Protein AF-0000000086494366 (afdb_homodimer)

Organism: NCBI:txid399045

Nearest PDB structures (foldseek):
  1fp3-assembly1_A  TM=9.156E-01  e=6.947E-33  Sus scrofa
  8bry-assembly1_B  TM=9.089E-01  e=2.985E-24  Pedobacter heparinus
  8h1l-assembly1_A  TM=7.870E-01  e=1.008E-15  Runella slithyformis
  3wkh-assembly1_A  TM=8.026E-01  e=5.802E-14  Rhodothermus marinus
  5zig-assembly3_C  TM=7.593E-01  e=2.624E-12  Spirochaeta thermophila DSM 6192

Sequence (766 aa):
MSQAEINFYLAKISADLDRTVDFWLKHSHDTELGGFFNCLTRTGDVFDTTKFVWLQGRQVWTYCQLARATDDVSKKEALLAAAIVAGDFLLAHAKQPDTDKCHFSLTRDGLAVKTQRTVFSETFFALAMIGLAQTTGQEKYKDEAKRMLDTIIHWVMEDGTGTGAVSLPGTPKLASLAHPMILLNLTTEAEKVFGLNSYETQAKWAINQLFKHVQRDGTCVLENITLDGKEFSGSAIGRHQNPGHAIEGAWFIMDWANGRTADKDLIRRAIDSFLLIPFEVGWDKEFGGIFSFLDADGLEPLPLEWSMKLWWAHAEAMIAFLMAFVETGNEIHWQKFKLVADYVYDHTKFTENGSGTSTGKENEPIPTKGCPSRVVSMSHDVYMSQAEINFYLAKISADLDRTVDFWLKHSHDTELGGFFNCLTRTGDVFDTTKFVWLQGRQVWTYCQLARATDDVSKKEALLAAAIVAGDFLLAHAKQPDTDKCHFSLTRDGLAVKTQRTVFSETFFALAMIGLAQTTGQEKYKDEAKRMLDTIIHWVMEDGTGTGAVSLPGTPKLASLAHPMILLNLTTEAEKVFGLNSYETQAKWAINQLFKHVQRDGTCVLENITLDGKEFSGSAIGRHQNPGHAIEGAWFIMDWANGRTADKDLIRRAIDSFLLIPFEVGWDKEFGGIFSFLDADGLEPLPLEWSMKLWWAHAEAMIAFLMAFVETGNEIHWQKFKLVADYVYDHTKFTENGSGTSTGKENEPIPTKGCPSRVVSMSHDVY

Solvent-accessible surface area (backbone atoms only — not comparable to full-atom values): 38428 Å² total; per-residue (Å²): 136,52,72,66,54,50,51,50,53,50,52,53,51,50,52,48,47,50,37,42,52,51,48,47,69,70,46,19,62,32,87,84,68,34,31,48,43,50,32,47,47,84,88,40,49,76,57,23,48,51,28,42,32,43,58,49,13,43,50,26,23,38,29,30,54,48,29,72,69,48,86,48,65,68,57,23,50,53,30,42,54,50,23,51,46,27,48,50,38,43,69,71,39,37,47,40,90,88,74,64,45,30,29,38,26,20,34,58,86,39,35,41,38,41,70,54,58,55,64,57,30,44,47,22,43,25,43,21,22,40,28,45,17,61,69,70,65,42,60,71,31,42,54,49,19,51,53,43,47,53,51,50,50,40,33,72,76,73,49,47,62,76,40,62,54,82,82,41,88,37,38,78,72,61,39,53,46,64,53,30,43,52,49,31,46,50,38,54,57,41,24,75,66,68,35,83,69,70,40,44,70,60,32,51,50,18,53,57,54,47,59,39,30,46,33,82,92,62,73,42,53,32,38,28,23,30,77,89,46,40,81,36,79,72,33,55,64,28,32,25,24,34,28,36,60,35,19,39,39,19,35,45,50,40,53,52,32,59,75,57,85,45,50,60,66,61,41,49,50,29,42,51,54,19,33,51,46,31,46,64,73,24,42,36,86,84,82,55,54,45,30,44,39,40,26,75,84,72,50,84,47,77,56,85,59,20,76,40,40,45,47,63,40,50,50,34,41,37,50,29,22,49,52,46,20,71,74,65,66,43,62,68,31,48,52,49,24,48,53,46,50,52,50,51,60,72,26,26,48,55,44,97,69,41,50,46,42,29,54,72,50,53,88,32,10,36,43,40,72,33,40,65,46,50,54,51,42,52,45,54,66,70,104,136,52,71,66,54,52,51,48,51,50,52,52,52,51,51,46,46,51,35,40,53,53,47,46,69,70,45,20,63,32,88,84,68,36,31,50,44,50,32,48,47,83,89,40,48,75,56,25,47,53,28,40,34,43,59,48,13,43,50,26,23,39,27,30,54,49,28,72,68,47,87,48,64,70,57,24,50,53,31,42,53,51,25,51,46,27,47,50,36,42,70,72,40,36,47,40,89,90,74,63,46,30,29,39,27,20,35,58,85,40,34,41,39,40,69,55,57,57,63,56,29,42,47,22,42,26,43,20,22,38,28,47,17,61,70,68,66,43,62,70,31,43,54,50,19,50,54,45,47,53,50,51,50,40,33,72,75,73,49,49,62,78,39,61,55,82,81,40,90,37,38,78,72,61,39,54,45,64,54,31,44,52,48,31,45,50,37,54,57,42,24,75,67,68,34,83,70,70,41,43,70,60,33,52,49,17,53,55,55,45,59,39,29,46,33,81,92,64,76,43,52,31,38,28,23,30,78,88,46,40,81,36,79,70,33,55,64,27,32,26,24,35,29,35,62,36,18,40,40,19,35,44,52,39,54,53,32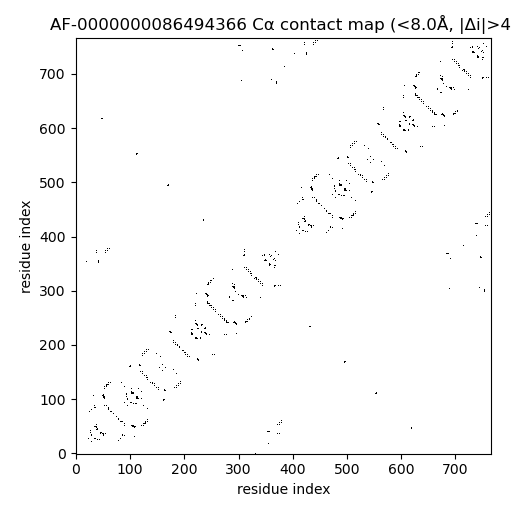,59,75,56,86,46,52,59,67,61,41,50,49,28,42,53,55,20,34,52,47,32,45,64,72,25,43,35,84,86,81,54,54,46,30,45,38,40,26,75,84,72,49,84,48,76,58,86,59,19,77,40,40,44,46,65,42,49,49,35,43,38,50,28,22,49,50,47,19,72,75,66,65,43,62,65,32,49,53,51,24,48,54,48,50,50,49,51,61,72,26,27,50,57,43,97,67,38,51,46,44,28,55,71,51,53,89,30,10,37,46,39,72,34,40,64,46,50,56,52,42,52,46,53,64,70,103

pLDDT: mean 89.74, std 14.61, range [35.72, 98.81]

Radius of gyration: 27.15 Å; Cα contacts (8 Å, |Δi|>4): 1430; chains: 2; bounding box: 56×80×68 Å

Structure (mmCIF, N/CA/C/O backbone):
data_AF-0000000086494366-model_v1
#
loop_
_entity.id
_entity.type
_entity.pdbx_description
1 polymer 'N-acylglucosamine 2-epimerase'
#
loop_
_atom_site.group_PDB
_atom_site.id
_atom_site.type_symbol
_atom_site.label_atom_id
_atom_site.label_alt_id
_atom_site.label_comp_id
_atom_site.label_asym_id
_atom_site.label_entity_id
_atom_site.label_seq_id
_atom_site.pdbx_PDB_ins_code
_atom_site.Cartn_x
_atom_site.Cartn_y
_atom_site.Cartn_z
_atom_site.occupancy
_atom_site.B_iso_or_equiv
_atom_site.auth_seq_id
_atom_site.auth_comp_id
_atom_site.auth_asym_id
_atom_site.auth_atom_id
_atom_site.pdbx_PDB_model_num
ATOM 1 N N . MET A 1 1 ? 11.789 -38.562 7.332 1 76.56 1 MET A N 1
ATOM 2 C CA . MET A 1 1 ? 10.352 -38.344 7.242 1 76.56 1 MET A CA 1
ATOM 3 C C . MET A 1 1 ? 9.594 -39.688 7.211 1 76.56 1 MET A C 1
ATOM 5 O O . MET A 1 1 ? 9.984 -40.594 6.496 1 76.56 1 MET A O 1
ATOM 9 N N . SER A 1 2 ? 8.727 -39.812 8.18 1 82.56 2 SER A N 1
ATOM 10 C CA . SER A 1 2 ? 7.949 -41.062 8.211 1 82.56 2 SER A CA 1
ATOM 11 C C . SER A 1 2 ? 6.719 -40.938 7.32 1 82.56 2 SER A C 1
ATOM 13 O O . SER A 1 2 ? 6.266 -39.844 6.996 1 82.56 2 SER A O 1
ATOM 15 N N . GLN A 1 3 ? 6.379 -42.094 6.809 1 86.81 3 GLN A N 1
ATOM 16 C CA . GLN A 1 3 ? 5.148 -42.156 6.023 1 86.81 3 GLN A CA 1
ATOM 17 C C . GLN A 1 3 ? 3.965 -41.594 6.801 1 86.81 3 GLN A C 1
ATOM 19 O O . GLN A 1 3 ? 3.078 -40.969 6.219 1 86.81 3 GLN A O 1
ATOM 24 N N . ALA A 1 4 ? 4.051 -41.75 8.062 1 88.94 4 ALA A N 1
ATOM 25 C CA . ALA A 1 4 ? 2.984 -41.25 8.922 1 88.94 4 ALA A CA 1
ATOM 26 C C . ALA A 1 4 ? 2.941 -39.719 8.898 1 88.94 4 ALA A C 1
ATOM 28 O O . ALA A 1 4 ? 1.863 -39.125 8.859 1 88.94 4 ALA A O 1
ATOM 29 N N . GLU A 1 5 ? 4.062 -39.156 8.859 1 90.62 5 GLU A N 1
ATOM 30 C CA . GLU A 1 5 ? 4.145 -37.719 8.812 1 90.62 5 GLU A CA 1
ATOM 31 C C . GLU A 1 5 ? 3.65 -37.156 7.477 1 90.62 5 GLU A C 1
ATOM 33 O O . GLU A 1 5 ? 2.947 -36.156 7.426 1 90.62 5 GLU A O 1
ATOM 38 N N . ILE A 1 6 ? 4.031 -37.844 6.488 1 89.94 6 ILE A N 1
ATOM 39 C CA . ILE A 1 6 ? 3.605 -37.438 5.148 1 89.94 6 ILE A CA 1
ATOM 40 C C . ILE A 1 6 ? 2.084 -37.531 5.047 1 89.94 6 ILE A C 1
ATOM 42 O O . ILE A 1 6 ? 1.441 -36.594 4.566 1 89.94 6 ILE A O 1
ATOM 46 N N . ASN A 1 7 ? 1.537 -38.594 5.551 1 92.12 7 ASN A N 1
ATOM 47 C CA . ASN A 1 7 ? 0.091 -38.781 5.5 1 92.12 7 ASN A CA 1
ATOM 48 C C . ASN A 1 7 ? -0.638 -37.719 6.328 1 92.12 7 ASN A C 1
ATOM 50 O O . ASN A 1 7 ? -1.733 -37.281 5.965 1 92.12 7 ASN A O 1
ATOM 54 N N . PHE A 1 8 ? 0.009 -37.406 7.348 1 92.19 8 PHE A N 1
ATOM 55 C CA . PHE A 1 8 ? -0.576 -36.406 8.227 1 92.19 8 PHE A CA 1
ATOM 56 C C . PHE A 1 8 ? -0.724 -35.062 7.504 1 92.19 8 PHE A C 1
ATOM 58 O O . PHE A 1 8 ? -1.812 -34.5 7.477 1 92.19 8 PHE A O 1
ATOM 65 N N . TYR A 1 9 ? 0.32 -34.625 6.906 1 90.81 9 TYR A N 1
ATOM 66 C CA . TYR A 1 9 ? 0.285 -33.344 6.227 1 90.81 9 TYR A CA 1
ATOM 67 C C . TYR A 1 9 ? -0.568 -33.406 4.965 1 90.81 9 TYR A C 1
ATOM 69 O O . TYR A 1 9 ? -1.282 -32.469 4.637 1 90.81 9 TYR A O 1
ATOM 77 N N . LEU A 1 10 ? -0.494 -34.5 4.258 1 90.56 10 LEU A N 1
ATOM 78 C CA . LEU A 1 10 ? -1.323 -34.688 3.068 1 90.56 10 LEU A CA 1
ATOM 79 C C . LEU A 1 10 ? -2.805 -34.594 3.42 1 90.56 10 LEU A C 1
ATOM 81 O O . LEU A 1 10 ? -3.574 -33.938 2.721 1 90.56 10 LEU A O 1
ATOM 85 N N . ALA A 1 11 ? -3.197 -35.219 4.496 1 90.44 11 ALA A N 1
ATOM 86 C CA . ALA A 1 11 ? -4.594 -35.219 4.93 1 90.44 11 ALA A CA 1
ATOM 87 C C . ALA A 1 11 ? -5.031 -33.812 5.312 1 90.44 11 ALA A C 1
ATOM 89 O O . ALA A 1 11 ? -6.141 -33.375 4.973 1 90.44 11 ALA A O 1
ATOM 90 N N . LYS A 1 12 ? -4.184 -33.125 5.969 1 85.81 12 LYS A N 1
ATOM 91 C CA . LYS A 1 12 ? -4.5 -31.781 6.418 1 85.81 12 LYS A CA 1
ATOM 92 C C . LYS A 1 12 ? -4.645 -30.828 5.234 1 85.81 12 LYS A C 1
ATOM 94 O O . LYS A 1 12 ? -5.613 -30.078 5.16 1 85.81 12 LYS A O 1
ATOM 99 N N . ILE A 1 13 ? -3.715 -30.891 4.324 1 85.81 13 ILE A N 1
ATOM 100 C CA . ILE A 1 13 ? -3.707 -30.016 3.162 1 85.81 13 ILE A CA 1
ATOM 101 C C . ILE A 1 13 ? -4.887 -30.344 2.252 1 85.81 13 ILE A C 1
ATOM 103 O O . ILE A 1 13 ? -5.559 -29.438 1.745 1 85.81 1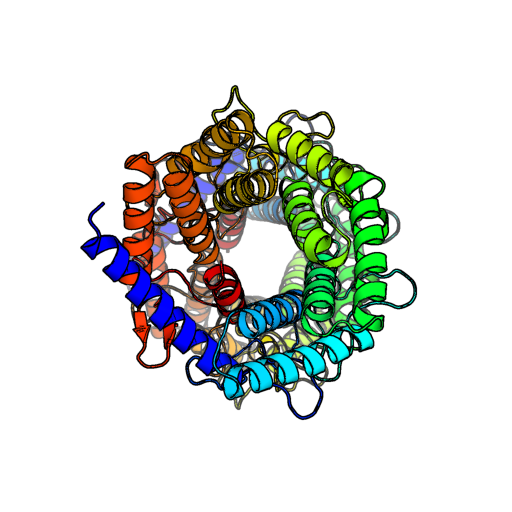3 ILE A O 1
ATOM 107 N N . SER A 1 14 ? -5.156 -31.641 2.08 1 87.31 14 SER A N 1
ATOM 108 C CA . SER A 1 14 ? -6.277 -32.062 1.249 1 87.31 14 SER A CA 1
ATOM 109 C C . SER A 1 14 ? -7.605 -31.609 1.829 1 87.31 14 SER A C 1
ATOM 111 O O . SER A 1 14 ? -8.484 -31.141 1.095 1 87.31 14 SER A O 1
ATOM 113 N N . ALA A 1 15 ? -7.75 -31.703 3.129 1 84.56 15 ALA A N 1
ATOM 114 C CA . ALA A 1 15 ? -8.977 -31.281 3.787 1 84.56 15 ALA A CA 1
ATOM 115 C C . ALA A 1 15 ? -9.172 -29.766 3.65 1 84.56 15 ALA A C 1
ATOM 117 O O . ALA A 1 15 ? -10.289 -29.297 3.447 1 84.56 15 ALA A O 1
ATOM 118 N N . ASP A 1 16 ? -8.094 -29.094 3.74 1 82.19 16 ASP A N 1
ATOM 119 C CA . ASP A 1 16 ? -8.141 -27.656 3.592 1 82.19 16 ASP A CA 1
ATOM 120 C C . ASP A 1 16 ? -8.531 -27.25 2.168 1 82.19 16 ASP A C 1
ATOM 122 O O . ASP A 1 16 ? -9.32 -26.328 1.969 1 82.19 16 ASP A O 1
ATOM 126 N N . LEU A 1 17 ? -7.949 -27.906 1.248 1 84.62 17 LEU A N 1
ATOM 127 C CA . LEU A 1 17 ? -8.273 -27.641 -0.15 1 84.62 17 LEU A CA 1
ATOM 128 C C . LEU A 1 17 ? -9.75 -27.906 -0.421 1 84.62 17 LEU A C 1
ATOM 130 O O . LEU A 1 17 ? -10.43 -27.094 -1.055 1 84.62 17 LEU A O 1
ATOM 134 N N . ASP A 1 18 ? -10.219 -29.016 0.079 1 85.31 18 ASP A N 1
ATOM 135 C CA . ASP A 1 18 ? -11.617 -29.375 -0.139 1 85.31 18 ASP A CA 1
ATOM 136 C C . ASP A 1 18 ? -12.547 -28.328 0.473 1 85.31 18 ASP A C 1
ATOM 138 O O . ASP A 1 18 ? -13.523 -27.906 -0.161 1 85.31 18 ASP A O 1
ATOM 142 N N . ARG A 1 19 ? -12.234 -27.922 1.623 1 84 19 ARG A N 1
ATOM 143 C CA . ARG A 1 19 ? -13.062 -26.922 2.301 1 84 19 ARG A CA 1
ATOM 144 C C . ARG A 1 19 ? -13.047 -25.594 1.545 1 84 19 ARG A C 1
ATOM 146 O O . ARG A 1 19 ? -14.086 -24.953 1.403 1 84 19 ARG A O 1
ATOM 153 N N . THR A 1 20 ? -11.891 -25.234 1.1 1 84.44 20 THR A N 1
ATOM 154 C CA . THR A 1 20 ? -11.75 -23.969 0.383 1 84.44 20 THR A CA 1
ATOM 155 C C . THR A 1 20 ? -12.5 -24.016 -0.944 1 84.44 20 THR A C 1
ATOM 157 O O . THR A 1 20 ? -13.234 -23.078 -1.276 1 84.44 20 THR A O 1
ATOM 160 N N . VAL A 1 21 ? -12.328 -25.078 -1.653 1 86.88 21 VAL A N 1
ATOM 161 C CA . VAL A 1 21 ? -12.984 -25.219 -2.951 1 86.88 21 VAL A CA 1
ATOM 162 C C . VAL A 1 21 ? -14.5 -25.219 -2.773 1 86.88 21 VAL A C 1
ATOM 164 O O . VAL A 1 21 ? -15.211 -24.531 -3.512 1 86.88 21 VAL A O 1
ATOM 167 N N . ASP A 1 22 ? -14.984 -25.922 -1.753 1 88.44 22 ASP A N 1
ATOM 168 C CA . ASP A 1 22 ? -16.422 -25.969 -1.49 1 88.44 22 ASP A CA 1
ATOM 169 C C . ASP A 1 22 ? -16.969 -24.578 -1.163 1 88.44 22 ASP A C 1
ATOM 171 O O . ASP A 1 22 ? -18.047 -24.203 -1.63 1 88.44 22 ASP A O 1
ATOM 175 N N . PHE A 1 23 ? -16.297 -23.859 -0.421 1 87.69 23 PHE A N 1
ATOM 176 C CA . PHE A 1 23 ? -16.688 -22.516 -0.04 1 87.69 23 PHE A CA 1
ATOM 177 C C . PHE A 1 23 ? -16.797 -21.609 -1.266 1 87.69 23 PHE A C 1
ATOM 179 O O . PHE A 1 23 ? -17.797 -20.922 -1.45 1 87.69 23 PHE A O 1
ATOM 186 N N . TRP A 1 24 ? -15.812 -21.672 -2.123 1 90 24 TRP A N 1
ATOM 187 C CA . TRP A 1 24 ? -15.773 -20.766 -3.271 1 90 24 TRP A CA 1
ATOM 188 C C . TRP A 1 24 ? -16.781 -21.188 -4.332 1 90 24 TRP A C 1
ATOM 190 O O . TRP A 1 24 ? -17.359 -20.344 -5.023 1 90 24 TRP A O 1
ATOM 200 N N . LEU A 1 25 ? -17.016 -22.484 -4.449 1 91.38 25 LEU A N 1
ATOM 201 C CA . LEU A 1 25 ? -18.047 -22.969 -5.367 1 91.38 25 LEU A CA 1
ATOM 202 C C . LEU A 1 25 ? -19.438 -22.516 -4.926 1 91.38 25 LEU A C 1
ATOM 204 O O . LEU A 1 25 ? -20.281 -22.188 -5.762 1 91.38 25 LEU A O 1
ATOM 208 N N . LYS A 1 26 ? -19.531 -22.391 -3.668 1 92.06 26 LYS A N 1
ATOM 209 C CA . LYS A 1 26 ? -20.859 -22.094 -3.113 1 92.06 26 LYS A CA 1
ATOM 210 C C . LYS A 1 26 ? -21.125 -20.594 -3.125 1 92.06 26 LYS A C 1
ATOM 212 O O . LYS A 1 26 ? -22.25 -20.172 -3.385 1 92.06 26 LYS A O 1
ATOM 217 N N . HIS A 1 27 ? -20.094 -19.781 -2.943 1 92.19 27 HIS A N 1
ATOM 218 C CA . HIS A 1 27 ? -20.406 -18.406 -2.57 1 92.19 27 HIS A CA 1
ATOM 219 C C . HIS A 1 27 ? -19.859 -17.422 -3.604 1 92.19 27 HIS A C 1
ATOM 221 O O . HIS A 1 27 ? -20.297 -16.266 -3.658 1 92.19 27 HIS A O 1
ATOM 227 N N . SER A 1 28 ? -19 -17.781 -4.469 1 94.12 28 SER A N 1
ATOM 228 C CA . SER A 1 28 ? -18.219 -16.781 -5.188 1 94.12 28 SER A CA 1
ATOM 229 C C . SER A 1 28 ? -18.797 -16.531 -6.578 1 94.12 28 SER A C 1
ATOM 231 O O . SER A 1 28 ? -18.438 -15.539 -7.234 1 94.12 28 SER A O 1
ATOM 233 N N . HIS A 1 29 ? -19.688 -17.328 -7.055 1 96.62 29 HIS A N 1
ATOM 234 C CA . HIS A 1 29 ? -20.141 -17.25 -8.438 1 96.62 29 HIS A CA 1
ATOM 235 C C . HIS A 1 29 ? -21.219 -16.188 -8.609 1 96.62 29 HIS A C 1
ATOM 237 O O . HIS A 1 29 ? -22.203 -16.172 -7.863 1 96.62 29 HIS A O 1
ATOM 243 N N . ASP A 1 30 ? -21.016 -15.297 -9.539 1 97.19 30 ASP A N 1
ATOM 244 C CA . ASP A 1 30 ? -22.078 -14.398 -9.984 1 97.19 30 ASP A CA 1
ATOM 245 C C . ASP A 1 30 ? -22.891 -15.039 -11.102 1 97.19 30 ASP A C 1
ATOM 247 O O . ASP A 1 30 ? -22.578 -14.875 -12.281 1 97.19 30 ASP A O 1
ATOM 251 N N . THR A 1 31 ? -23.906 -15.617 -10.773 1 94.38 31 THR A N 1
ATOM 252 C CA . THR A 1 31 ? -24.703 -16.406 -11.711 1 94.38 31 THR A CA 1
ATOM 253 C C . THR A 1 31 ? -25.547 -15.508 -12.609 1 94.38 31 THR A C 1
ATOM 255 O O . THR A 1 31 ? -26.078 -15.961 -13.625 1 94.38 31 THR A O 1
ATOM 258 N N . GLU A 1 32 ? -25.609 -14.273 -12.242 1 96.56 32 GLU A N 1
ATOM 259 C CA . GLU A 1 32 ? -26.438 -13.352 -13.008 1 96.56 32 GLU A CA 1
ATOM 260 C C . GLU A 1 32 ? -25.641 -12.648 -14.094 1 96.56 32 GLU A C 1
ATOM 262 O O . GLU A 1 32 ? -26.078 -12.57 -15.242 1 96.56 32 GLU A O 1
ATOM 267 N N . LEU A 1 33 ? -24.406 -12.172 -13.773 1 97.38 33 LEU A N 1
ATOM 268 C CA . LEU A 1 33 ? -23.719 -11.328 -14.742 1 97.38 33 LEU A CA 1
ATOM 269 C C . LEU A 1 33 ? -22.375 -11.953 -15.133 1 97.38 33 LEU A C 1
ATOM 271 O O . LEU A 1 33 ? -21.656 -11.398 -15.969 1 97.38 33 LEU A O 1
ATOM 275 N N . GLY A 1 34 ? -22.094 -13.109 -14.516 1 97.44 34 GLY A N 1
ATOM 276 C CA . GLY A 1 34 ? -20.844 -13.781 -14.828 1 97.44 34 GLY A CA 1
ATOM 277 C C . GLY A 1 34 ? -19.703 -13.344 -13.945 1 97.44 34 GLY A C 1
ATOM 278 O O . GLY A 1 34 ? -19.797 -12.328 -13.242 1 97.44 34 GLY A O 1
ATOM 279 N N . GLY A 1 35 ? -18.641 -14.164 -13.945 1 97.5 35 GLY A N 1
ATOM 280 C CA . GLY A 1 35 ? -17.484 -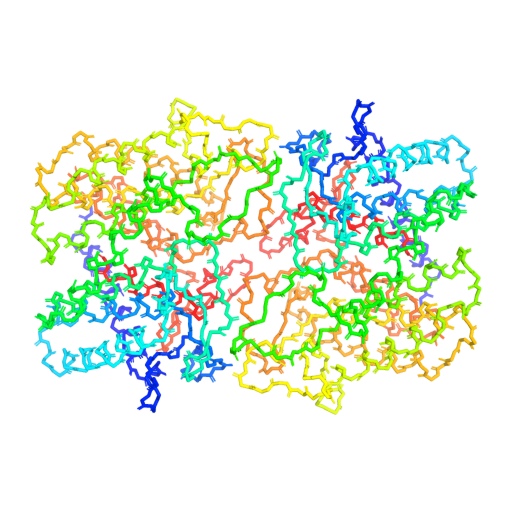13.875 -13.109 1 97.5 35 GLY A CA 1
ATOM 281 C C . GLY A 1 35 ? -17.672 -14.32 -11.672 1 97.5 35 GLY A C 1
ATOM 282 O O . GLY A 1 35 ? -18.594 -15.078 -11.359 1 97.5 35 GLY A O 1
ATOM 283 N N . PHE A 1 36 ? -16.734 -13.859 -10.859 1 96.62 36 PHE A N 1
ATOM 284 C CA . PHE A 1 36 ? -16.734 -14.258 -9.453 1 96.62 36 PHE A CA 1
ATOM 285 C C . PHE A 1 36 ? -16.797 -13.039 -8.547 1 96.62 36 PHE A C 1
ATOM 287 O O . PHE A 1 36 ? -16.312 -11.961 -8.906 1 96.62 36 PHE A O 1
ATOM 294 N N . PHE A 1 37 ? -17.406 -13.242 -7.426 1 93.62 37 PHE A N 1
ATOM 295 C CA . PHE A 1 37 ? -17.203 -12.336 -6.301 1 93.62 37 PHE A CA 1
ATOM 296 C C . PHE A 1 37 ? -15.969 -12.727 -5.508 1 93.62 37 PHE A C 1
ATOM 298 O O . PHE A 1 37 ? -15.859 -13.859 -5.035 1 93.62 37 PHE A O 1
ATOM 305 N N . ASN A 1 38 ? -15.062 -11.797 -5.414 1 88.5 38 ASN A N 1
ATOM 306 C CA . ASN A 1 38 ? -13.805 -12.102 -4.738 1 88.5 38 ASN A CA 1
ATOM 307 C C . ASN A 1 38 ? -13.812 -11.602 -3.295 1 88.5 38 ASN A C 1
ATOM 309 O O . ASN A 1 38 ? -13.047 -12.094 -2.463 1 88.5 38 ASN A O 1
ATOM 313 N N . CYS A 1 39 ? -14.625 -10.656 -3.01 1 88.94 39 CYS A N 1
ATOM 314 C CA . CYS A 1 39 ? -14.695 -10.07 -1.676 1 88.94 39 CYS A CA 1
ATOM 315 C C . CYS A 1 39 ? -15.844 -10.672 -0.873 1 88.94 39 CYS A C 1
ATOM 317 O O . CYS A 1 39 ? -16.953 -10.156 -0.897 1 88.94 39 CYS A O 1
ATOM 319 N N . LEU A 1 40 ? -15.508 -11.727 -0.14 1 88.38 40 LEU A N 1
ATOM 320 C CA . LEU A 1 40 ? -16.484 -12.484 0.643 1 88.38 40 LEU A CA 1
ATOM 321 C C . LEU A 1 40 ? -16.125 -12.453 2.127 1 88.38 40 LEU A C 1
ATOM 323 O O . LEU A 1 40 ? -14.945 -12.484 2.488 1 88.38 40 LEU A O 1
ATOM 327 N N . THR A 1 41 ? -17.141 -12.406 2.922 1 84.06 41 THR A N 1
ATOM 328 C CA . THR A 1 41 ? -16.922 -12.578 4.355 1 84.06 41 THR A CA 1
ATOM 329 C C . THR A 1 41 ? -16.594 -14.031 4.676 1 84.06 41 THR A C 1
ATOM 331 O O . THR A 1 41 ? -16.625 -14.891 3.795 1 84.06 41 THR A O 1
ATOM 334 N N . ARG A 1 42 ? -16.375 -14.281 5.906 1 79.12 42 ARG A N 1
ATOM 335 C CA . ARG A 1 42 ? -16.062 -15.633 6.355 1 79.12 42 ARG A CA 1
ATOM 336 C C . ARG A 1 42 ? -17.25 -16.562 6.176 1 79.12 42 ARG A C 1
ATOM 338 O O . ARG A 1 42 ? -17.094 -17.766 5.996 1 79.12 42 ARG A O 1
ATOM 345 N N . THR A 1 43 ? -18.438 -15.984 6.242 1 83.75 43 THR A N 1
ATOM 346 C CA . THR A 1 43 ? -19.656 -16.797 6.121 1 83.75 43 THR A CA 1
ATOM 347 C C . THR A 1 43 ? -20.125 -16.844 4.668 1 83.75 43 THR A C 1
ATOM 349 O O . THR A 1 43 ? -21.141 -17.469 4.367 1 83.75 43 THR A O 1
ATOM 352 N N . GLY A 1 44 ? -19.391 -16.125 3.771 1 87.5 44 GLY A N 1
ATOM 353 C CA . GLY A 1 44 ? -19.672 -16.25 2.352 1 87.5 44 GLY A CA 1
ATOM 354 C C . GLY A 1 44 ? -20.469 -15.102 1.79 1 87.5 44 GLY A C 1
ATOM 355 O O . GLY A 1 44 ? -20.781 -15.07 0.597 1 87.5 44 GLY A O 1
ATOM 356 N N . ASP A 1 45 ? -20.75 -14.117 2.619 1 90 45 ASP A N 1
ATOM 357 C CA . ASP A 1 45 ? -21.5 -12.969 2.129 1 90 45 ASP A CA 1
ATOM 358 C C . ASP A 1 45 ? -20.609 -12.055 1.285 1 90 45 ASP A C 1
ATOM 360 O O . ASP A 1 45 ? -19.453 -11.812 1.625 1 90 45 ASP A O 1
ATOM 364 N N . VAL A 1 46 ? -21.219 -11.547 0.168 1 91.69 46 VAL A N 1
ATOM 365 C CA . VAL A 1 46 ? -20.5 -10.609 -0.695 1 91.69 46 VAL A CA 1
ATOM 366 C C . VAL A 1 46 ? -20.531 -9.211 -0.078 1 91.69 46 VAL A C 1
ATOM 368 O O . VAL A 1 46 ? -21.594 -8.672 0.212 1 91.69 46 VAL A O 1
ATOM 371 N N . PHE A 1 47 ? -19.344 -8.594 0.135 1 90.38 47 PHE A N 1
ATOM 372 C CA . PHE A 1 47 ? -19.344 -7.27 0.747 1 90.38 47 PHE A CA 1
ATOM 373 C C . PHE A 1 47 ? -18.781 -6.23 -0.217 1 90.38 47 PHE A C 1
ATOM 375 O O . PHE A 1 47 ? -18.766 -5.035 0.082 1 90.38 47 PHE A O 1
ATOM 382 N N . ASP A 1 48 ? -18.344 -6.629 -1.384 1 91.62 48 ASP A N 1
ATOM 383 C CA . ASP A 1 48 ? -17.891 -5.793 -2.488 1 91.62 48 ASP A CA 1
ATOM 384 C C . ASP A 1 48 ? -18.047 -6.516 -3.824 1 91.62 48 ASP A C 1
ATOM 386 O O . ASP A 1 48 ? -17.578 -7.645 -3.984 1 91.62 48 ASP A O 1
ATOM 390 N N . THR A 1 49 ? -18.625 -5.914 -4.777 1 93.81 49 THR A N 1
ATOM 391 C CA . THR A 1 49 ? -18.969 -6.613 -6.016 1 93.81 49 THR A CA 1
ATOM 392 C C . THR A 1 49 ? -17.922 -6.34 -7.094 1 93.81 49 THR A C 1
ATOM 394 O O . THR A 1 49 ? -18.047 -6.809 -8.227 1 93.81 49 THR A O 1
ATOM 397 N N . THR A 1 50 ? -16.875 -5.562 -6.73 1 93.31 50 THR A N 1
ATOM 398 C CA . THR A 1 50 ? -15.797 -5.32 -7.684 1 93.31 50 THR A CA 1
ATOM 399 C C . THR A 1 50 ? -15.148 -6.633 -8.109 1 93.31 50 THR A C 1
ATOM 401 O O . THR A 1 50 ? -14.898 -7.504 -7.273 1 93.31 50 THR A O 1
ATOM 404 N N . LYS A 1 51 ? -14.898 -6.758 -9.367 1 95.44 51 LYS A N 1
ATOM 405 C CA . LYS A 1 51 ? -14.242 -7.957 -9.883 1 95.44 51 LYS A CA 1
ATOM 406 C C . LYS A 1 51 ? -12.797 -7.668 -10.273 1 95.44 51 LYS A C 1
ATOM 408 O O . LYS A 1 51 ? -12.547 -6.957 -11.25 1 95.44 51 LYS A O 1
ATOM 413 N N . PHE A 1 52 ? -11.891 -8.227 -9.555 1 94.38 52 PHE A N 1
ATOM 414 C CA . PHE A 1 52 ? -10.469 -8.031 -9.797 1 94.38 52 PHE A CA 1
ATOM 415 C C . PHE A 1 52 ? -9.945 -9.039 -10.812 1 94.38 52 PHE A C 1
ATOM 417 O O . PHE A 1 52 ? -9.961 -10.25 -10.555 1 94.38 52 PHE A O 1
ATOM 424 N N . VAL A 1 53 ? -9.406 -8.555 -11.844 1 96.88 53 VAL A N 1
ATOM 425 C CA . VAL A 1 53 ? -9.102 -9.383 -13 1 96.88 53 VAL A CA 1
ATOM 426 C C . VAL A 1 53 ? -8.047 -10.43 -12.633 1 96.88 53 VAL A C 1
ATOM 428 O O . VAL A 1 53 ? -8.148 -11.586 -13.039 1 96.88 53 VAL A O 1
ATOM 431 N N . TRP A 1 54 ? -7.07 -10.016 -11.82 1 93.06 54 TRP A N 1
ATOM 432 C CA . TRP A 1 54 ? -6.035 -10.953 -11.383 1 93.06 54 TRP A CA 1
ATOM 433 C C . TRP A 1 54 ? -6.645 -12.125 -10.625 1 93.06 54 TRP A C 1
ATOM 435 O O . TRP A 1 54 ? -6.258 -13.273 -10.828 1 93.06 54 TRP A O 1
ATOM 445 N N . LEU A 1 55 ? -7.617 -11.859 -9.82 1 92.62 55 LEU A N 1
ATOM 446 C CA . LEU A 1 55 ? -8.25 -12.898 -9.008 1 92.62 55 LEU A CA 1
ATOM 447 C C . LEU A 1 55 ? -9.211 -13.734 -9.844 1 92.62 55 LEU A C 1
ATOM 449 O O . LEU A 1 55 ? -9.32 -14.945 -9.648 1 92.62 55 LEU A O 1
ATOM 453 N N . GLN A 1 56 ? -9.914 -13.062 -10.766 1 96.06 56 GLN A N 1
ATOM 454 C CA . GLN A 1 56 ? -10.773 -13.797 -11.695 1 96.06 56 GLN A CA 1
ATOM 455 C C . GLN A 1 56 ? -9.977 -14.836 -12.469 1 96.06 56 GLN A C 1
ATOM 457 O O . GLN A 1 56 ? -10.367 -16.016 -12.531 1 96.06 56 GLN A O 1
ATOM 462 N N . GLY A 1 57 ? -8.875 -14.336 -13.023 1 96.56 57 GLY A N 1
ATOM 463 C CA . GLY A 1 57 ? -8.055 -15.219 -13.836 1 96.56 57 GLY A CA 1
ATOM 464 C C . GLY A 1 57 ? -7.469 -16.375 -13.047 1 96.56 57 GLY A C 1
ATOM 465 O O . GLY A 1 57 ? -7.477 -17.516 -13.516 1 96.56 57 GLY A O 1
ATOM 466 N N . ARG A 1 58 ? -6.98 -16.125 -11.859 1 94.31 58 ARG A N 1
ATOM 467 C CA . ARG A 1 58 ? -6.414 -17.156 -11 1 94.31 58 ARG A CA 1
ATOM 468 C C . ARG A 1 58 ? -7.457 -18.219 -10.641 1 94.31 58 ARG A C 1
ATOM 470 O O . ARG A 1 58 ? -7.164 -19.406 -10.617 1 94.31 58 ARG A O 1
ATOM 477 N N . GLN A 1 59 ? -8.633 -17.75 -10.336 1 94.75 59 GLN A N 1
ATOM 478 C CA . GLN A 1 59 ? -9.695 -18.688 -9.938 1 94.75 59 GLN A CA 1
ATOM 479 C C . GLN A 1 59 ? -10.133 -19.547 -11.117 1 94.75 59 GLN A C 1
ATOM 481 O O . GLN A 1 59 ? -10.375 -20.75 -10.953 1 94.75 59 GLN A O 1
ATOM 486 N N . VAL A 1 60 ? -10.242 -18.969 -12.289 1 97.31 60 VAL A N 1
ATOM 487 C CA . VAL A 1 60 ? -10.57 -19.75 -13.484 1 97.31 60 VAL A CA 1
ATOM 488 C C . VAL A 1 60 ? -9.516 -20.828 -13.703 1 97.31 60 VAL A C 1
ATOM 490 O O . VAL A 1 60 ? -9.852 -22 -13.891 1 97.31 60 VAL A O 1
ATOM 493 N N . TRP A 1 61 ? -8.266 -20.422 -13.695 1 96.88 61 TRP A N 1
ATOM 494 C CA . TRP A 1 61 ? -7.18 -21.375 -13.875 1 96.88 61 TRP A CA 1
ATOM 495 C C . TRP A 1 61 ? -7.25 -22.484 -12.836 1 96.88 61 TRP A C 1
ATOM 497 O O . TRP A 1 61 ? -7.137 -23.672 -13.172 1 96.88 61 TRP A O 1
ATOM 507 N N . THR A 1 62 ? -7.488 -22.109 -11.594 1 94.81 62 THR A N 1
ATOM 508 C CA . THR A 1 62 ? -7.555 -23.062 -10.492 1 94.81 62 THR A CA 1
ATOM 509 C C . THR A 1 62 ? -8.688 -24.062 -10.711 1 94.81 62 THR A C 1
ATOM 511 O O . THR A 1 62 ? -8.5 -25.266 -10.555 1 94.81 62 THR A O 1
ATOM 514 N N . TYR A 1 63 ? -9.859 -23.578 -11.062 1 96.25 63 TYR A N 1
ATOM 515 C CA . TYR A 1 63 ? -11 -24.438 -11.32 1 96.25 63 TYR A CA 1
ATOM 516 C C . TYR A 1 63 ? -10.695 -25.422 -12.445 1 96.25 63 TYR A C 1
ATOM 518 O O . TYR A 1 63 ? -11.062 -26.594 -12.367 1 96.25 63 TYR A O 1
ATOM 526 N N . CYS A 1 64 ? -10.031 -24.953 -13.445 1 97.25 64 CYS A N 1
ATOM 527 C CA . CYS A 1 64 ? -9.664 -25.828 -14.555 1 97.25 64 CYS A CA 1
ATOM 528 C C . CYS A 1 64 ? -8.727 -26.938 -14.086 1 97.25 64 CYS A C 1
ATOM 530 O O . CYS A 1 64 ? -8.914 -28.109 -14.43 1 97.25 64 CYS A O 1
ATOM 532 N N . GLN A 1 65 ? -7.73 -26.547 -13.273 1 95.12 65 GLN A N 1
ATOM 533 C CA . GLN A 1 65 ? -6.789 -27.531 -12.742 1 95.12 65 GLN A CA 1
ATOM 534 C C . GLN A 1 65 ? -7.508 -28.578 -11.906 1 95.12 65 GLN A C 1
ATOM 536 O O . GLN A 1 65 ? -7.258 -29.781 -12.055 1 95.12 65 GLN A O 1
ATOM 541 N N . LEU A 1 66 ? -8.398 -28.109 -11.094 1 94.62 66 LEU A N 1
ATOM 542 C CA . LEU A 1 66 ? -9.117 -29.016 -10.203 1 94.62 66 LEU A CA 1
ATOM 543 C C . LEU A 1 66 ? -10.062 -29.906 -10.984 1 94.62 66 LEU A C 1
ATOM 545 O O . LEU A 1 66 ? -10.219 -31.094 -10.664 1 94.62 66 LEU A O 1
ATOM 549 N N . ALA A 1 67 ? -10.703 -29.344 -11.961 1 96.62 67 ALA A N 1
ATOM 550 C CA . ALA A 1 67 ? -11.609 -30.125 -12.805 1 96.62 67 ALA A CA 1
ATOM 551 C C . ALA A 1 67 ? -10.875 -31.266 -13.484 1 96.62 67 ALA A C 1
ATOM 553 O O . ALA A 1 67 ? -11.406 -32.375 -13.602 1 96.62 67 ALA A O 1
ATOM 554 N N . ARG A 1 68 ? -9.695 -31.031 -13.906 1 95.62 68 ARG A N 1
ATOM 555 C CA . ARG A 1 68 ? -8.922 -32.062 -14.578 1 95.62 68 ARG A CA 1
ATOM 556 C C . ARG A 1 68 ? -8.391 -33.094 -13.586 1 95.62 68 ARG A C 1
ATOM 558 O O . ARG A 1 68 ? -8.141 -34.25 -13.953 1 95.62 68 ARG A O 1
ATOM 565 N N . ALA A 1 69 ? -8.266 -32.719 -12.344 1 92.5 69 ALA A N 1
ATOM 566 C CA . ALA A 1 69 ? -7.613 -33.562 -11.352 1 92.5 69 ALA A CA 1
ATOM 567 C C . ALA A 1 69 ? -8.633 -34.438 -10.625 1 92.5 69 ALA A C 1
ATOM 569 O O . ALA A 1 69 ? -8.281 -35.5 -10.062 1 92.5 69 ALA A O 1
ATOM 570 N N . THR A 1 70 ? -9.914 -34.062 -10.641 1 93.44 70 THR A N 1
ATOM 571 C CA . THR A 1 70 ? -10.883 -34.75 -9.82 1 93.44 70 THR A CA 1
ATOM 572 C C . THR A 1 70 ? -11.531 -35.906 -10.602 1 93.44 70 THR A C 1
ATOM 574 O O . THR A 1 70 ? -11.789 -35.75 -11.797 1 93.44 70 THR A O 1
ATOM 577 N N . ASP A 1 71 ? -11.836 -37 -9.883 1 94.06 71 ASP A N 1
ATOM 578 C CA . ASP A 1 71 ? -12.555 -38.125 -10.477 1 94.06 71 ASP A CA 1
ATOM 579 C C . ASP A 1 71 ? -14.055 -38.031 -10.219 1 94.06 71 ASP A C 1
ATOM 581 O O . ASP A 1 71 ? -14.844 -38.781 -10.766 1 94.06 71 ASP A O 1
ATOM 585 N N . ASP A 1 72 ? -14.43 -37.094 -9.445 1 94.25 72 ASP A N 1
ATOM 586 C CA . ASP A 1 72 ? -15.844 -36.812 -9.188 1 94.25 72 ASP A CA 1
ATOM 587 C C . ASP A 1 72 ? -16.469 -36.062 -10.336 1 94.25 72 ASP A C 1
ATOM 589 O O . ASP A 1 72 ? -16.234 -34.844 -10.5 1 94.25 72 ASP A O 1
ATOM 593 N N . VAL A 1 73 ? -17.375 -36.719 -11.008 1 95.88 73 VAL A N 1
ATOM 594 C CA . VAL A 1 73 ? -17.953 -36.188 -12.234 1 95.88 73 VAL A CA 1
ATOM 595 C C . VAL A 1 73 ? -18.781 -34.938 -11.922 1 95.88 73 VAL A C 1
ATOM 597 O O . VAL A 1 73 ? -18.719 -33.938 -12.648 1 95.88 73 VAL A O 1
ATOM 600 N N . SER A 1 74 ? -19.516 -35 -10.836 1 95.31 74 SER A N 1
ATOM 601 C CA . SER A 1 74 ? -20.359 -33.875 -10.469 1 95.31 74 SER A CA 1
ATOM 602 C C . SER A 1 74 ? -19.531 -32.656 -10.125 1 95.31 74 SER A C 1
ATOM 604 O O . SER A 1 74 ? -19.859 -31.531 -10.531 1 95.31 74 SER A O 1
ATOM 606 N N . LYS A 1 75 ? -18.516 -32.875 -9.453 1 93.88 75 LYS A N 1
ATOM 607 C CA . LYS A 1 75 ? -17.609 -31.781 -9.094 1 93.88 75 LYS A CA 1
ATOM 608 C C . LYS A 1 75 ? -16.922 -31.219 -10.328 1 93.88 75 LYS A C 1
ATOM 610 O O . LYS A 1 75 ? -16.797 -30 -10.477 1 93.88 75 LYS A O 1
ATOM 615 N N . LYS A 1 76 ? -16.453 -32.094 -11.133 1 96.38 76 LYS A N 1
ATOM 616 C CA . LYS A 1 76 ? -15.812 -31.703 -12.375 1 96.38 76 LYS A CA 1
ATOM 617 C C . LYS A 1 76 ? -16.734 -30.797 -13.195 1 96.38 76 LYS A C 1
ATOM 619 O O . LYS A 1 76 ? -16.312 -29.734 -13.664 1 96.38 76 LYS A O 1
ATOM 624 N N . GLU A 1 77 ? -17.938 -31.172 -13.281 1 97.12 77 GLU A N 1
ATOM 625 C CA . GLU A 1 77 ? -18.891 -30.422 -14.078 1 97.12 77 GLU A CA 1
ATOM 626 C C . GLU A 1 77 ? -19.172 -29.047 -13.461 1 97.12 77 GLU A C 1
ATOM 628 O O . GLU A 1 77 ? -19.234 -28.047 -14.172 1 97.12 77 GLU A O 1
ATOM 633 N N . ALA A 1 78 ? -19.297 -29.016 -12.211 1 96.12 78 ALA A N 1
ATOM 634 C CA . ALA A 1 78 ? -19.562 -27.766 -11.516 1 96.12 78 ALA A CA 1
ATOM 635 C C . ALA A 1 78 ? -18.406 -26.797 -11.672 1 96.12 78 ALA A C 1
ATOM 637 O O . ALA A 1 78 ? -18.609 -25.609 -11.961 1 96.12 78 ALA A O 1
ATOM 638 N N . LEU A 1 79 ? -17.188 -27.312 -11.5 1 96.62 79 LEU A N 1
ATOM 639 C CA . LEU A 1 79 ? -15.984 -26.5 -11.625 1 96.62 79 LEU A CA 1
ATOM 640 C C . LEU A 1 79 ? -15.836 -25.969 -13.047 1 96.62 79 LEU A C 1
ATOM 642 O O . LEU A 1 79 ? -15.578 -24.781 -13.242 1 96.62 79 LEU A O 1
ATOM 646 N N . LEU A 1 80 ? -16.016 -26.828 -13.992 1 97.81 80 LEU A N 1
ATOM 647 C CA . LEU A 1 80 ? -15.812 -26.453 -15.383 1 97.81 80 LEU A CA 1
ATOM 648 C C . LEU A 1 80 ? -16.875 -25.453 -15.836 1 97.81 80 LEU A C 1
ATOM 650 O O . LEU A 1 80 ? -16.562 -24.484 -16.531 1 97.81 80 LEU A O 1
ATOM 654 N N . ALA A 1 81 ? -18.109 -25.688 -15.438 1 97.69 81 ALA A N 1
ATOM 655 C CA . ALA A 1 81 ? -19.188 -24.766 -15.789 1 97.69 81 ALA A CA 1
ATOM 656 C C . ALA A 1 81 ? -18.906 -23.359 -15.266 1 97.69 81 ALA A C 1
ATOM 658 O O . ALA A 1 81 ? -19.062 -22.375 -15.992 1 97.69 81 ALA A O 1
ATOM 659 N N . ALA A 1 82 ? -18.469 -23.312 -14.07 1 96.88 82 ALA A N 1
ATOM 660 C CA . ALA A 1 82 ? -18.156 -22.016 -13.461 1 96.88 82 ALA A CA 1
ATOM 661 C C . ALA A 1 82 ? -16.969 -21.359 -14.148 1 96.88 82 ALA A C 1
ATOM 663 O O . ALA A 1 82 ? -16.969 -20.156 -14.383 1 96.88 82 ALA A O 1
ATOM 664 N N . ALA A 1 83 ? -15.945 -22.125 -14.461 1 97.81 83 ALA A N 1
ATOM 665 C CA . ALA A 1 83 ? -14.742 -21.609 -15.125 1 97.81 83 ALA A CA 1
ATOM 666 C C . ALA A 1 83 ? -15.086 -21.031 -16.484 1 97.81 83 ALA A C 1
ATOM 668 O O . ALA A 1 83 ? -14.57 -19.969 -16.875 1 97.81 83 ALA A O 1
ATOM 669 N N . ILE A 1 84 ? -15.969 -21.672 -17.219 1 98.5 84 ILE A N 1
ATOM 670 C CA . ILE A 1 84 ? -16.344 -21.234 -18.562 1 98.5 84 ILE A CA 1
ATOM 671 C C . ILE A 1 84 ? -17.094 -19.906 -18.469 1 98.5 84 ILE A C 1
ATOM 673 O O . ILE A 1 84 ? -16.781 -18.969 -19.203 1 98.5 84 ILE A O 1
ATOM 677 N N . VAL A 1 85 ? -18.031 -19.828 -17.547 1 98.12 85 VAL A N 1
ATOM 678 C CA . VAL A 1 85 ? -18.812 -18.609 -17.375 1 98.12 85 VAL A CA 1
ATOM 679 C C . VAL A 1 85 ? -17.891 -17.453 -17.016 1 98.12 85 VAL A C 1
ATOM 681 O O . VAL A 1 85 ? -17.984 -16.359 -17.594 1 98.12 85 VAL A O 1
ATOM 684 N N . ALA A 1 86 ? -17 -17.703 -16.109 1 98 86 ALA A N 1
ATOM 685 C CA . ALA A 1 86 ? -16.094 -16.656 -15.664 1 98 86 ALA A CA 1
ATOM 686 C C . ALA A 1 86 ? -15.062 -16.328 -16.75 1 98 86 ALA A C 1
ATOM 688 O O . ALA A 1 86 ? -14.68 -15.164 -16.922 1 98 86 ALA A O 1
ATOM 689 N N . GLY A 1 87 ? -14.562 -17.312 -17.422 1 98.44 87 GLY A N 1
ATOM 690 C CA . GLY A 1 87 ? -13.664 -17.078 -18.547 1 98.44 87 GLY A CA 1
ATOM 691 C C . GLY A 1 87 ? -14.281 -16.219 -19.625 1 98.44 87 GLY A C 1
ATOM 692 O O . GLY A 1 87 ? -13.625 -15.312 -20.156 1 98.44 87 GLY A O 1
ATOM 693 N N . ASP A 1 88 ? -15.5 -16.484 -19.938 1 98.38 88 ASP A N 1
ATOM 694 C CA . ASP A 1 88 ? -16.203 -15.703 -20.953 1 98.38 88 ASP A CA 1
ATOM 695 C C . ASP A 1 88 ? -16.422 -14.266 -20.484 1 98.38 88 ASP A C 1
ATOM 697 O O . ASP A 1 88 ? -16.391 -13.328 -21.281 1 98.38 88 ASP A O 1
ATOM 701 N N . PHE A 1 89 ? -16.688 -14.109 -19.203 1 98.5 89 PHE A N 1
ATOM 702 C CA . PHE A 1 89 ? -16.766 -12.766 -18.641 1 98.5 89 PHE A CA 1
ATOM 703 C C . PHE A 1 89 ? -15.469 -12.008 -18.859 1 98.5 89 PHE A C 1
ATOM 705 O O . PHE A 1 89 ? -15.484 -10.836 -19.25 1 98.5 89 PHE A O 1
ATOM 712 N N . LEU A 1 90 ? -14.32 -12.664 -18.609 1 98.44 90 LEU A N 1
ATOM 713 C CA . LEU A 1 90 ? -13.016 -12.047 -18.812 1 98.44 90 LEU A CA 1
ATOM 714 C C . LEU A 1 90 ? -12.805 -11.68 -20.281 1 98.44 90 LEU A C 1
ATOM 716 O O . LEU A 1 90 ? -12.344 -10.586 -20.594 1 98.44 90 LEU A O 1
ATOM 720 N N . LEU A 1 91 ? -13.188 -12.562 -21.188 1 97.81 91 LEU A N 1
ATOM 721 C CA . LEU A 1 91 ? -13.047 -12.32 -22.609 1 97.81 91 LEU A CA 1
ATOM 722 C C . LEU A 1 91 ? -13.836 -11.086 -23.031 1 97.81 91 LEU A C 1
ATOM 724 O O . LEU A 1 91 ? -13.367 -10.297 -23.859 1 97.81 91 LEU A O 1
ATOM 728 N N . ALA A 1 92 ? -14.914 -10.938 -22.422 1 97.5 92 ALA A N 1
ATOM 729 C CA . ALA A 1 92 ? -15.844 -9.883 -22.828 1 97.5 92 ALA A CA 1
ATOM 730 C C . ALA A 1 92 ? -15.422 -8.531 -22.25 1 97.5 92 ALA A C 1
ATOM 732 O O . ALA A 1 92 ? -15.641 -7.488 -22.875 1 97.5 92 ALA A O 1
ATOM 733 N N . HIS A 1 93 ? -14.75 -8.547 -21.047 1 98.06 93 HIS A N 1
ATOM 734 C CA . HIS A 1 93 ? -14.742 -7.27 -20.328 1 98.06 93 HIS A CA 1
ATOM 735 C C . HIS A 1 93 ? -13.336 -6.883 -19.906 1 98.06 93 HIS A C 1
ATOM 737 O O . HIS A 1 93 ? -13.055 -5.707 -19.656 1 98.06 93 HIS A O 1
ATOM 743 N N . ALA A 1 94 ? -12.43 -7.801 -19.734 1 98.12 94 ALA A N 1
ATOM 744 C CA . ALA A 1 94 ? -11.188 -7.539 -19.016 1 98.12 94 ALA A CA 1
ATOM 745 C C . ALA A 1 94 ? -10.18 -6.824 -19.922 1 98.12 94 ALA A C 1
ATOM 747 O O . ALA A 1 94 ? -9.375 -6.02 -19.438 1 98.12 94 ALA A O 1
ATOM 748 N N . LYS A 1 95 ? -10.219 -7.121 -21.172 1 96.5 95 LYS A N 1
ATOM 749 C CA . LYS A 1 95 ? -9.195 -6.664 -22.094 1 96.5 95 LYS A CA 1
ATOM 750 C C . LYS A 1 95 ? -9.68 -5.469 -22.906 1 96.5 95 LYS A C 1
ATOM 752 O O . LYS A 1 95 ? -10.805 -5.469 -23.406 1 96.5 95 LYS A O 1
ATOM 757 N N . GLN A 1 96 ? -8.812 -4.5 -23.016 1 92.38 96 GLN A N 1
ATOM 758 C CA . GLN A 1 96 ? -9.094 -3.393 -23.922 1 92.38 96 GLN A CA 1
ATOM 759 C C . GLN A 1 96 ? -8.906 -3.816 -25.375 1 92.38 96 GLN A C 1
ATOM 761 O O . GLN A 1 96 ? -7.855 -4.34 -25.75 1 92.38 96 GLN A O 1
ATOM 766 N N . PRO A 1 97 ? -9.82 -3.559 -26.172 1 85.81 97 PRO A N 1
ATOM 767 C CA . PRO A 1 97 ? -9.797 -4.09 -27.547 1 85.81 97 PRO A CA 1
ATOM 768 C C . PRO A 1 97 ? -8.648 -3.525 -28.375 1 85.81 97 PRO A C 1
ATOM 770 O O . PRO A 1 97 ? -8.055 -4.246 -29.188 1 85.81 97 PRO A O 1
ATOM 773 N N . ASP A 1 98 ? -8.203 -2.303 -28.094 1 87.81 98 ASP A N 1
ATOM 774 C CA . ASP A 1 98 ? -7.238 -1.655 -28.969 1 87.81 98 ASP A CA 1
ATOM 775 C C . ASP A 1 98 ? -5.809 -1.904 -28.5 1 87.81 98 ASP A C 1
ATOM 777 O O . ASP A 1 98 ? -4.867 -1.849 -29.281 1 87.81 98 ASP A O 1
ATOM 781 N N . THR A 1 99 ? -5.48 -2.225 -27.328 1 88.81 99 THR A N 1
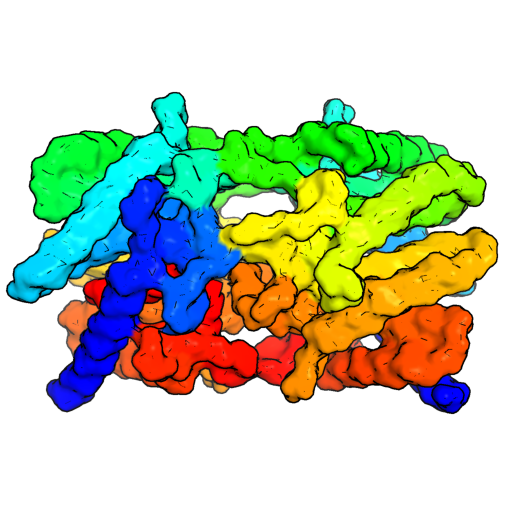ATOM 782 C CA . THR A 1 99 ? -4.113 -2.258 -26.828 1 88.81 99 THR A CA 1
ATOM 783 C C . THR A 1 99 ? -3.799 -3.615 -26.203 1 88.81 99 THR A C 1
ATOM 785 O O . THR A 1 99 ? -2.639 -3.922 -25.922 1 88.81 99 THR A O 1
ATOM 788 N N . ASP A 1 100 ? -4.773 -4.531 -25.922 1 92.31 100 ASP A N 1
ATOM 789 C CA . ASP A 1 100 ? -4.684 -5.816 -25.234 1 92.31 100 ASP A CA 1
ATOM 790 C C . ASP A 1 100 ? -4.461 -5.617 -23.734 1 92.31 100 ASP A C 1
ATOM 792 O O . ASP A 1 100 ? -4.312 -6.59 -22.984 1 92.31 100 ASP A O 1
ATOM 796 N N . LYS A 1 101 ? -4.289 -4.352 -23.359 1 96.31 101 LYS A N 1
ATOM 797 C CA . LYS A 1 101 ? -4.168 -4.07 -21.922 1 96.31 101 LYS A CA 1
ATOM 798 C C . LYS A 1 101 ? -5.395 -4.559 -21.172 1 96.31 101 LYS A C 1
ATOM 800 O O . LYS A 1 101 ? -6.527 -4.363 -21.609 1 96.31 101 LYS A O 1
ATOM 805 N N . CYS A 1 102 ? -5.145 -5.215 -20.062 1 97.81 102 CYS A N 1
ATOM 806 C CA . CYS A 1 102 ? -6.238 -5.648 -19.203 1 97.81 102 CYS A CA 1
ATOM 807 C C . CYS A 1 102 ? -6.422 -4.691 -18.031 1 97.81 102 CYS A C 1
ATOM 809 O O . CYS A 1 102 ? -5.445 -4.172 -17.5 1 97.81 102 CYS A O 1
ATOM 811 N N . HIS A 1 103 ? -7.664 -4.5 -17.734 1 97.56 103 HIS A N 1
ATOM 812 C CA . HIS A 1 103 ? -7.977 -3.689 -16.562 1 97.56 103 HIS A CA 1
ATOM 813 C C . HIS A 1 103 ? -7.66 -4.438 -15.266 1 97.56 103 HIS A C 1
ATOM 815 O O . HIS A 1 103 ? -7.621 -5.668 -15.25 1 97.56 103 HIS A O 1
ATOM 821 N N . PHE A 1 104 ? -7.41 -3.666 -14.266 1 96.69 104 PHE A N 1
ATOM 822 C CA . PHE A 1 104 ? -7.133 -4.242 -12.961 1 96.69 104 PHE A CA 1
ATOM 823 C C . PHE A 1 104 ? -8.422 -4.676 -12.273 1 96.69 104 PHE A C 1
ATOM 825 O O . PHE A 1 104 ? -8.484 -5.754 -11.68 1 96.69 104 PHE A O 1
ATOM 832 N N . SER A 1 105 ? -9.398 -3.828 -12.398 1 95.94 105 SER A N 1
ATOM 833 C CA . SER A 1 105 ? -10.68 -4.113 -11.766 1 95.94 105 SER A CA 1
ATOM 834 C C . SER A 1 105 ? -11.844 -3.658 -12.633 1 95.94 105 SER A C 1
ATOM 836 O O . SER A 1 105 ? -11.695 -2.752 -13.461 1 95.94 105 SER A O 1
ATOM 838 N N . LEU A 1 106 ? -12.945 -4.316 -12.414 1 97.69 106 LEU A N 1
ATOM 839 C CA . LEU A 1 106 ? -14.188 -4.082 -13.141 1 97.69 106 LEU A CA 1
ATOM 840 C C . LEU A 1 106 ? -15.367 -3.963 -12.18 1 97.69 106 LEU A C 1
ATOM 842 O O . LEU A 1 106 ? -15.344 -4.531 -11.086 1 97.69 106 LEU A O 1
ATOM 846 N N . THR A 1 107 ? -16.359 -3.26 -12.641 1 96.69 107 THR A N 1
ATOM 847 C CA . THR A 1 107 ? -17.625 -3.338 -11.938 1 96.69 107 THR A CA 1
ATOM 848 C C . THR A 1 107 ? -18.25 -4.723 -12.094 1 96.69 107 THR A C 1
ATOM 850 O O . THR A 1 107 ? -17.766 -5.539 -12.875 1 96.69 107 THR A O 1
ATOM 853 N N . ARG A 1 108 ? -19.281 -4.934 -11.352 1 96.94 108 ARG A N 1
ATOM 854 C CA . ARG A 1 108 ? -19.969 -6.219 -11.414 1 96.94 108 ARG A CA 1
ATOM 855 C C . ARG A 1 108 ? -20.406 -6.539 -12.844 1 96.94 108 ARG A C 1
ATOM 857 O O . ARG A 1 108 ? -20.297 -7.684 -13.289 1 96.94 108 ARG A O 1
ATOM 864 N N . ASP A 1 109 ? -20.766 -5.488 -13.57 1 97.38 109 ASP A N 1
ATOM 865 C CA . ASP A 1 109 ? -21.281 -5.703 -14.922 1 97.38 109 ASP A CA 1
ATOM 866 C C . ASP A 1 109 ? -20.188 -5.535 -15.961 1 97.38 109 ASP A C 1
ATOM 868 O O . ASP A 1 109 ? -20.453 -5.535 -17.172 1 97.38 109 ASP A O 1
ATOM 872 N N . GLY A 1 110 ? -18.969 -5.273 -15.57 1 97.69 110 GLY A N 1
ATOM 873 C CA . GLY A 1 110 ? -17.859 -5.434 -16.484 1 97.69 110 GLY A CA 1
ATOM 874 C C . GLY A 1 110 ? -17.281 -4.113 -16.969 1 97.69 110 GLY A C 1
ATOM 875 O O . GLY A 1 110 ? -16.5 -4.078 -17.922 1 97.69 110 GLY A O 1
ATOM 876 N N . LEU A 1 111 ? -17.656 -3.021 -16.375 1 97.69 111 LEU A N 1
ATOM 877 C CA . LEU A 1 111 ? -17.062 -1.739 -16.75 1 97.69 111 LEU A CA 1
ATOM 878 C C . LEU A 1 111 ? -15.727 -1.529 -16.047 1 97.69 111 LEU A C 1
ATOM 880 O O . LEU A 1 111 ? -15.578 -1.872 -14.867 1 97.69 111 LEU A O 1
ATOM 884 N N . ALA A 1 112 ? -14.766 -0.959 -16.75 1 97.25 112 ALA A N 1
ATOM 885 C CA . ALA A 1 112 ? -13.414 -0.757 -16.234 1 97.25 112 ALA A CA 1
ATOM 886 C C . ALA A 1 112 ? -13.406 0.234 -15.078 1 97.25 112 ALA A C 1
ATOM 888 O O . ALA A 1 112 ? -13.945 1.338 -15.195 1 97.25 112 ALA A O 1
ATOM 889 N N . VAL A 1 113 ? -12.789 -0.146 -13.984 1 95.75 113 VAL A N 1
ATOM 890 C CA . VAL A 1 113 ? -12.688 0.713 -12.812 1 95.75 113 VAL A CA 1
ATOM 891 C C . VAL A 1 113 ? -11.266 1.264 -12.695 1 95.75 113 VAL A C 1
ATOM 893 O O . VAL A 1 113 ? -11.078 2.457 -12.445 1 95.75 113 VAL A O 1
ATOM 896 N N . LYS A 1 114 ? -10.32 0.41 -12.875 1 94.69 114 LYS A N 1
ATOM 897 C CA . LYS A 1 114 ? -8.906 0.768 -12.734 1 94.69 114 LYS A CA 1
ATOM 898 C C . LYS A 1 114 ? -8.039 -0.053 -13.688 1 94.69 114 LYS A C 1
ATOM 900 O O . LYS A 1 114 ? -8.328 -1.226 -13.938 1 94.69 114 LYS A O 1
ATOM 905 N N . THR A 1 115 ? -7.004 0.569 -14.188 1 94.06 115 THR A N 1
ATOM 906 C CA . THR A 1 115 ? -5.973 -0.105 -14.969 1 94.06 115 THR A CA 1
ATOM 907 C C . THR A 1 115 ? -4.594 0.13 -14.367 1 94.06 115 THR A C 1
ATOM 909 O O . THR A 1 115 ? -4.246 1.26 -14.016 1 94.06 115 THR A O 1
ATOM 912 N N . GLN A 1 116 ? -3.904 -0.908 -14.172 1 92.62 116 GLN A N 1
ATOM 913 C CA . GLN A 1 116 ? -2.553 -0.803 -13.633 1 92.62 116 GLN A CA 1
ATOM 914 C C . GLN A 1 116 ? -1.513 -0.872 -14.75 1 92.62 116 GLN A C 1
ATOM 916 O O . GLN A 1 116 ? -1.769 -1.445 -15.812 1 92.62 116 GLN A O 1
ATOM 921 N N . ARG A 1 117 ? -0.378 -0.351 -14.438 1 91.94 117 ARG A N 1
ATOM 922 C CA . ARG A 1 117 ? 0.665 -0.241 -15.453 1 91.94 117 ARG A CA 1
ATOM 923 C C . ARG A 1 117 ? 1.685 -1.366 -15.312 1 91.94 117 ARG A C 1
ATOM 925 O O . ARG A 1 117 ? 2.893 -1.124 -15.344 1 91.94 117 ARG A O 1
ATOM 932 N N . THR A 1 118 ? 1.228 -2.557 -15.031 1 93.69 118 THR A N 1
ATOM 933 C CA . THR A 1 118 ? 2.006 -3.785 -14.93 1 93.69 118 THR A CA 1
ATOM 934 C C . THR A 1 118 ? 1.451 -4.852 -15.867 1 93.69 118 THR A C 1
ATOM 936 O O . THR A 1 118 ? 0.487 -4.605 -16.594 1 93.69 118 THR A O 1
ATOM 939 N N . VAL A 1 119 ? 2.029 -6.008 -15.852 1 96.06 119 VAL A N 1
ATOM 940 C CA . VAL A 1 119 ? 1.608 -7.043 -16.797 1 96.06 119 VAL A CA 1
ATOM 941 C C . VAL A 1 119 ? 0.773 -8.094 -16.062 1 96.06 119 VAL A C 1
ATOM 943 O O . VAL A 1 119 ? 0.395 -9.109 -16.641 1 96.06 119 VAL A O 1
ATOM 946 N N . PHE A 1 120 ? 0.395 -7.883 -14.852 1 95.31 120 PHE A N 1
ATOM 947 C CA . PHE A 1 120 ? -0.082 -9 -14.039 1 95.31 120 PHE A CA 1
ATOM 948 C C . PHE A 1 120 ? -1.556 -9.273 -14.32 1 95.31 120 PHE A C 1
ATOM 950 O O . PHE A 1 120 ? -1.996 -10.422 -14.266 1 95.31 120 PHE A O 1
ATOM 957 N N . SER A 1 121 ? -2.344 -8.211 -14.602 1 96.69 121 SER A N 1
ATOM 958 C CA . SER A 1 121 ? -3.703 -8.516 -15.039 1 96.69 121 SER A CA 1
ATOM 959 C C . SER A 1 121 ? -3.701 -9.367 -16.297 1 96.69 121 SER A C 1
ATOM 961 O O . SER A 1 121 ? -4.449 -10.344 -16.406 1 96.69 121 SER A O 1
ATOM 963 N N . GLU A 1 122 ? -2.828 -9.055 -17.234 1 97.88 122 GLU A N 1
ATOM 964 C CA . GLU A 1 122 ? -2.693 -9.797 -18.484 1 97.88 122 GLU A CA 1
ATOM 965 C C . GLU A 1 122 ? -2.203 -11.219 -18.219 1 97.88 122 GLU A C 1
ATOM 967 O O . GLU A 1 122 ? -2.645 -12.156 -18.891 1 97.88 122 GLU A O 1
ATOM 972 N N . THR A 1 123 ? -1.312 -11.305 -17.297 1 97.38 123 THR A N 1
ATOM 973 C CA . THR A 1 123 ? -0.742 -12.609 -16.984 1 97.38 123 THR A CA 1
ATOM 974 C C . THR A 1 123 ? -1.822 -13.57 -16.5 1 97.38 123 THR A C 1
ATOM 976 O O . THR A 1 123 ? -1.937 -14.688 -17.016 1 97.38 123 THR A O 1
ATOM 979 N N . PHE A 1 124 ? -2.633 -13.156 -15.617 1 96.69 124 PHE A N 1
ATOM 980 C CA . PHE A 1 124 ? -3.621 -14.062 -15.047 1 96.69 124 PHE A CA 1
ATOM 981 C C . PHE A 1 124 ? -4.805 -14.234 -15.992 1 96.69 124 PHE A C 1
ATOM 983 O O . PHE A 1 124 ? -5.457 -15.281 -16 1 96.69 124 PHE A O 1
ATOM 990 N N . PHE A 1 125 ? -5.004 -13.203 -16.828 1 98.25 125 PHE A N 1
ATOM 991 C CA . PHE A 1 125 ? -5.926 -13.398 -17.953 1 98.25 125 PHE A CA 1
ATOM 992 C C . PHE A 1 125 ? -5.441 -14.516 -18.859 1 98.25 125 PHE A C 1
ATOM 994 O O . PHE A 1 125 ? -6.203 -15.422 -19.203 1 98.25 125 PHE A O 1
ATOM 1001 N N . ALA A 1 126 ? -4.203 -14.484 -19.188 1 98.44 126 ALA A N 1
ATOM 1002 C CA . ALA A 1 126 ? -3.617 -15.5 -20.062 1 98.44 126 ALA A CA 1
ATOM 1003 C C . ALA A 1 126 ? -3.686 -16.875 -19.406 1 98.44 126 ALA A C 1
ATOM 1005 O O . ALA A 1 126 ? -4.004 -17.875 -20.062 1 98.44 126 ALA A O 1
ATOM 1006 N N . LEU A 1 127 ? -3.42 -16.969 -18.141 1 97.62 127 LEU A N 1
ATOM 1007 C CA . LEU A 1 127 ? -3.471 -18.234 -17.438 1 97.62 127 LEU A CA 1
ATOM 1008 C C . LEU A 1 127 ? -4.883 -18.812 -17.438 1 97.62 127 LEU A C 1
ATOM 1010 O O . LEU A 1 127 ? -5.062 -20.031 -17.594 1 97.62 127 LEU A O 1
ATOM 1014 N N . ALA A 1 128 ? -5.824 -17.922 -17.281 1 98.31 128 ALA A N 1
ATOM 1015 C CA . ALA A 1 128 ? -7.215 -18.359 -17.375 1 98.31 128 ALA A CA 1
ATOM 1016 C C . ALA A 1 128 ? -7.52 -18.969 -18.734 1 98.31 128 ALA A C 1
ATOM 1018 O O . ALA A 1 128 ? -8.109 -20.047 -18.828 1 98.31 128 ALA A O 1
ATOM 1019 N N . MET A 1 129 ? -7.086 -18.281 -19.781 1 98.75 129 MET A N 1
ATOM 1020 C CA . MET A 1 129 ? -7.34 -18.766 -21.141 1 98.75 129 MET A CA 1
ATOM 1021 C C . MET A 1 129 ? -6.602 -20.062 -21.406 1 98.75 129 MET A C 1
ATOM 1023 O O . MET A 1 129 ? -7.141 -20.969 -22.047 1 98.75 129 MET A O 1
ATOM 1027 N N . ILE A 1 130 ? -5.43 -20.172 -20.906 1 98.5 130 ILE A N 1
ATOM 1028 C CA . ILE A 1 130 ? -4.648 -21.391 -21.047 1 98.5 130 ILE A CA 1
ATOM 1029 C C . ILE A 1 130 ? -5.367 -22.547 -20.344 1 98.5 130 ILE A C 1
ATOM 1031 O O . ILE A 1 130 ? -5.527 -23.625 -20.922 1 98.5 130 ILE A O 1
ATOM 1035 N N . GLY A 1 131 ? -5.781 -22.312 -19.094 1 98.06 131 GLY A N 1
ATOM 1036 C CA . GLY A 1 131 ? -6.512 -23.328 -18.359 1 98.06 131 GLY A CA 1
ATOM 1037 C C . GLY A 1 131 ? -7.766 -23.797 -19.078 1 98.06 131 GLY A C 1
ATOM 1038 O O . GLY A 1 131 ? -8.023 -25 -19.172 1 98.06 131 GLY A O 1
ATOM 1039 N N . LEU A 1 132 ? -8.5 -22.844 -19.609 1 98.81 132 LEU A N 1
ATOM 1040 C CA . LEU A 1 132 ? -9.727 -23.172 -20.328 1 98.81 132 LEU A CA 1
ATOM 1041 C C . LEU A 1 132 ? -9.43 -23.906 -21.625 1 98.81 132 LEU A C 1
ATOM 1043 O O . LEU A 1 132 ? -10.125 -24.859 -21.969 1 98.81 132 LEU A O 1
ATOM 1047 N N . ALA A 1 133 ? -8.445 -23.422 -22.328 1 98.69 133 ALA A N 1
ATOM 1048 C CA . ALA A 1 133 ? -8.062 -24.094 -23.562 1 98.69 133 ALA A CA 1
ATOM 1049 C C . ALA A 1 133 ? -7.668 -25.547 -23.297 1 98.69 133 ALA A C 1
ATOM 1051 O O . ALA A 1 133 ? -8.109 -26.453 -24 1 98.69 133 ALA A O 1
ATOM 1052 N N . GLN A 1 134 ? -6.914 -25.781 -22.297 1 98.06 134 GLN A N 1
ATOM 1053 C CA . GLN A 1 134 ? -6.434 -27.109 -21.953 1 98.06 134 GLN A CA 1
ATOM 1054 C C . GLN A 1 134 ? -7.59 -28.031 -21.547 1 98.06 134 GLN A C 1
ATOM 1056 O O . GLN A 1 134 ? -7.594 -29.219 -21.875 1 98.06 134 GLN A O 1
ATOM 1061 N N . THR A 1 135 ? -8.562 -27.484 -20.844 1 98.06 135 THR A N 1
ATOM 1062 C CA . THR A 1 135 ? -9.609 -28.297 -20.219 1 98.06 135 THR A CA 1
ATOM 1063 C C . THR A 1 135 ? -10.773 -28.516 -21.203 1 98.06 135 THR A C 1
ATOM 1065 O O . THR A 1 135 ? -11.359 -29.594 -21.234 1 98.06 135 THR A O 1
ATOM 1068 N N . THR A 1 136 ? -11.086 -27.5 -22.047 1 97.88 136 THR A N 1
ATOM 1069 C CA . THR A 1 136 ? -12.273 -27.562 -22.891 1 97.88 136 THR A CA 1
ATOM 1070 C C . THR A 1 136 ? -11.891 -27.906 -24.328 1 97.88 136 THR A C 1
ATOM 1072 O O . THR A 1 136 ? -12.742 -28.344 -25.125 1 97.88 136 THR A O 1
ATOM 1075 N N . GLY A 1 137 ? -10.68 -27.547 -24.75 1 97.19 137 GLY A N 1
ATOM 1076 C CA . GLY A 1 137 ? -10.25 -27.734 -26.125 1 97.19 137 GLY A CA 1
ATOM 1077 C C . GLY A 1 137 ? -10.82 -26.703 -27.078 1 97.19 137 GLY A C 1
ATOM 1078 O O . GLY A 1 137 ? -10.664 -26.828 -28.297 1 97.19 137 GLY A O 1
ATOM 1079 N N . GLN A 1 138 ? -11.453 -25.703 -26.531 1 97.81 138 GLN A N 1
ATOM 1080 C CA . GLN A 1 138 ? -12.086 -24.719 -27.406 1 97.81 138 GLN A CA 1
ATOM 1081 C C . GLN A 1 138 ? -11.055 -23.766 -28 1 97.81 138 GLN A C 1
ATOM 1083 O O . GLN A 1 138 ? -10.219 -23.203 -27.281 1 97.81 138 GLN A O 1
ATOM 1088 N N . GLU A 1 139 ? -11.219 -23.422 -29.234 1 98 139 GLU A N 1
ATOM 1089 C CA . GLU A 1 139 ? -10.234 -22.641 -29.984 1 98 139 GLU A CA 1
ATOM 1090 C C . GLU A 1 139 ? -10.234 -21.188 -29.531 1 98 139 GLU A C 1
ATOM 1092 O O . GLU A 1 139 ? -9.195 -20.531 -29.531 1 98 139 GLU A O 1
ATOM 1097 N N . LYS A 1 140 ? -11.344 -20.688 -29.156 1 98 140 LYS A N 1
ATOM 1098 C CA . LYS A 1 140 ? -11.414 -19.281 -28.766 1 98 140 LYS A CA 1
ATOM 1099 C C . LYS A 1 140 ? -10.492 -18.984 -27.594 1 98 140 LYS A C 1
ATOM 1101 O O . LYS A 1 140 ? -9.844 -17.938 -27.547 1 98 140 LYS A O 1
ATOM 1106 N N . TYR A 1 141 ? -10.445 -19.922 -26.656 1 98.56 141 TYR A N 1
ATOM 1107 C CA . TYR A 1 141 ? -9.562 -19.734 -25.516 1 98.56 141 TYR A CA 1
ATOM 1108 C C . TYR A 1 141 ? -8.102 -19.891 -25.922 1 98.56 141 TYR A C 1
ATOM 1110 O O . TYR A 1 141 ? -7.246 -19.125 -25.453 1 98.56 141 TYR A O 1
ATOM 1118 N N . LYS A 1 142 ? -7.852 -20.844 -26.75 1 98.31 142 LYS A N 1
ATOM 1119 C CA . LYS A 1 142 ? -6.492 -21.078 -27.234 1 98.31 142 LYS A CA 1
ATOM 1120 C C . LYS A 1 142 ? -5.969 -19.859 -28.016 1 98.31 142 LYS A C 1
ATOM 1122 O O . LYS A 1 142 ? -4.836 -19.422 -27.797 1 98.31 142 LYS A O 1
ATOM 1127 N N . ASP A 1 143 ? -6.773 -19.328 -28.875 1 98 143 ASP A N 1
ATOM 1128 C CA . ASP A 1 143 ? -6.395 -18.156 -29.672 1 98 143 ASP A CA 1
ATOM 1129 C C . ASP A 1 143 ? -6.098 -16.953 -28.781 1 98 143 ASP A C 1
ATOM 1131 O O . ASP A 1 143 ? -5.105 -16.25 -28.984 1 98 143 ASP A O 1
ATOM 1135 N N . GLU A 1 144 ? -6.957 -16.75 -27.828 1 97.56 144 GLU A N 1
ATOM 1136 C CA . GLU A 1 144 ? -6.77 -15.617 -26.938 1 97.56 144 GLU A CA 1
ATOM 1137 C C . GLU A 1 144 ? -5.543 -15.812 -26.047 1 97.56 144 GLU A C 1
ATOM 1139 O O . GLU A 1 144 ? -4.84 -14.852 -25.734 1 97.56 144 GLU A O 1
ATOM 1144 N N . ALA A 1 145 ? -5.332 -17.031 -25.562 1 98.19 145 ALA A N 1
ATOM 1145 C CA . ALA A 1 145 ? -4.129 -17.328 -24.797 1 98.19 145 ALA A CA 1
ATOM 1146 C C . ALA A 1 145 ? -2.871 -17 -25.594 1 98.19 145 ALA A C 1
ATOM 1148 O O . ALA A 1 145 ? -1.958 -16.344 -25.078 1 98.19 145 ALA A O 1
ATOM 1149 N N . LYS A 1 146 ? -2.861 -17.375 -26.844 1 97.94 146 LYS A N 1
ATOM 1150 C CA . LYS A 1 146 ? -1.709 -17.125 -27.703 1 97.94 146 LYS A CA 1
ATOM 1151 C C . LYS A 1 146 ? -1.477 -15.633 -27.906 1 97.94 146 LYS A C 1
ATOM 1153 O O . LYS A 1 146 ? -0.349 -15.156 -27.766 1 97.94 146 LYS A O 1
ATOM 1158 N N . ARG A 1 147 ? -2.504 -14.977 -28.203 1 96.94 147 ARG A N 1
ATOM 1159 C CA . ARG A 1 147 ? -2.408 -13.539 -28.422 1 96.94 147 ARG A CA 1
ATOM 1160 C C . ARG A 1 147 ? -1.866 -12.828 -27.188 1 96.94 147 ARG A C 1
ATOM 1162 O O . ARG A 1 147 ? -0.934 -12.031 -27.297 1 96.94 147 ARG A O 1
ATOM 1169 N N . MET A 1 148 ? -2.428 -13.133 -26.047 1 97.81 148 MET A N 1
ATOM 1170 C CA . MET A 1 148 ? -2.018 -12.469 -24.812 1 97.81 148 MET A CA 1
ATOM 1171 C C . MET A 1 148 ? -0.594 -12.852 -24.438 1 97.81 148 MET A C 1
ATOM 1173 O O . MET A 1 148 ? 0.189 -12.008 -24 1 97.81 148 MET A O 1
ATOM 1177 N N . LEU A 1 149 ? -0.274 -14.117 -24.625 1 97.75 149 LEU A N 1
ATOM 1178 C CA . LEU A 1 149 ? 1.082 -14.578 -24.344 1 97.75 149 LEU A CA 1
ATOM 1179 C C . LEU A 1 149 ? 2.098 -13.82 -25.188 1 97.75 149 LEU A C 1
ATOM 1181 O O . LEU A 1 149 ? 3.119 -13.352 -24.672 1 97.75 149 LEU A O 1
ATOM 1185 N N . ASP A 1 150 ? 1.794 -13.672 -26.438 1 97.12 150 ASP A N 1
ATOM 1186 C CA . ASP A 1 150 ? 2.686 -12.945 -27.344 1 97.12 150 ASP A CA 1
ATOM 1187 C C . ASP A 1 150 ? 2.865 -11.5 -26.875 1 97.12 150 ASP A C 1
ATOM 1189 O O . ASP A 1 150 ? 3.977 -10.969 -26.922 1 97.12 150 ASP A O 1
ATOM 1193 N N . THR A 1 151 ? 1.839 -10.906 -26.469 1 97.25 151 THR A N 1
ATOM 1194 C CA . THR A 1 151 ? 1.868 -9.523 -26 1 97.25 151 THR A CA 1
ATOM 1195 C C . THR A 1 151 ? 2.721 -9.398 -24.75 1 97.25 151 THR A C 1
ATOM 1197 O O . THR A 1 151 ? 3.576 -8.516 -24.656 1 97.25 151 THR A O 1
ATOM 1200 N N . ILE A 1 152 ? 2.533 -10.281 -23.766 1 97.94 152 ILE A N 1
ATOM 1201 C CA . ILE A 1 152 ? 3.271 -10.242 -22.516 1 97.94 152 ILE A CA 1
ATOM 1202 C C . ILE A 1 152 ? 4.758 -10.477 -22.781 1 97.94 152 ILE A C 1
ATOM 1204 O O . ILE A 1 152 ? 5.609 -9.781 -22.219 1 97.94 152 ILE A O 1
ATOM 1208 N N . ILE A 1 153 ? 5.023 -11.445 -23.656 1 98.06 153 ILE A N 1
ATOM 1209 C CA . ILE A 1 153 ? 6.402 -11.75 -24 1 98.06 153 ILE A CA 1
ATOM 1210 C C . ILE A 1 153 ? 7.066 -10.516 -24.609 1 98.06 153 ILE A C 1
ATOM 1212 O O . ILE A 1 153 ? 8.188 -10.156 -24.234 1 98.06 153 ILE A O 1
ATOM 1216 N N . HIS A 1 154 ? 6.391 -9.844 -25.469 1 97.25 154 HIS A N 1
ATOM 1217 C CA . HIS A 1 154 ? 6.914 -8.633 -26.078 1 97.25 154 HIS A CA 1
ATOM 1218 C C . HIS A 1 154 ? 7.164 -7.547 -25.031 1 97.25 154 HIS A C 1
ATOM 1220 O O . HIS A 1 154 ? 8.234 -6.93 -25.016 1 97.25 154 HIS A O 1
ATOM 1226 N N . TRP A 1 155 ? 6.191 -7.359 -24.125 1 96.56 155 TRP A N 1
ATOM 1227 C CA . TRP A 1 155 ? 6.297 -6.309 -23.125 1 96.56 155 TRP A CA 1
ATOM 1228 C C . TRP A 1 155 ? 7.43 -6.609 -22.141 1 96.56 155 TRP A C 1
ATOM 1230 O O . TRP A 1 155 ? 8.133 -5.695 -21.703 1 96.56 155 TRP A O 1
ATOM 1240 N N . VAL A 1 156 ? 7.637 -7.824 -21.797 1 96.56 156 VAL A N 1
ATOM 1241 C CA . VAL A 1 156 ? 8.578 -8.203 -20.75 1 96.56 156 VAL A CA 1
ATOM 1242 C C . VAL A 1 156 ? 9.984 -8.312 -21.328 1 96.56 156 VAL A C 1
ATOM 1244 O O . VAL A 1 156 ? 10.961 -7.891 -20.703 1 96.56 156 VAL A O 1
ATOM 1247 N N . MET A 1 157 ? 10.133 -8.766 -22.547 1 96.44 157 MET A N 1
ATOM 1248 C CA . MET A 1 157 ? 11.453 -9.102 -23.078 1 96.44 157 MET A CA 1
ATOM 1249 C C . MET A 1 157 ? 11.977 -7.977 -23.969 1 96.44 157 MET A C 1
ATOM 1251 O O . MET A 1 157 ? 13.188 -7.816 -24.125 1 96.44 157 MET A O 1
ATOM 1255 N N . GLU A 1 158 ? 11.039 -7.207 -24.562 1 94.12 158 GLU A N 1
ATOM 1256 C CA . GLU A 1 158 ? 11.5 -6.32 -25.625 1 94.12 158 GLU A CA 1
ATOM 1257 C C . GLU A 1 158 ? 11.164 -4.863 -25.328 1 94.12 158 GLU A C 1
ATOM 1259 O O . GLU A 1 158 ? 12.055 -4.02 -25.234 1 94.12 158 GLU A O 1
ATOM 1264 N N . ASP A 1 159 ? 9.859 -4.59 -25.219 1 92.38 159 ASP A N 1
ATOM 1265 C CA . ASP A 1 159 ? 9.406 -3.211 -25.078 1 92.38 159 ASP A CA 1
ATOM 1266 C C . ASP A 1 159 ? 8.211 -3.117 -24.125 1 92.38 159 ASP A C 1
ATOM 1268 O O . ASP A 1 159 ? 7.082 -3.422 -24.516 1 92.38 159 ASP A O 1
ATOM 1272 N N . GLY A 1 160 ? 8.445 -2.582 -23.031 1 89.94 160 GLY A N 1
ATOM 1273 C CA . GLY A 1 160 ? 7.41 -2.533 -22 1 89.94 160 GLY A CA 1
ATOM 1274 C C . GLY A 1 160 ? 6.523 -1.309 -22.109 1 89.94 160 GLY A C 1
ATOM 1275 O O . GLY A 1 160 ? 5.672 -1.075 -21.25 1 89.94 160 GLY A O 1
ATOM 1276 N N . THR A 1 161 ? 6.574 -0.468 -23.109 1 87.56 161 THR A N 1
ATOM 1277 C CA . THR A 1 161 ? 5.824 0.776 -23.25 1 87.56 161 THR A CA 1
ATOM 1278 C C . THR A 1 161 ? 4.324 0.499 -23.312 1 87.56 161 THR A C 1
ATOM 1280 O O . THR A 1 161 ? 3.516 1.314 -22.875 1 87.56 161 THR A O 1
ATOM 1283 N N . GLY A 1 162 ? 3.992 -0.625 -23.812 1 89.75 162 GLY A N 1
ATOM 1284 C CA . GLY A 1 162 ? 2.594 -0.989 -23.969 1 89.75 162 GLY A CA 1
ATOM 1285 C C . GLY A 1 162 ? 1.89 -1.226 -22.641 1 89.75 162 GLY A C 1
ATOM 1286 O O . GLY A 1 162 ? 0.659 -1.263 -22.578 1 89.75 162 GLY A O 1
ATOM 1287 N N . THR A 1 163 ? 2.637 -1.376 -21.562 1 91.19 163 THR A N 1
ATOM 1288 C CA . THR A 1 163 ? 2.031 -1.555 -20.25 1 91.19 163 THR A CA 1
ATOM 1289 C C . THR A 1 163 ? 1.46 -0.236 -19.719 1 91.19 163 THR A C 1
ATOM 1291 O O . THR A 1 163 ? 0.672 -0.224 -18.781 1 91.19 163 THR A O 1
ATOM 1294 N N . GLY A 1 164 ? 1.884 0.887 -20.344 1 86 164 GLY A N 1
ATOM 1295 C CA . GLY A 1 164 ? 1.483 2.209 -19.891 1 86 164 GLY A CA 1
ATOM 1296 C C . GLY A 1 164 ? 2.41 2.787 -18.828 1 86 164 GLY A C 1
ATOM 1297 O O . GLY A 1 164 ? 2.109 3.824 -18.234 1 86 164 GLY A O 1
ATOM 1298 N N . ALA A 1 165 ? 3.473 2.148 -18.578 1 82.81 165 ALA A N 1
ATOM 1299 C CA . ALA A 1 165 ? 4.434 2.65 -17.594 1 82.81 165 ALA A CA 1
ATOM 1300 C C . ALA A 1 165 ? 5.012 3.992 -18.047 1 82.81 165 ALA A C 1
ATOM 1302 O O . ALA A 1 165 ? 5.297 4.195 -19.219 1 82.81 165 ALA A O 1
ATOM 1303 N N . VAL A 1 166 ? 5.078 4.926 -17.094 1 81.94 166 VAL A N 1
ATOM 1304 C CA . VAL A 1 166 ? 5.609 6.254 -17.375 1 81.94 166 VAL A CA 1
ATOM 1305 C C . VAL A 1 166 ? 7.059 6.34 -16.906 1 81.94 166 VAL A C 1
ATOM 1307 O O . VAL A 1 166 ? 7.391 5.902 -15.797 1 81.94 166 VAL A O 1
ATOM 1310 N N . SER A 1 167 ? 7.879 6.766 -17.812 1 87.94 167 SER A N 1
ATOM 1311 C CA . SER A 1 167 ? 9.273 6.996 -17.453 1 87.94 167 SER A CA 1
ATOM 1312 C C . SER A 1 167 ? 9.602 8.484 -17.422 1 87.94 167 SER A C 1
ATOM 1314 O O . SER A 1 167 ? 9.523 9.164 -18.453 1 87.94 167 SER A O 1
ATOM 1316 N N . LEU A 1 168 ? 9.977 8.93 -16.219 1 93.06 168 LEU A N 1
ATOM 1317 C CA . LEU A 1 168 ? 10.406 10.312 -16.016 1 93.06 168 LEU A CA 1
ATOM 1318 C C . LEU A 1 168 ? 11.93 10.414 -16.016 1 93.06 168 LEU A C 1
ATOM 1320 O O . LEU A 1 168 ? 12.625 9.398 -15.922 1 93.06 168 LEU A O 1
ATOM 1324 N N . PRO A 1 169 ? 12.422 11.562 -16.141 1 94.81 169 PRO A N 1
ATOM 1325 C CA . PRO A 1 169 ? 13.867 11.727 -16.266 1 94.81 169 PRO A CA 1
ATOM 1326 C C . PRO A 1 169 ? 14.641 11.102 -15.117 1 94.81 169 PRO A C 1
ATOM 1328 O O . PRO A 1 169 ? 15.773 10.641 -15.305 1 94.81 169 PRO A O 1
ATOM 1331 N N . GLY A 1 170 ? 14.07 11.055 -13.953 1 95.38 170 GLY A N 1
ATOM 1332 C CA . GLY A 1 170 ? 14.766 10.523 -12.789 1 95.38 170 GLY A CA 1
ATOM 1333 C C . GLY A 1 170 ? 14.375 9.094 -12.469 1 95.38 170 GLY A C 1
ATOM 1334 O O . GLY A 1 170 ? 14.891 8.508 -11.508 1 95.38 170 GLY A O 1
ATOM 1335 N N . THR A 1 171 ? 13.5 8.5 -13.227 1 93.06 171 THR A N 1
ATOM 1336 C CA . THR A 1 171 ? 13.094 7.117 -12.992 1 93.06 171 THR A CA 1
ATOM 1337 C C . THR A 1 171 ? 14.219 6.152 -13.328 1 93.06 171 THR A C 1
ATOM 1339 O O . THR A 1 171 ? 14.688 6.109 -14.469 1 93.06 171 THR A O 1
ATOM 1342 N N . PRO A 1 172 ? 14.641 5.422 -12.344 1 92.06 172 PRO A N 1
ATOM 1343 C CA . PRO A 1 172 ? 15.711 4.48 -12.688 1 92.06 172 PRO A CA 1
ATOM 1344 C C . PRO A 1 172 ? 15.242 3.363 -13.617 1 92.06 172 PRO A C 1
ATOM 1346 O O . PRO A 1 172 ? 14.109 2.887 -13.492 1 92.06 172 PRO A O 1
ATOM 1349 N N . LYS A 1 173 ? 16.094 3.02 -14.484 1 91.31 173 LYS A N 1
ATOM 1350 C CA . LYS A 1 173 ? 15.828 1.88 -15.352 1 91.31 173 LYS A CA 1
ATOM 1351 C C . LYS A 1 173 ? 16.266 0.571 -14.695 1 91.31 173 LYS A C 1
ATOM 1353 O O . LYS A 1 173 ? 17.453 0.232 -14.695 1 91.31 173 LYS A O 1
ATOM 1358 N N . LEU A 1 174 ? 15.289 -0.153 -14.172 1 95 174 LEU A N 1
ATOM 1359 C CA . LEU A 1 174 ? 15.57 -1.354 -13.391 1 95 174 LEU A CA 1
ATOM 1360 C C . LEU A 1 174 ? 14.82 -2.557 -13.961 1 95 174 LEU A C 1
ATOM 1362 O O . LEU A 1 174 ? 13.789 -2.398 -14.617 1 95 174 LEU A O 1
ATOM 1366 N N . ALA A 1 175 ? 15.422 -3.688 -13.797 1 96.19 175 ALA A N 1
ATOM 1367 C CA . ALA A 1 175 ? 14.766 -4.965 -14.062 1 96.19 175 ALA A CA 1
ATOM 1368 C C . ALA A 1 175 ? 14.203 -5.574 -12.781 1 96.19 175 ALA A C 1
ATOM 1370 O O . ALA A 1 175 ? 14.898 -5.652 -11.766 1 96.19 175 ALA A O 1
ATOM 1371 N N . SER A 1 176 ? 12.992 -5.98 -12.883 1 96.56 176 SER A N 1
ATOM 1372 C CA . SER A 1 176 ? 12.336 -6.594 -11.727 1 96.56 176 SER A CA 1
ATOM 1373 C C . SER A 1 176 ? 12.391 -8.117 -11.805 1 96.56 176 SER A C 1
ATOM 1375 O O . SER A 1 176 ? 12.188 -8.695 -12.875 1 96.56 176 SER A O 1
ATOM 1377 N N . LEU A 1 177 ? 12.555 -8.719 -10.672 1 98.44 177 LEU A N 1
ATOM 1378 C CA . LEU A 1 177 ? 12.57 -10.172 -10.57 1 98.44 177 LEU A CA 1
ATOM 1379 C C . LEU A 1 177 ? 11.219 -10.758 -10.953 1 98.44 177 LEU A C 1
ATOM 1381 O O . LEU A 1 177 ? 11.141 -11.852 -11.523 1 98.44 177 LEU A O 1
ATOM 1385 N N . ALA A 1 178 ? 10.188 -10.078 -10.734 1 97.06 178 ALA A N 1
ATOM 1386 C CA . ALA A 1 178 ? 8.82 -10.547 -10.93 1 97.06 178 ALA A CA 1
ATOM 1387 C C . ALA A 1 178 ? 8.555 -10.859 -12.398 1 97.06 178 ALA A C 1
ATOM 1389 O O . ALA A 1 178 ? 7.781 -11.766 -12.719 1 97.06 178 ALA A O 1
ATOM 1390 N N . HIS A 1 179 ? 9.195 -10.156 -13.289 1 96.94 179 HIS A N 1
ATOM 1391 C CA . HIS A 1 179 ? 8.891 -10.273 -14.711 1 96.94 179 HIS A CA 1
ATOM 1392 C C . HIS A 1 179 ? 9.375 -11.609 -15.266 1 96.94 179 HIS A C 1
ATOM 1394 O O . HIS A 1 179 ? 8.578 -12.406 -15.766 1 96.94 179 HIS A O 1
ATOM 1400 N N . PRO A 1 180 ? 10.664 -11.859 -15.094 1 98.25 180 PRO A N 1
ATOM 1401 C CA . PRO A 1 180 ? 11.078 -13.172 -15.594 1 98.25 180 PRO A CA 1
ATOM 1402 C C . PRO A 1 180 ? 10.445 -14.328 -14.812 1 98.25 180 PRO A C 1
ATOM 1404 O O . PRO A 1 180 ? 10.195 -15.398 -15.383 1 98.25 180 PRO A O 1
ATOM 1407 N N . MET A 1 181 ? 10.195 -14.117 -13.57 1 98 181 MET A N 1
ATOM 1408 C CA . MET A 1 181 ? 9.594 -15.172 -12.75 1 98 181 MET A CA 1
ATOM 1409 C C . MET A 1 181 ? 8.219 -15.555 -13.289 1 98 181 MET A C 1
ATOM 1411 O O . MET A 1 181 ? 7.957 -16.734 -13.547 1 98 181 MET A O 1
ATOM 1415 N N . ILE A 1 182 ? 7.383 -14.586 -13.523 1 96.5 182 ILE A N 1
ATOM 1416 C CA . ILE A 1 182 ? 6.012 -14.875 -13.938 1 96.5 182 ILE A CA 1
ATOM 1417 C C . ILE A 1 182 ? 6 -15.352 -15.391 1 96.5 182 ILE A C 1
ATOM 1419 O O . ILE A 1 182 ? 5.164 -16.172 -15.773 1 96.5 182 ILE A O 1
ATOM 1423 N N . LEU A 1 183 ? 6.953 -14.82 -16.188 1 98 183 LEU A N 1
ATOM 1424 C CA . LEU A 1 183 ? 7.059 -15.289 -17.562 1 98 183 LEU A CA 1
ATOM 1425 C C . LEU A 1 183 ? 7.398 -16.781 -17.594 1 98 183 LEU A C 1
ATOM 1427 O O . LEU A 1 183 ? 6.863 -17.516 -18.422 1 98 183 LEU A O 1
ATOM 1431 N N . LEU A 1 184 ? 8.289 -17.188 -16.703 1 98 184 LEU A N 1
ATOM 1432 C CA . LEU A 1 184 ? 8.641 -18.609 -16.625 1 98 184 LEU A CA 1
ATOM 1433 C C . LEU A 1 184 ? 7.422 -19.453 -16.312 1 98 184 LEU A C 1
ATOM 1435 O O . LEU A 1 184 ? 7.191 -20.484 -16.938 1 98 184 LEU A O 1
ATOM 1439 N N . ASN A 1 185 ? 6.641 -19.031 -15.367 1 96.19 185 ASN A N 1
ATOM 1440 C CA . ASN A 1 185 ? 5.418 -19.75 -15.016 1 96.19 185 ASN A CA 1
ATOM 1441 C C . ASN A 1 185 ? 4.445 -19.812 -16.188 1 96.19 185 ASN A C 1
ATOM 1443 O O . ASN A 1 185 ? 3.906 -20.875 -16.5 1 96.19 185 ASN A O 1
ATOM 1447 N N . LEU A 1 186 ? 4.277 -18.688 -16.828 1 97.06 186 LEU A N 1
ATOM 1448 C CA . LEU A 1 186 ? 3.326 -18.578 -17.938 1 97.06 186 LEU A CA 1
ATOM 1449 C C . LEU A 1 186 ? 3.727 -19.469 -19.094 1 97.06 186 LEU A C 1
ATOM 1451 O O . LEU A 1 186 ? 2.889 -20.188 -19.641 1 97.06 186 LEU A O 1
ATOM 1455 N N . THR A 1 187 ? 4.973 -19.438 -19.438 1 97.19 187 THR A N 1
ATOM 1456 C CA . THR A 1 187 ? 5.441 -20.234 -20.578 1 97.19 187 THR A CA 1
ATOM 1457 C C . THR A 1 187 ? 5.387 -21.734 -20.25 1 97.19 187 THR A C 1
ATOM 1459 O O . THR A 1 187 ? 5.066 -22.547 -21.109 1 97.19 187 THR A O 1
ATOM 1462 N N . THR A 1 188 ? 5.66 -22.062 -19 1 96.25 188 THR A N 1
ATOM 1463 C CA . THR A 1 188 ? 5.555 -23.453 -18.578 1 96.25 188 THR A CA 1
ATOM 1464 C C . THR A 1 188 ? 4.113 -23.938 -18.688 1 96.25 188 THR A C 1
ATOM 1466 O O . THR A 1 188 ? 3.863 -25.031 -19.219 1 96.25 188 THR A O 1
ATOM 1469 N N . GLU A 1 189 ? 3.174 -23.141 -18.281 1 95.62 189 GLU A N 1
ATOM 1470 C CA . GLU A 1 189 ? 1.759 -23.484 -18.375 1 95.62 189 GLU A CA 1
ATOM 1471 C C . GLU A 1 189 ? 1.304 -23.531 -19.828 1 95.62 189 GLU A C 1
ATOM 1473 O O . GLU A 1 189 ? 0.526 -24.406 -20.219 1 95.62 189 GLU A O 1
ATOM 1478 N N . ALA A 1 190 ? 1.787 -22.609 -20.625 1 97.69 190 ALA A N 1
ATOM 1479 C CA . ALA A 1 190 ? 1.392 -22.516 -22.016 1 97.69 190 ALA A CA 1
ATOM 1480 C C . ALA A 1 190 ? 1.8 -23.75 -22.797 1 97.69 190 ALA A C 1
ATOM 1482 O O . ALA A 1 190 ? 1.111 -24.156 -23.75 1 97.69 190 ALA A O 1
ATOM 1483 N N . GLU A 1 191 ? 2.871 -24.344 -22.438 1 96.5 191 GLU A N 1
ATOM 1484 C CA . GLU A 1 191 ? 3.377 -25.516 -23.156 1 96.5 191 GLU A CA 1
ATOM 1485 C C . GLU A 1 191 ? 2.438 -26.703 -23.016 1 96.5 191 GLU A C 1
ATOM 1487 O O . GLU A 1 191 ? 2.486 -27.641 -23.812 1 96.5 191 GLU A O 1
ATOM 1492 N N . LYS A 1 192 ? 1.617 -26.656 -22.031 1 93.5 192 LYS A N 1
ATOM 1493 C CA . LYS A 1 192 ? 0.617 -27.703 -21.859 1 93.5 192 LYS A CA 1
ATOM 1494 C C . LYS A 1 192 ? -0.444 -27.641 -22.969 1 93.5 192 LYS A C 1
ATOM 1496 O O . LYS A 1 192 ? -1.132 -28.625 -23.234 1 93.5 192 LYS A O 1
ATOM 1501 N N . VAL A 1 193 ? -0.589 -26.5 -23.578 1 96.81 193 VAL A N 1
ATOM 1502 C CA . VAL A 1 193 ? -1.599 -26.281 -24.609 1 96.81 193 VAL A CA 1
ATOM 1503 C C . VAL A 1 193 ? -0.931 -26.219 -25.984 1 96.81 193 VAL A C 1
ATOM 1505 O O . VAL A 1 193 ? -1.483 -26.703 -26.969 1 96.81 193 VAL A O 1
ATOM 1508 N N . PHE A 1 194 ? 0.306 -25.719 -26.047 1 97.31 194 PHE A N 1
ATOM 1509 C CA . PHE A 1 194 ? 0.901 -25.391 -27.328 1 97.31 194 PHE A CA 1
ATOM 1510 C C . PHE A 1 194 ? 2.031 -26.359 -27.672 1 97.31 194 PHE A C 1
ATOM 1512 O O . PHE A 1 194 ? 2.643 -26.266 -28.734 1 97.31 194 PHE A O 1
ATOM 1519 N N . GLY A 1 195 ? 2.291 -27.266 -26.781 1 94.62 195 GLY A N 1
ATOM 1520 C CA . GLY A 1 195 ? 3.293 -28.297 -27.031 1 94.62 195 GLY A CA 1
ATOM 1521 C C . GLY A 1 195 ? 4.578 -28.078 -26.266 1 94.62 195 GLY A C 1
ATOM 1522 O O . GLY A 1 195 ? 4.996 -26.938 -26.047 1 94.62 195 GLY A O 1
ATOM 1523 N N . LEU A 1 196 ? 5.18 -29.172 -25.969 1 91.75 196 LEU A N 1
ATOM 1524 C CA . LEU A 1 196 ? 6.43 -29.156 -25.219 1 91.75 196 LEU A CA 1
ATOM 1525 C C . LEU A 1 196 ? 7.508 -28.391 -25.969 1 91.75 196 LEU A C 1
ATOM 1527 O O . LEU A 1 196 ? 7.652 -28.547 -27.188 1 91.75 196 LEU A O 1
ATOM 1531 N N . ASN A 1 197 ? 8.203 -27.438 -25.359 1 91.56 197 ASN A N 1
ATOM 1532 C CA . ASN A 1 197 ? 9.344 -26.656 -25.828 1 91.56 197 ASN A CA 1
ATOM 1533 C C . ASN A 1 197 ? 8.914 -25.531 -26.766 1 91.56 197 ASN A C 1
ATOM 1535 O O . ASN A 1 197 ? 9.75 -24.875 -27.375 1 91.56 197 ASN A O 1
ATOM 1539 N N . SER A 1 198 ? 7.57 -25.312 -26.922 1 95.75 198 SER A N 1
ATOM 1540 C CA . SER A 1 198 ? 7.086 -24.234 -27.781 1 95.75 198 SER A CA 1
ATOM 1541 C C . SER A 1 198 ? 7.562 -22.875 -27.312 1 95.75 198 SER A C 1
ATOM 1543 O O . SER A 1 198 ? 7.68 -21.938 -28.094 1 95.75 198 SER A O 1
ATOM 1545 N N . TYR A 1 199 ? 7.91 -22.812 -26.047 1 97.06 199 TYR A N 1
ATOM 1546 C CA . TYR A 1 199 ? 8.352 -21.547 -25.469 1 97.06 199 TYR A CA 1
ATOM 1547 C C . TYR A 1 199 ? 9.68 -21.703 -24.734 1 97.06 199 TYR A C 1
ATOM 1549 O O . TYR A 1 199 ? 9.93 -21.031 -23.734 1 97.06 199 TYR A O 1
ATOM 1557 N N . GLU A 1 200 ? 10.469 -22.594 -25.156 1 96.12 200 GLU A N 1
ATOM 1558 C CA . GLU A 1 200 ? 11.727 -22.922 -24.5 1 96.12 200 GLU A CA 1
ATOM 1559 C C . GLU A 1 200 ? 12.68 -21.719 -24.484 1 96.12 200 GLU A C 1
ATOM 1561 O O . GLU A 1 200 ? 13.359 -21.469 -23.484 1 96.12 200 GLU A O 1
ATOM 1566 N N . THR A 1 201 ? 12.727 -21 -25.594 1 97.31 201 THR A N 1
ATOM 1567 C CA . THR A 1 201 ? 13.602 -19.844 -25.688 1 97.31 201 THR A CA 1
ATOM 1568 C C . THR A 1 201 ? 13.234 -18.797 -24.625 1 97.31 201 THR A C 1
ATOM 1570 O O . THR A 1 201 ? 14.109 -18.266 -23.953 1 97.31 201 THR A O 1
ATOM 1573 N N . GLN A 1 202 ? 11.953 -18.516 -24.5 1 98.12 202 GLN A N 1
ATOM 1574 C CA . GLN A 1 202 ? 11.477 -17.547 -23.531 1 98.12 202 GLN A CA 1
ATOM 1575 C C . GLN A 1 202 ? 11.727 -18.031 -22.109 1 98.12 202 GLN A C 1
ATOM 1577 O O . GLN A 1 202 ? 12.117 -17.234 -21.234 1 98.12 202 GLN A O 1
ATOM 1582 N N . ALA A 1 203 ? 11.492 -19.297 -21.859 1 97.56 203 ALA A N 1
ATOM 1583 C CA . ALA A 1 203 ? 11.719 -19.875 -20.531 1 97.56 203 ALA A CA 1
ATOM 1584 C C . ALA A 1 203 ? 13.195 -19.781 -20.141 1 97.56 203 ALA A C 1
ATOM 1586 O O . ALA A 1 203 ? 13.531 -19.391 -19.031 1 97.56 203 ALA A O 1
ATOM 1587 N N . LYS A 1 204 ? 14.102 -20.125 -21.078 1 97.44 204 LYS A N 1
ATOM 1588 C CA . LYS A 1 204 ? 15.539 -20.047 -20.812 1 97.44 204 LYS A CA 1
ATOM 1589 C C . LYS A 1 204 ? 15.992 -18.609 -20.578 1 97.44 204 LYS A C 1
ATOM 1591 O O . LYS A 1 204 ? 16.844 -18.344 -19.734 1 97.44 204 LYS A O 1
ATOM 1596 N N . TRP A 1 205 ? 15.438 -17.734 -21.375 1 98.25 205 TRP A N 1
ATOM 1597 C CA . TRP A 1 205 ? 15.703 -16.312 -21.141 1 98.25 205 TRP A CA 1
ATOM 1598 C C . TRP A 1 205 ? 15.305 -15.914 -19.719 1 98.25 205 TRP A C 1
ATOM 1600 O O . TRP A 1 205 ? 16.062 -15.258 -19.016 1 98.25 205 TRP A O 1
ATOM 1610 N N . ALA A 1 206 ? 14.109 -16.328 -19.312 1 98.5 206 ALA A N 1
ATOM 1611 C CA . ALA A 1 206 ? 13.594 -15.992 -17.984 1 98.5 206 ALA A CA 1
ATOM 1612 C C . ALA A 1 206 ? 14.508 -16.531 -16.891 1 98.5 206 ALA A C 1
ATOM 1614 O O . ALA A 1 206 ? 14.836 -15.828 -15.93 1 98.5 206 ALA A O 1
ATOM 1615 N N . ILE A 1 207 ? 14.93 -17.766 -17.047 1 98.25 207 ILE A N 1
ATOM 1616 C CA . ILE A 1 207 ? 15.797 -18.406 -16.062 1 98.25 207 ILE A CA 1
ATOM 1617 C C . ILE A 1 207 ? 17.125 -17.641 -15.977 1 98.25 207 ILE A C 1
ATOM 1619 O O . ILE A 1 207 ? 17.609 -17.344 -14.883 1 98.25 207 ILE A O 1
ATOM 1623 N N . ASN A 1 208 ? 17.672 -17.297 -17.125 1 98.25 208 ASN A N 1
ATOM 1624 C CA . ASN A 1 208 ? 18.922 -16.531 -17.156 1 98.25 208 ASN A CA 1
ATOM 1625 C C . ASN A 1 208 ? 18.766 -15.18 -16.469 1 98.25 208 ASN A C 1
ATOM 1627 O O . ASN A 1 208 ? 19.641 -14.758 -15.711 1 98.25 208 ASN A O 1
ATOM 1631 N N . GLN A 1 209 ? 17.641 -14.516 -16.766 1 98.38 209 GLN A N 1
ATOM 1632 C CA . GLN A 1 209 ? 17.391 -13.227 -16.141 1 98.38 209 GLN A CA 1
ATOM 1633 C C . GLN A 1 209 ? 17.234 -13.367 -14.633 1 98.38 209 GLN A C 1
ATOM 1635 O O . GLN A 1 209 ? 17.719 -12.523 -13.867 1 98.38 209 GLN A O 1
ATOM 1640 N N . LEU A 1 210 ? 16.547 -14.43 -14.18 1 98.56 210 LEU A N 1
ATOM 1641 C CA . LEU A 1 210 ? 16.344 -14.672 -12.75 1 98.56 210 LEU A CA 1
ATOM 1642 C C . LEU A 1 210 ? 17.688 -14.758 -12.023 1 98.56 210 LEU A C 1
ATOM 1644 O O . LEU A 1 210 ? 17.875 -14.125 -10.984 1 98.56 210 LEU A O 1
ATOM 1648 N N . PHE A 1 211 ? 18.609 -15.453 -12.57 1 98.56 211 PHE A N 1
ATOM 1649 C CA . PHE A 1 211 ? 19.859 -15.703 -11.867 1 98.56 211 PHE A CA 1
ATOM 1650 C C . PHE A 1 211 ? 20.688 -14.43 -11.766 1 98.56 211 PHE A C 1
ATOM 1652 O O . PHE A 1 211 ? 21.578 -14.32 -10.922 1 98.56 211 PHE A O 1
ATOM 1659 N N . LYS A 1 212 ? 20.422 -13.375 -12.617 1 98.44 212 LYS A N 1
ATOM 1660 C CA . LYS A 1 212 ? 21.094 -12.094 -12.484 1 98.44 212 LYS A CA 1
ATOM 1661 C C . LYS A 1 212 ? 20.703 -11.391 -11.188 1 98.44 212 LYS A C 1
ATOM 1663 O O . LYS A 1 212 ? 21.422 -10.5 -10.719 1 98.44 212 LYS A O 1
ATOM 1668 N N . HIS A 1 213 ? 19.594 -11.781 -10.641 1 98.69 213 HIS A N 1
ATOM 1669 C CA . HIS A 1 213 ? 19.094 -11.133 -9.43 1 98.69 213 HIS A CA 1
ATOM 1670 C C . HIS A 1 213 ? 19.781 -11.68 -8.188 1 98.69 213 HIS A C 1
ATOM 1672 O O . HIS A 1 213 ? 19.594 -11.156 -7.086 1 98.69 213 HIS A O 1
ATOM 1678 N N . VAL A 1 214 ? 20.484 -12.82 -8.367 1 98.44 214 VAL A N 1
ATOM 1679 C CA . VAL A 1 214 ? 21.375 -13.273 -7.301 1 98.44 214 VAL A CA 1
ATOM 1680 C C . VAL A 1 214 ? 22.594 -12.367 -7.23 1 98.44 214 VAL A C 1
ATOM 1682 O O . VAL A 1 214 ? 23.391 -12.305 -8.18 1 98.44 214 VAL A O 1
ATOM 1685 N N . GLN A 1 215 ? 22.734 -11.695 -6.195 1 97.94 215 GLN A N 1
ATOM 1686 C CA . GLN A 1 215 ? 23.766 -10.672 -6.07 1 97.94 215 GLN A CA 1
ATOM 1687 C C . GLN A 1 215 ? 24.641 -10.922 -4.848 1 97.94 215 GLN A C 1
ATOM 1689 O O . GLN A 1 215 ? 24.406 -11.867 -4.094 1 97.94 215 GLN A O 1
ATOM 1694 N N . ARG A 1 216 ? 25.703 -10.094 -4.703 1 96.75 216 ARG A N 1
ATOM 1695 C CA . ARG A 1 216 ? 26.625 -10.094 -3.568 1 96.75 216 ARG A CA 1
ATOM 1696 C C . ARG A 1 216 ? 27.203 -11.484 -3.34 1 96.75 216 ARG A C 1
ATOM 1698 O O . ARG A 1 216 ? 27.156 -12.016 -2.227 1 96.75 216 ARG A O 1
ATOM 1705 N N . ASP A 1 217 ? 27.672 -12.094 -4.383 1 96.19 217 ASP A N 1
ATOM 1706 C CA . ASP A 1 217 ? 28.328 -13.398 -4.383 1 96.19 217 ASP A CA 1
ATOM 1707 C C . ASP A 1 217 ? 27.391 -14.484 -3.852 1 96.19 217 ASP A C 1
ATOM 1709 O O . ASP A 1 217 ? 27.797 -15.328 -3.057 1 96.19 217 ASP A O 1
ATOM 1713 N N . GLY A 1 218 ? 26.094 -14.273 -4.125 1 95.88 218 GLY A N 1
ATOM 1714 C CA . GLY A 1 218 ? 25.125 -15.312 -3.855 1 95.88 218 GLY A CA 1
ATOM 1715 C C . GLY A 1 218 ? 24.5 -15.211 -2.473 1 95.88 218 GLY A C 1
ATOM 1716 O O . GLY A 1 218 ? 23.797 -16.125 -2.029 1 95.88 218 GLY A O 1
ATOM 1717 N N . THR A 1 219 ? 24.641 -14.062 -1.806 1 94.94 219 THR A N 1
ATOM 1718 C CA . THR A 1 219 ? 24.172 -13.984 -0.426 1 94.94 219 THR A CA 1
ATOM 1719 C C . THR A 1 219 ? 22.812 -13.312 -0.356 1 94.94 219 THR A C 1
ATOM 1721 O O . THR A 1 219 ? 22.188 -13.273 0.708 1 94.94 219 THR A O 1
ATOM 1724 N N . CYS A 1 220 ? 22.359 -12.797 -1.546 1 96.12 220 CYS A N 1
ATOM 1725 C CA . CYS A 1 220 ? 21.016 -12.219 -1.528 1 96.12 220 CYS A CA 1
ATOM 1726 C C . CYS A 1 220 ? 20.391 -12.25 -2.918 1 96.12 220 CYS A C 1
ATOM 1728 O O . CYS A 1 220 ? 21.094 -12.359 -3.92 1 96.12 220 CYS A O 1
ATOM 1730 N N . VAL A 1 221 ? 19.109 -12.266 -2.939 1 98.56 221 VAL A N 1
ATOM 1731 C CA . VAL A 1 221 ? 18.328 -12.109 -4.156 1 98.56 221 VAL A CA 1
ATOM 1732 C C . VAL A 1 221 ? 17.578 -10.781 -4.129 1 98.56 221 VAL A C 1
ATOM 1734 O O . VAL A 1 221 ? 16.703 -10.57 -3.291 1 98.56 221 VAL A O 1
ATOM 1737 N N . LEU A 1 222 ? 17.969 -9.906 -5.047 1 98.5 222 LEU A N 1
ATOM 1738 C CA . LEU A 1 222 ? 17.391 -8.562 -5.07 1 98.5 222 LEU A CA 1
ATOM 1739 C C . LEU A 1 222 ? 16.219 -8.5 -6.043 1 98.5 222 LEU A C 1
ATOM 1741 O O . LEU A 1 222 ? 16.266 -9.07 -7.133 1 98.5 222 LEU A O 1
ATOM 1745 N N . GLU A 1 223 ? 15.164 -7.832 -5.621 1 98.19 223 GLU A N 1
ATOM 1746 C CA . GLU A 1 223 ? 13.953 -7.711 -6.434 1 98.19 223 GLU A CA 1
ATOM 1747 C C . GLU A 1 223 ? 14.203 -6.836 -7.66 1 98.19 223 GLU A C 1
ATOM 1749 O O . GLU A 1 223 ? 13.625 -7.074 -8.727 1 98.19 223 GLU A O 1
ATOM 1754 N N . ASN A 1 224 ? 15.023 -5.793 -7.477 1 98 224 ASN A N 1
ATOM 1755 C CA . ASN A 1 224 ? 15.312 -4.844 -8.547 1 98 224 ASN A CA 1
ATOM 1756 C C . ASN A 1 224 ? 16.812 -4.73 -8.805 1 98 224 ASN A C 1
ATOM 1758 O O . ASN A 1 224 ? 17.594 -4.539 -7.875 1 98 224 ASN A O 1
ATOM 1762 N N . ILE A 1 225 ? 17.188 -4.859 -10.039 1 98.12 225 ILE A N 1
ATOM 1763 C CA . ILE A 1 225 ? 18.594 -4.707 -10.43 1 98.12 225 ILE A CA 1
ATOM 1764 C C . ILE A 1 225 ? 18.688 -3.822 -11.672 1 98.12 225 ILE A C 1
ATOM 1766 O O . ILE A 1 225 ? 17.672 -3.51 -12.297 1 98.12 225 ILE A O 1
ATOM 1770 N N . THR A 1 226 ? 19.891 -3.398 -12 1 96.88 226 THR A N 1
ATOM 1771 C CA . THR A 1 226 ? 20.094 -2.641 -13.227 1 96.88 226 THR A CA 1
ATOM 1772 C C . THR A 1 226 ? 19.859 -3.527 -14.453 1 96.88 226 THR A C 1
ATOM 1774 O O . THR A 1 226 ? 19.859 -4.754 -14.336 1 96.88 226 THR A O 1
ATOM 1777 N N . LEU A 1 227 ? 19.688 -2.98 -15.578 1 94.5 227 LEU A N 1
ATOM 1778 C CA . LEU A 1 227 ? 19.375 -3.723 -16.797 1 94.5 227 LEU A CA 1
ATOM 1779 C C . LEU A 1 227 ? 20.547 -4.633 -17.188 1 94.5 227 LEU A C 1
ATOM 1781 O O . LEU A 1 227 ? 20.328 -5.676 -17.812 1 94.5 227 LEU A O 1
ATOM 1785 N N . ASP A 1 228 ? 21.719 -4.27 -16.734 1 95.12 228 ASP A N 1
ATOM 1786 C CA . ASP A 1 228 ? 22.891 -5.086 -17.062 1 95.12 228 ASP A CA 1
ATOM 1787 C C . ASP A 1 228 ? 23.141 -6.141 -15.984 1 95.12 228 ASP A C 1
ATOM 1789 O O . ASP A 1 228 ? 24.156 -6.848 -16.016 1 95.12 228 ASP A O 1
ATOM 1793 N N . GLY A 1 229 ? 22.25 -6.191 -14.992 1 96.56 229 GLY A N 1
ATOM 1794 C CA . GLY A 1 229 ? 22.281 -7.309 -14.055 1 96.56 229 GLY A CA 1
ATOM 1795 C C . GLY A 1 229 ? 23.094 -7.031 -12.812 1 96.56 229 GLY A C 1
ATOM 1796 O O . GLY A 1 229 ? 23.609 -7.957 -12.18 1 96.56 229 GLY A O 1
ATOM 1797 N N . LYS A 1 230 ? 23.234 -5.734 -12.484 1 97 230 LYS A N 1
ATOM 1798 C CA . LYS A 1 230 ? 24.016 -5.371 -11.312 1 97 230 LYS A CA 1
ATOM 1799 C C . LYS A 1 230 ? 23.141 -4.758 -10.227 1 97 230 LYS A C 1
ATOM 1801 O O . LYS A 1 230 ? 22 -4.367 -10.492 1 97 230 LYS A O 1
ATOM 1806 N N . GLU A 1 231 ? 23.672 -4.773 -9.016 1 96.88 231 GLU A N 1
ATOM 1807 C CA . GLU A 1 231 ? 22.984 -4.137 -7.898 1 96.88 231 GLU A CA 1
ATOM 1808 C C . GLU A 1 231 ? 22.859 -2.631 -8.117 1 96.88 231 GLU A C 1
ATOM 1810 O O . GLU A 1 231 ? 23.797 -1.979 -8.555 1 96.88 231 GLU A O 1
ATOM 1815 N N . PHE A 1 232 ? 21.688 -2.072 -7.891 1 95 232 PHE A N 1
ATOM 1816 C CA . PHE A 1 232 ? 21.438 -0.636 -7.949 1 95 232 PHE A CA 1
ATOM 1817 C C . PHE A 1 232 ? 21.766 0.024 -6.613 1 95 232 PHE A C 1
ATOM 1819 O O . PHE A 1 232 ? 21.094 -0.227 -5.613 1 95 232 PHE A O 1
ATOM 1826 N N . SER A 1 233 ? 22.703 0.885 -6.535 1 87.12 233 SER A N 1
ATOM 1827 C CA . SER A 1 233 ? 23.203 1.433 -5.281 1 87.12 233 SER A CA 1
ATOM 1828 C C . SER A 1 233 ? 22.516 2.75 -4.938 1 87.12 233 SER A C 1
ATOM 1830 O O . SER A 1 233 ? 21.938 3.4 -5.809 1 87.12 233 SER A O 1
ATOM 1832 N N . GLY A 1 234 ? 22.531 3.057 -3.629 1 81.69 234 GLY A N 1
ATOM 1833 C CA . GLY A 1 234 ? 22.156 4.375 -3.154 1 81.69 234 GLY A CA 1
ATOM 1834 C C . GLY A 1 234 ? 20.656 4.504 -2.887 1 81.69 234 GLY A C 1
ATOM 1835 O O . GLY A 1 234 ? 20.156 5.609 -2.678 1 81.69 234 GLY A O 1
ATOM 1836 N N . SER A 1 235 ? 20 3.393 -3.01 1 89.88 235 SER A N 1
ATOM 1837 C CA . SER A 1 235 ? 18.562 3.486 -2.805 1 89.88 235 SER A CA 1
ATOM 1838 C C . SER A 1 235 ? 18.016 2.232 -2.131 1 89.88 235 SER A C 1
ATOM 1840 O O . SER A 1 235 ? 18.594 1.154 -2.242 1 89.88 235 SER A O 1
ATOM 1842 N N . ALA A 1 236 ? 16.938 2.406 -1.476 1 92.62 236 ALA A N 1
ATOM 1843 C CA . ALA A 1 236 ? 16.266 1.281 -0.83 1 92.62 236 ALA A CA 1
ATOM 1844 C C . ALA A 1 236 ? 15.711 0.308 -1.865 1 92.62 236 ALA A C 1
ATOM 1846 O O . ALA A 1 236 ? 15.688 -0.904 -1.639 1 92.62 236 ALA A O 1
ATOM 1847 N N . ILE A 1 237 ? 15.367 0.808 -2.992 1 94.56 237 ILE A N 1
ATOM 1848 C CA . ILE A 1 237 ? 14.766 -0.034 -4.02 1 94.56 237 ILE A CA 1
ATOM 1849 C C . ILE A 1 237 ? 15.797 -1.025 -4.551 1 94.56 237 ILE A C 1
ATOM 1851 O O . ILE A 1 237 ? 15.453 -2.146 -4.93 1 94.56 237 ILE A O 1
ATOM 1855 N N . GLY A 1 238 ? 17.016 -0.637 -4.543 1 96.5 238 GLY A N 1
ATOM 1856 C CA . GLY A 1 238 ? 18.094 -1.503 -5.016 1 96.5 238 GLY A CA 1
ATOM 1857 C C . GLY A 1 238 ? 18.484 -2.566 -4.008 1 96.5 238 GLY A C 1
ATOM 1858 O O . GLY A 1 238 ? 19.172 -3.525 -4.352 1 96.5 238 GLY A O 1
ATOM 1859 N N . ARG A 1 239 ? 18.031 -2.424 -2.75 1 96.94 239 ARG A N 1
ATOM 1860 C CA . ARG A 1 239 ? 18.375 -3.367 -1.688 1 96.94 239 ARG A CA 1
ATOM 1861 C C . ARG A 1 239 ? 17.156 -4.215 -1.305 1 96.94 239 ARG A C 1
ATOM 1863 O O . ARG A 1 239 ? 17.234 -5.027 -0.381 1 96.94 239 ARG A O 1
ATOM 1870 N N . HIS A 1 240 ? 16.094 -4.031 -2.021 1 97.19 240 HIS A N 1
ATOM 1871 C CA . HIS A 1 240 ? 14.812 -4.641 -1.694 1 97.19 240 HIS A CA 1
ATOM 1872 C C . HIS A 1 240 ? 14.828 -6.141 -1.954 1 97.19 240 HIS A C 1
ATOM 1874 O O . HIS A 1 240 ? 15.203 -6.582 -3.043 1 97.19 240 HIS A O 1
ATOM 1880 N N . GLN A 1 241 ? 14.43 -6.883 -0.921 1 97.88 241 GLN A N 1
ATOM 1881 C CA . GLN A 1 241 ? 14.297 -8.328 -1.027 1 97.88 241 GLN A CA 1
ATOM 1882 C C . GLN A 1 241 ? 12.867 -8.773 -0.749 1 97.88 241 GLN A C 1
ATOM 1884 O O . GLN A 1 241 ? 12.211 -8.242 0.152 1 97.88 241 GLN A O 1
ATOM 1889 N N . ASN A 1 242 ? 12.406 -9.633 -1.517 1 97.88 242 ASN A N 1
ATOM 1890 C CA . ASN A 1 242 ? 11.117 -10.305 -1.347 1 97.88 242 ASN A CA 1
ATOM 1891 C C . ASN A 1 242 ? 11.289 -11.82 -1.251 1 97.88 242 ASN A C 1
ATOM 1893 O O . ASN A 1 242 ? 11.266 -12.516 -2.268 1 97.88 242 ASN A O 1
ATOM 1897 N N . PRO A 1 243 ? 11.414 -12.32 -0.065 1 97.69 243 PRO A N 1
ATOM 1898 C CA . PRO A 1 243 ? 11.664 -13.75 0.089 1 97.69 243 PRO A CA 1
ATOM 1899 C C . PRO A 1 243 ? 10.617 -14.617 -0.613 1 97.69 243 PRO A C 1
ATOM 1901 O O . PRO A 1 243 ? 10.953 -15.633 -1.214 1 97.69 243 PRO A O 1
ATOM 1904 N N . GLY A 1 244 ? 9.406 -14.227 -0.525 1 96.12 244 GLY A N 1
ATOM 1905 C CA . GLY A 1 244 ? 8.359 -14.977 -1.202 1 96.12 244 GLY A CA 1
ATOM 1906 C C . GLY A 1 244 ? 8.57 -15.078 -2.701 1 96.12 244 GLY A C 1
ATOM 1907 O O . GLY A 1 244 ? 8.477 -16.172 -3.271 1 96.12 244 GLY A O 1
ATOM 1908 N N . HIS A 1 245 ? 8.914 -13.977 -3.34 1 97.31 245 HIS A N 1
ATOM 1909 C CA . HIS A 1 245 ? 9.18 -13.961 -4.773 1 97.31 245 HIS A CA 1
ATOM 1910 C C . HIS A 1 245 ? 10.367 -14.859 -5.125 1 97.31 245 HIS A C 1
ATOM 1912 O O . HIS A 1 245 ? 10.312 -15.617 -6.098 1 97.31 245 HIS A O 1
ATOM 1918 N N . ALA A 1 246 ? 11.391 -14.766 -4.336 1 98.44 246 ALA A N 1
ATOM 1919 C CA . ALA A 1 246 ? 12.57 -15.594 -4.59 1 98.44 246 ALA A CA 1
ATOM 1920 C C . ALA A 1 246 ? 12.234 -17.078 -4.477 1 98.44 246 ALA A C 1
ATOM 1922 O O . ALA A 1 246 ? 12.555 -17.859 -5.367 1 98.44 246 ALA A O 1
ATOM 1923 N N . ILE A 1 247 ? 11.562 -17.391 -3.465 1 98.31 247 ILE A N 1
ATOM 1924 C CA . ILE A 1 247 ? 11.195 -18.781 -3.217 1 98.31 247 ILE A CA 1
ATOM 1925 C C . ILE A 1 247 ? 10.289 -19.297 -4.336 1 98.31 247 ILE A C 1
ATOM 1927 O O . ILE A 1 247 ? 10.445 -20.422 -4.809 1 98.31 247 ILE A O 1
ATOM 1931 N N . GLU A 1 248 ? 9.383 -18.469 -4.723 1 97 248 GLU A N 1
ATOM 1932 C CA . GLU A 1 248 ? 8.523 -18.797 -5.852 1 97 248 GLU A CA 1
ATOM 1933 C C . GLU A 1 248 ? 9.336 -19.016 -7.121 1 97 248 GLU A C 1
ATOM 1935 O O . GLU A 1 248 ? 9.008 -19.875 -7.941 1 97 248 GLU A O 1
ATOM 1940 N N . GLY A 1 249 ? 10.398 -18.234 -7.266 1 97.94 249 GLY A N 1
ATOM 1941 C CA . GLY A 1 249 ? 11.32 -18.453 -8.367 1 97.94 249 GLY A CA 1
ATOM 1942 C C . GLY A 1 249 ? 11.922 -19.844 -8.383 1 97.94 249 GLY A C 1
ATOM 1943 O O . GLY A 1 249 ? 12 -20.484 -9.43 1 97.94 249 GLY A O 1
ATOM 1944 N N . ALA A 1 250 ? 12.352 -20.297 -7.242 1 98.38 250 ALA A N 1
ATOM 1945 C CA . ALA A 1 250 ? 12.875 -21.656 -7.133 1 98.38 250 ALA A CA 1
ATOM 1946 C C . ALA A 1 250 ? 11.836 -22.672 -7.562 1 98.38 250 ALA A C 1
ATOM 1948 O O . ALA A 1 250 ? 12.141 -23.594 -8.32 1 98.38 250 ALA A O 1
ATOM 1949 N N . TRP A 1 251 ? 10.656 -22.484 -7.066 1 97.44 251 TRP A N 1
ATOM 1950 C CA . TRP A 1 251 ? 9.539 -23.359 -7.41 1 97.44 251 TRP A CA 1
ATOM 1951 C C . TRP A 1 251 ? 9.344 -23.422 -8.922 1 97.44 251 TRP A C 1
ATOM 1953 O O . TRP A 1 251 ? 9.281 -24.516 -9.5 1 97.44 251 TRP A O 1
ATOM 1963 N N . PHE A 1 252 ? 9.312 -22.328 -9.617 1 97.5 252 PHE A N 1
ATOM 1964 C CA . PHE A 1 252 ? 9.031 -22.266 -11.047 1 97.5 252 PHE A CA 1
ATOM 1965 C C . PHE A 1 252 ? 10.18 -22.875 -11.852 1 97.5 252 PHE A C 1
ATOM 1967 O O . PHE A 1 252 ? 9.953 -23.547 -12.852 1 97.5 252 PHE A O 1
ATOM 1974 N N . ILE A 1 253 ? 11.43 -22.609 -11.375 1 98.19 253 ILE A N 1
ATOM 1975 C CA . ILE A 1 253 ? 12.578 -23.188 -12.062 1 98.19 253 ILE A CA 1
ATOM 1976 C C . ILE A 1 253 ? 12.539 -24.719 -11.945 1 98.19 253 ILE A C 1
ATOM 1978 O O . ILE A 1 253 ? 12.727 -25.422 -12.938 1 98.19 253 ILE A O 1
ATOM 1982 N N . MET A 1 254 ? 12.281 -25.219 -10.781 1 97.44 254 MET A N 1
ATOM 1983 C CA . MET A 1 254 ? 12.219 -26.672 -10.578 1 97.44 254 MET A CA 1
ATOM 1984 C C . MET A 1 254 ? 11.078 -27.281 -11.391 1 97.44 254 MET A C 1
ATOM 1986 O O . MET A 1 254 ? 11.242 -28.344 -11.992 1 97.44 254 MET A O 1
ATOM 1990 N N . ASP A 1 255 ? 9.938 -26.609 -11.391 1 95.25 255 ASP A N 1
ATOM 1991 C CA . ASP A 1 255 ? 8.797 -27.094 -12.148 1 95.25 255 ASP A CA 1
ATOM 1992 C C . ASP A 1 255 ? 9.133 -27.203 -13.633 1 95.25 255 ASP A C 1
ATOM 1994 O O . ASP A 1 255 ? 8.859 -28.234 -14.266 1 95.25 255 ASP A O 1
ATOM 1998 N N . TRP A 1 256 ? 9.727 -26.156 -14.141 1 96.44 256 TRP A N 1
ATOM 1999 C CA . TRP A 1 256 ? 10.117 -26.156 -15.547 1 96.44 256 TRP A CA 1
ATOM 2000 C C . TRP A 1 256 ? 11.141 -27.25 -15.836 1 96.44 256 TRP A C 1
ATOM 2002 O O . TRP A 1 256 ? 10.992 -28.016 -16.797 1 96.44 256 TRP A O 1
ATOM 2012 N N . ALA A 1 257 ? 12.164 -27.359 -14.977 1 95.38 257 ALA A N 1
ATOM 2013 C CA . ALA A 1 257 ? 13.227 -28.344 -15.164 1 95.38 257 ALA A CA 1
ATOM 2014 C C . ALA A 1 257 ? 12.688 -29.766 -15.094 1 95.38 257 ALA A C 1
ATOM 2016 O O . ALA A 1 257 ? 13.062 -30.609 -15.898 1 95.38 257 ALA A O 1
ATOM 2017 N N . ASN A 1 258 ? 11.805 -30.031 -14.172 1 91.88 258 ASN A N 1
ATOM 2018 C CA . ASN A 1 258 ? 11.25 -31.359 -13.961 1 91.88 258 ASN A CA 1
ATOM 2019 C C . ASN A 1 258 ? 10.383 -31.797 -15.141 1 91.88 258 ASN A C 1
ATOM 2021 O O . ASN A 1 258 ? 10.25 -33 -15.414 1 91.88 258 ASN A O 1
ATOM 2025 N N . GLY A 1 259 ? 9.805 -30.859 -15.852 1 86.44 259 GLY A N 1
ATOM 2026 C CA . GLY A 1 259 ? 8.992 -31.188 -17.016 1 86.44 259 GLY A CA 1
ATOM 2027 C C . GLY A 1 259 ? 9.812 -31.5 -18.25 1 86.44 259 GLY A C 1
ATOM 2028 O O . GLY A 1 259 ? 9.258 -31.812 -19.297 1 86.44 259 GLY A O 1
ATOM 2029 N N . ARG A 1 260 ? 11.047 -31.438 -18 1 87.94 260 ARG A N 1
ATOM 2030 C CA . ARG A 1 260 ? 11.961 -31.688 -19.125 1 87.94 260 ARG A CA 1
ATOM 2031 C C . ARG A 1 260 ? 13.047 -32.688 -18.734 1 87.94 260 ARG A C 1
ATOM 2033 O O . ARG A 1 260 ? 12.758 -33.781 -18.266 1 87.94 260 ARG A O 1
ATOM 2040 N N . THR A 1 261 ? 14.336 -32.25 -18.938 1 77.06 261 THR A N 1
ATOM 2041 C CA . THR A 1 261 ? 15.453 -33.188 -18.734 1 77.06 261 THR A CA 1
ATOM 2042 C C . THR A 1 261 ? 15.836 -33.25 -17.266 1 77.06 261 THR A C 1
ATOM 2044 O O . THR A 1 261 ? 16.75 -34 -16.891 1 77.06 261 THR A O 1
ATOM 2047 N N . ALA A 1 262 ? 15.094 -32.625 -16.453 1 84.88 262 ALA A N 1
ATOM 2048 C CA . ALA A 1 262 ? 15.414 -32.594 -15.031 1 84.88 262 ALA A CA 1
ATOM 2049 C C . ALA A 1 262 ? 16.891 -32.25 -14.805 1 84.88 262 ALA A C 1
ATOM 2051 O O . ALA A 1 262 ? 17.594 -33 -14.125 1 84.88 262 ALA A O 1
ATOM 2052 N N . ASP A 1 263 ? 17.344 -31.172 -15.383 1 92.44 263 ASP A N 1
ATOM 2053 C CA . ASP A 1 263 ? 18.703 -30.672 -15.219 1 92.44 263 ASP A CA 1
ATOM 2054 C C . ASP A 1 263 ? 19.062 -30.516 -13.742 1 92.44 263 ASP A C 1
ATOM 2056 O O . ASP A 1 263 ? 18.719 -29.5 -13.125 1 92.44 263 ASP A O 1
ATOM 2060 N N . LYS A 1 264 ? 19.75 -31.391 -13.227 1 94.81 264 LYS A N 1
ATOM 2061 C CA . LYS A 1 264 ? 20.031 -31.469 -11.797 1 94.81 264 LYS A CA 1
ATOM 2062 C C . LYS A 1 264 ? 20.859 -30.266 -11.328 1 94.81 264 LYS A C 1
ATOM 2064 O O . LYS A 1 264 ? 20.703 -29.797 -10.203 1 94.81 264 LYS A O 1
ATOM 2069 N N . ASP A 1 265 ? 21.703 -29.828 -12.195 1 96.12 265 ASP A N 1
ATOM 2070 C CA . ASP A 1 265 ? 22.516 -28.672 -11.844 1 96.12 265 ASP A CA 1
ATOM 2071 C C . ASP A 1 265 ? 21.656 -27.422 -11.695 1 96.12 265 ASP A C 1
ATOM 2073 O O . ASP A 1 265 ? 21.828 -26.656 -10.75 1 96.12 265 ASP A O 1
ATOM 2077 N N . LEU A 1 266 ? 20.797 -27.234 -12.648 1 97.19 266 LEU A N 1
ATOM 2078 C CA . LEU A 1 266 ? 19.875 -26.094 -12.586 1 97.19 266 LEU A CA 1
ATOM 2079 C C . LEU A 1 266 ? 19.016 -26.156 -11.336 1 97.19 266 LEU A C 1
ATOM 2081 O O . LEU A 1 266 ? 18.828 -25.156 -10.648 1 97.19 266 LEU A O 1
ATOM 2085 N N . ILE A 1 267 ? 18.484 -27.328 -11.023 1 97.5 267 ILE A N 1
ATOM 2086 C CA . ILE A 1 267 ? 17.641 -27.547 -9.859 1 97.5 267 ILE A CA 1
ATOM 2087 C C . ILE A 1 267 ? 18.422 -27.234 -8.586 1 97.5 267 ILE A C 1
ATOM 2089 O O . ILE A 1 267 ? 17.922 -26.531 -7.703 1 97.5 267 ILE A O 1
ATOM 2093 N N . ARG A 1 268 ? 19.641 -27.688 -8.516 1 97.12 268 ARG A N 1
ATOM 2094 C CA . ARG A 1 268 ? 20.484 -27.438 -7.348 1 97.12 268 ARG A CA 1
ATOM 2095 C C . ARG A 1 268 ? 20.75 -25.938 -7.176 1 97.12 268 ARG A C 1
ATOM 2097 O O . ARG A 1 268 ? 20.672 -25.406 -6.062 1 97.12 268 ARG A O 1
ATOM 2104 N N . ARG A 1 269 ? 21.016 -25.297 -8.234 1 97.5 269 ARG A N 1
ATOM 2105 C CA . ARG A 1 269 ? 21.281 -23.859 -8.172 1 97.5 269 ARG A CA 1
ATOM 2106 C C . ARG A 1 269 ? 20.031 -23.109 -7.727 1 97.5 269 ARG A C 1
ATOM 2108 O O . ARG A 1 269 ? 20.125 -22.141 -6.961 1 97.5 269 ARG A O 1
ATOM 2115 N N . ALA A 1 270 ? 18.875 -23.547 -8.266 1 98.25 270 ALA A N 1
ATOM 2116 C CA . ALA A 1 270 ? 17.625 -22.922 -7.871 1 98.25 270 ALA A CA 1
ATOM 2117 C C . ALA A 1 270 ? 17.375 -23.094 -6.375 1 98.25 270 ALA A C 1
ATOM 2119 O O . ALA A 1 270 ? 16.984 -22.141 -5.691 1 98.25 270 ALA A O 1
ATOM 2120 N N . ILE A 1 271 ? 17.609 -24.281 -5.883 1 98.38 271 ILE A N 1
ATOM 2121 C CA . ILE A 1 271 ? 17.391 -24.578 -4.473 1 98.38 271 ILE A CA 1
ATOM 2122 C C . ILE A 1 271 ? 18.344 -23.75 -3.615 1 98.38 271 ILE A C 1
ATOM 2124 O O . ILE A 1 271 ? 17.922 -23.109 -2.648 1 98.38 271 ILE A O 1
ATOM 2128 N N . ASP A 1 272 ? 19.562 -23.625 -4.004 1 97.81 272 ASP A N 1
ATOM 2129 C CA . ASP A 1 272 ? 20.562 -22.953 -3.205 1 97.81 272 ASP A CA 1
ATOM 2130 C C . ASP A 1 272 ? 20.344 -21.438 -3.209 1 97.81 272 ASP A C 1
ATOM 2132 O O . ASP A 1 272 ? 20.344 -20.797 -2.154 1 97.81 272 ASP A O 1
ATOM 2136 N N . SER A 1 273 ? 20.047 -20.906 -4.336 1 98.12 273 SER A N 1
ATOM 2137 C CA . SER A 1 273 ? 20.047 -19.469 -4.5 1 98.12 273 SER A CA 1
ATOM 2138 C C . SER A 1 273 ? 18.688 -18.859 -4.207 1 98.12 273 SER A C 1
ATOM 2140 O O . SER A 1 273 ? 18.594 -17.75 -3.672 1 98.12 273 SER A O 1
ATOM 2142 N N . PHE A 1 274 ? 17.625 -19.594 -4.555 1 98.69 274 PHE A N 1
ATOM 2143 C CA . PHE A 1 274 ? 16.297 -18.969 -4.523 1 98.69 274 PHE A CA 1
ATOM 2144 C C . PHE A 1 274 ? 15.445 -19.578 -3.416 1 98.69 274 PHE A C 1
ATOM 2146 O O . PHE A 1 274 ? 14.398 -19.031 -3.064 1 98.69 274 PHE A O 1
ATOM 2153 N N . LEU A 1 275 ? 15.844 -20.656 -2.863 1 98.62 275 LEU A N 1
ATOM 2154 C CA . LEU A 1 275 ? 15.031 -21.281 -1.828 1 98.62 275 LEU A CA 1
ATOM 2155 C C . LEU A 1 275 ? 15.703 -21.172 -0.463 1 98.62 275 LEU A C 1
ATOM 2157 O O . LEU A 1 275 ? 15.234 -20.422 0.406 1 98.62 275 LEU A O 1
ATOM 2161 N N . LEU A 1 276 ? 16.875 -21.672 -0.326 1 98.25 276 LEU A N 1
ATOM 2162 C CA . LEU A 1 276 ? 17.516 -21.781 0.983 1 98.25 276 LEU A CA 1
ATOM 2163 C C . LEU A 1 276 ? 17.953 -20.422 1.493 1 98.25 276 LEU A C 1
ATOM 2165 O O . LEU A 1 276 ? 17.656 -20.047 2.633 1 98.25 276 LEU A O 1
ATOM 2169 N N . ILE A 1 277 ? 18.547 -19.641 0.674 1 97.19 277 ILE A N 1
ATOM 2170 C CA . ILE A 1 277 ? 19.109 -18.359 1.115 1 97.19 277 ILE A CA 1
ATOM 2171 C C . ILE A 1 277 ? 17.969 -17.391 1.425 1 97.19 277 ILE A C 1
ATOM 2173 O O . ILE A 1 277 ? 17.891 -16.859 2.531 1 97.19 277 ILE A O 1
ATOM 2177 N N . PRO A 1 278 ? 17.047 -17.219 0.512 1 98.25 278 PRO A N 1
ATOM 2178 C CA . PRO A 1 278 ? 15.945 -16.312 0.838 1 98.25 278 PRO A CA 1
ATOM 2179 C C . PRO A 1 278 ? 15.141 -16.766 2.053 1 98.25 278 PRO A C 1
ATOM 2181 O O . PRO A 1 278 ? 14.641 -15.945 2.818 1 98.25 278 PRO A O 1
ATOM 2184 N N . PHE A 1 279 ? 15.008 -18.047 2.205 1 98.44 279 PHE A N 1
ATOM 2185 C CA . PHE A 1 279 ? 14.266 -18.547 3.359 1 98.44 279 PHE A CA 1
ATOM 2186 C C . PHE A 1 279 ? 15.016 -18.25 4.652 1 98.44 279 PHE A C 1
ATOM 2188 O O . PHE A 1 279 ? 14.414 -17.797 5.629 1 98.44 279 PHE A O 1
ATOM 2195 N N . GLU A 1 280 ? 16.266 -18.469 4.633 1 96.94 280 GLU A N 1
ATOM 2196 C CA . GLU A 1 280 ? 17.078 -18.25 5.828 1 96.94 280 GLU A CA 1
ATOM 2197 C C . GLU A 1 280 ? 17.062 -16.781 6.234 1 96.94 280 GLU A C 1
ATOM 2199 O O . GLU A 1 280 ? 16.922 -16.453 7.414 1 96.94 280 GLU A O 1
ATOM 2204 N N . VAL A 1 281 ? 17.109 -15.953 5.254 1 95.62 281 VAL A N 1
ATOM 2205 C CA . VAL A 1 281 ? 17.125 -14.523 5.523 1 95.62 281 VAL A CA 1
ATOM 2206 C C . VAL A 1 281 ? 15.711 -14.039 5.844 1 95.62 281 VAL A C 1
ATOM 2208 O O . VAL A 1 281 ? 15.531 -13.141 6.664 1 95.62 281 VAL A O 1
ATOM 2211 N N . GLY A 1 282 ? 14.758 -14.648 5.305 1 96.81 282 GLY A N 1
ATOM 2212 C CA . GLY A 1 282 ? 13.391 -14.164 5.359 1 96.81 282 GLY A CA 1
ATOM 2213 C C . GLY A 1 282 ? 12.617 -14.695 6.555 1 96.81 282 GLY A C 1
ATOM 2214 O O . GLY A 1 282 ? 11.594 -14.125 6.941 1 96.81 282 GLY A O 1
ATOM 2215 N N . TRP A 1 283 ? 13.117 -15.766 7.18 1 97.19 283 TRP A N 1
ATOM 2216 C CA . TRP A 1 283 ? 12.414 -16.359 8.32 1 97.19 283 TRP A CA 1
ATOM 2217 C C . TRP A 1 283 ? 12.648 -15.539 9.586 1 97.19 283 TRP A C 1
ATOM 2219 O O . TRP A 1 283 ? 13.797 -15.242 9.938 1 97.19 283 TRP A O 1
ATOM 2229 N N . ASP A 1 284 ? 11.586 -15.141 10.18 1 93.5 284 ASP A N 1
ATOM 2230 C CA . ASP A 1 284 ? 11.656 -14.461 11.469 1 93.5 284 ASP A CA 1
ATOM 2231 C C . ASP A 1 284 ? 12.07 -15.422 12.578 1 93.5 284 ASP A C 1
ATOM 2233 O O . ASP A 1 284 ? 11.25 -16.203 13.07 1 93.5 284 ASP A O 1
ATOM 2237 N N . LYS A 1 285 ? 13.219 -15.305 13.062 1 92.44 285 LYS A N 1
ATOM 2238 C CA . LYS A 1 285 ? 13.766 -16.234 14.039 1 92.44 285 LYS A CA 1
ATOM 2239 C C . LYS A 1 285 ? 13.156 -16 15.422 1 92.44 285 LYS A C 1
ATOM 2241 O O . LYS A 1 285 ? 13.18 -16.891 16.281 1 92.44 285 LYS A O 1
ATOM 2246 N N . GLU A 1 286 ? 12.633 -14.898 15.578 1 87.12 286 GLU A N 1
ATOM 2247 C CA . GLU A 1 286 ? 12.086 -14.555 16.891 1 87.12 286 GLU A CA 1
ATOM 2248 C C . GLU A 1 286 ? 10.641 -15.031 17.031 1 87.12 286 GLU A C 1
ATOM 2250 O O . GLU A 1 286 ? 10.281 -15.664 18.016 1 87.12 286 GLU A O 1
ATOM 2255 N N . PHE A 1 287 ? 9.812 -14.789 16 1 84.5 287 PHE A N 1
ATOM 2256 C CA . PHE A 1 287 ? 8.383 -15.047 16.172 1 84.5 287 PHE A CA 1
ATOM 2257 C C . PHE A 1 287 ? 7.879 -16.031 15.141 1 84.5 287 PHE A C 1
ATOM 2259 O O . PHE A 1 287 ? 6.719 -16.453 15.172 1 84.5 287 PHE A O 1
ATOM 2266 N N . GLY A 1 288 ? 8.742 -16.359 14.242 1 89.69 288 GLY A N 1
ATOM 2267 C CA . GLY A 1 288 ? 8.344 -17.266 13.188 1 89.69 288 GLY A CA 1
ATOM 2268 C C . GLY A 1 288 ? 7.684 -16.578 12.016 1 89.69 288 GLY A C 1
ATOM 2269 O O . GLY A 1 288 ? 7.305 -15.398 12.109 1 89.69 288 GLY A O 1
ATOM 2270 N N . GLY A 1 289 ? 7.656 -17.312 10.875 1 93.19 289 GLY A N 1
ATOM 2271 C CA . GLY A 1 289 ? 7.023 -16.797 9.672 1 93.19 289 GLY A CA 1
ATOM 2272 C C . GLY A 1 289 ? 7.988 -16.094 8.742 1 93.19 289 GLY A C 1
ATOM 2273 O O . GLY A 1 289 ? 9.109 -15.758 9.141 1 93.19 289 GLY A O 1
ATOM 2274 N N . ILE A 1 290 ? 7.535 -15.875 7.543 1 94.81 290 ILE A N 1
ATOM 2275 C CA . ILE A 1 290 ? 8.352 -15.25 6.512 1 94.81 290 ILE A CA 1
ATOM 2276 C C . ILE A 1 290 ? 7.969 -13.773 6.371 1 94.81 290 ILE A C 1
ATOM 2278 O O . ILE A 1 290 ? 6.801 -13.453 6.148 1 94.81 290 ILE A O 1
ATOM 2282 N N . PHE A 1 291 ? 8.969 -12.906 6.465 1 93.44 291 PHE A N 1
ATOM 2283 C CA . PHE A 1 291 ? 8.734 -11.484 6.262 1 93.44 291 PHE A CA 1
ATOM 2284 C C . PHE A 1 291 ? 8.305 -11.211 4.824 1 93.44 291 PHE A C 1
ATOM 2286 O O . PHE A 1 291 ? 8.766 -11.875 3.895 1 93.44 291 PHE A O 1
ATOM 2293 N N . SER A 1 292 ? 7.496 -10.219 4.68 1 91.75 292 SER A N 1
ATOM 2294 C CA . SER A 1 292 ? 7.059 -9.844 3.336 1 91.75 292 SER A CA 1
ATOM 2295 C C . SER A 1 292 ? 8.211 -9.25 2.527 1 91.75 292 SER A C 1
ATOM 2297 O O . SER A 1 292 ? 8.398 -9.594 1.358 1 91.75 292 SER A O 1
ATOM 2299 N N . PHE A 1 293 ? 8.977 -8.305 3.172 1 94.62 293 PHE A N 1
ATOM 2300 C CA . PHE A 1 293 ? 10.094 -7.648 2.514 1 94.62 293 PHE A CA 1
ATOM 2301 C C . PHE A 1 293 ? 11.258 -7.461 3.48 1 94.62 293 PHE A C 1
ATOM 2303 O O . PHE A 1 293 ? 11.062 -7.414 4.695 1 94.62 293 PHE A O 1
ATOM 2310 N N . LEU A 1 294 ? 12.398 -7.383 2.904 1 96.06 294 LEU A N 1
ATOM 2311 C CA . LEU A 1 294 ? 13.609 -7.117 3.666 1 96.06 294 LEU A CA 1
ATOM 2312 C C . LEU A 1 294 ? 14.531 -6.164 2.91 1 96.06 294 LEU A C 1
ATOM 2314 O O . LEU A 1 294 ? 14.32 -5.898 1.725 1 96.06 294 LEU A O 1
ATOM 2318 N N . ASP A 1 295 ? 15.445 -5.633 3.619 1 95.5 295 ASP A N 1
ATOM 2319 C CA . ASP A 1 295 ? 16.531 -4.828 3.061 1 95.5 295 ASP A CA 1
ATOM 2320 C C . ASP A 1 295 ? 17.859 -5.57 3.127 1 95.5 295 ASP A C 1
ATOM 2322 O O . ASP A 1 295 ? 18.234 -6.078 4.184 1 95.5 295 ASP A O 1
ATOM 2326 N N . ALA A 1 296 ? 18.547 -5.594 2.053 1 96.81 296 ALA A N 1
ATOM 2327 C CA . ALA A 1 296 ? 19.75 -6.422 1.932 1 96.81 296 ALA A CA 1
ATOM 2328 C C . ALA A 1 296 ? 20.812 -5.977 2.922 1 96.81 296 ALA A C 1
ATOM 2330 O O . ALA A 1 296 ? 21.734 -6.746 3.244 1 96.81 296 ALA A O 1
ATOM 2331 N N . ASP A 1 297 ? 20.781 -4.762 3.432 1 94.56 297 ASP A N 1
ATOM 2332 C CA . ASP A 1 297 ? 21.75 -4.273 4.406 1 94.56 297 ASP A CA 1
ATOM 2333 C C . ASP A 1 297 ? 21.203 -4.375 5.828 1 94.56 297 ASP A C 1
ATOM 2335 O O . ASP A 1 297 ? 21.797 -3.844 6.77 1 94.56 297 ASP A O 1
ATOM 2339 N N . GLY A 1 298 ? 20.047 -4.953 5.977 1 91.25 298 GLY A N 1
ATOM 2340 C CA . GLY A 1 298 ? 19.453 -5.109 7.297 1 91.25 298 GLY A CA 1
ATOM 2341 C C . GLY A 1 298 ? 18.766 -3.854 7.801 1 91.25 298 GLY A C 1
ATOM 2342 O O . GLY A 1 298 ? 18.453 -3.744 8.984 1 91.25 298 GLY A O 1
ATOM 2343 N N . LEU A 1 299 ? 18.562 -2.932 6.836 1 89.31 299 LEU A N 1
ATOM 2344 C CA . LEU A 1 299 ? 17.859 -1.708 7.188 1 89.31 299 LEU A CA 1
ATOM 2345 C C . LEU A 1 299 ? 16.344 -1.93 7.148 1 89.31 299 LEU A C 1
ATOM 2347 O O . LEU A 1 299 ? 15.875 -2.945 6.629 1 89.31 299 LEU A O 1
ATOM 2351 N N . GLU A 1 300 ? 15.664 -1.036 7.742 1 82.56 300 GLU A N 1
ATOM 2352 C CA . GLU A 1 300 ? 14.203 -1.136 7.703 1 82.56 300 GLU A CA 1
ATOM 2353 C C . GLU A 1 300 ? 13.672 -0.875 6.297 1 82.56 300 GLU A C 1
ATOM 2355 O O . GLU A 1 300 ? 13.906 0.192 5.727 1 82.56 300 GLU A O 1
ATOM 2360 N N . PRO A 1 301 ? 12.93 -1.828 5.793 1 87.19 301 PRO A N 1
ATOM 2361 C CA . PRO A 1 301 ? 12.383 -1.62 4.453 1 87.19 301 PRO A CA 1
ATOM 2362 C C . PRO A 1 301 ? 11.344 -0.502 4.406 1 87.19 301 PRO A C 1
ATOM 2364 O O . PRO A 1 301 ? 10.695 -0.219 5.418 1 87.19 301 PRO A O 1
ATOM 2367 N N . LEU A 1 302 ? 11.117 0.094 3.258 1 82.44 302 LEU A N 1
ATOM 2368 C CA . LEU A 1 302 ? 10.258 1.259 3.107 1 82.44 302 LEU A CA 1
ATOM 2369 C C . LEU A 1 302 ? 8.781 0.859 3.189 1 82.44 302 LEU A C 1
ATOM 2371 O O . LEU A 1 302 ? 7.984 1.552 3.82 1 82.44 302 LEU A O 1
ATOM 2375 N N . PRO A 1 303 ? 8.445 -0.285 2.592 1 84.94 303 PRO A N 1
ATOM 2376 C CA . PRO A 1 303 ? 7.02 -0.618 2.674 1 84.94 303 PRO A CA 1
ATOM 2377 C C . PRO A 1 303 ? 6.551 -0.868 4.105 1 84.94 303 PRO A C 1
ATOM 2379 O O . PRO A 1 303 ? 7.23 -1.565 4.867 1 84.94 303 PRO A O 1
ATOM 2382 N N . LEU A 1 304 ? 5.312 -0.411 4.406 1 78.75 304 LEU A N 1
ATOM 2383 C CA . LEU A 1 304 ? 4.773 -0.527 5.758 1 78.75 304 LEU A CA 1
ATOM 2384 C C . LEU A 1 304 ? 4.531 -1.988 6.121 1 78.75 304 LEU A C 1
ATOM 2386 O O . LEU A 1 304 ? 4.676 -2.375 7.281 1 78.75 304 LEU A O 1
ATOM 2390 N N . GLU A 1 305 ? 4.34 -2.818 5.125 1 81 305 GLU A N 1
ATOM 2391 C CA . GLU A 1 305 ? 3.93 -4.195 5.379 1 81 305 GLU A CA 1
ATOM 2392 C C . GLU A 1 305 ? 5.129 -5.141 5.363 1 81 305 GLU A C 1
ATOM 2394 O O . GLU A 1 305 ? 4.965 -6.359 5.246 1 81 305 GLU A O 1
ATOM 2399 N N . TRP A 1 306 ? 6.297 -4.602 5.516 1 88.81 306 TRP A N 1
ATOM 2400 C CA . TRP A 1 306 ? 7.496 -5.402 5.289 1 88.81 306 TRP A CA 1
ATOM 2401 C C . TRP A 1 306 ? 7.582 -6.547 6.289 1 88.81 306 TRP A C 1
ATOM 2403 O O . TRP A 1 306 ? 8.047 -7.641 5.953 1 88.81 306 TRP A O 1
ATOM 2413 N N . SER A 1 307 ? 7.008 -6.336 7.5 1 85.69 307 SER A N 1
ATOM 2414 C CA . SER A 1 307 ? 7.207 -7.328 8.555 1 85.69 307 SER A CA 1
ATOM 2415 C C . SER A 1 307 ? 6.016 -8.273 8.648 1 85.69 307 SER A C 1
ATOM 2417 O O . SER A 1 307 ? 6.004 -9.18 9.484 1 85.69 307 SER A O 1
ATOM 2419 N N . MET A 1 308 ? 5.059 -8.047 7.812 1 83.88 308 MET A N 1
ATOM 2420 C CA . MET A 1 308 ? 3.873 -8.898 7.855 1 83.88 308 MET A CA 1
ATOM 2421 C C . MET A 1 308 ? 4.188 -10.297 7.324 1 83.88 308 MET A C 1
ATOM 2423 O O . MET A 1 308 ? 5.016 -10.453 6.426 1 83.88 308 MET A O 1
ATOM 2427 N N . LYS A 1 309 ? 3.521 -11.25 7.992 1 87.31 309 LYS A N 1
ATOM 2428 C CA . LYS A 1 309 ? 3.635 -12.641 7.555 1 87.31 309 LYS A CA 1
ATOM 2429 C C . LYS A 1 309 ? 2.438 -13.047 6.699 1 87.31 309 LYS A C 1
ATOM 2431 O O . LYS A 1 309 ? 1.412 -13.484 7.223 1 87.31 309 LYS A O 1
ATOM 2436 N N . LEU A 1 310 ? 2.59 -12.922 5.438 1 84.25 310 LEU A N 1
ATOM 2437 C CA . LEU A 1 310 ? 1.464 -13.141 4.535 1 84.25 310 LEU A CA 1
ATOM 2438 C C . LEU A 1 310 ? 1.398 -14.602 4.094 1 84.25 310 LEU A C 1
ATOM 2440 O O . LEU A 1 310 ? 2.432 -15.227 3.848 1 84.25 310 LEU A O 1
ATOM 2444 N N . TRP A 1 311 ? 0.279 -15.07 3.922 1 83.25 311 TRP A N 1
ATOM 2445 C CA . TRP A 1 311 ? 0.017 -16.484 3.662 1 83.25 311 TRP A CA 1
ATOM 2446 C C . TRP A 1 311 ? 0.708 -16.938 2.381 1 83.25 311 TRP A C 1
ATOM 2448 O O . TRP A 1 311 ? 1.248 -18.047 2.318 1 83.25 311 TRP A O 1
ATOM 2458 N N . TRP A 1 312 ? 0.664 -16.156 1.34 1 86.5 312 TRP A N 1
ATOM 2459 C CA . TRP A 1 312 ? 1.139 -16.609 0.034 1 86.5 312 TRP A CA 1
ATOM 2460 C C . TRP A 1 312 ? 2.629 -16.922 0.077 1 86.5 312 TRP A C 1
ATOM 2462 O O . TRP A 1 312 ? 3.076 -17.906 -0.529 1 86.5 312 TRP A O 1
ATOM 2472 N N . ALA A 1 313 ? 3.396 -16.188 0.84 1 91.06 313 ALA A N 1
ATOM 2473 C CA . ALA A 1 313 ? 4.82 -16.484 0.966 1 91.06 313 ALA A CA 1
ATOM 2474 C C . ALA A 1 313 ? 5.031 -17.859 1.619 1 91.06 313 ALA A C 1
ATOM 2476 O O . ALA A 1 313 ? 5.934 -18.594 1.233 1 91.06 313 ALA A O 1
ATOM 2477 N N . HIS A 1 314 ? 4.199 -18.219 2.557 1 91.5 314 HIS A N 1
ATOM 2478 C CA . HIS A 1 314 ? 4.305 -19.5 3.252 1 91.5 314 HIS A CA 1
ATOM 2479 C C . HIS A 1 314 ? 3.871 -20.656 2.355 1 91.5 314 HIS A C 1
ATOM 2481 O O . HIS A 1 314 ? 4.5 -21.719 2.352 1 91.5 314 HIS A O 1
ATOM 2487 N N . ALA A 1 315 ? 2.82 -20.391 1.638 1 89.81 315 ALA A N 1
ATOM 2488 C CA . ALA A 1 315 ? 2.385 -21.406 0.686 1 89.81 315 ALA A CA 1
ATOM 2489 C C . ALA A 1 315 ? 3.469 -21.703 -0.348 1 89.81 315 ALA A C 1
ATOM 2491 O O . ALA A 1 315 ? 3.742 -22.859 -0.667 1 89.81 315 ALA A O 1
ATOM 2492 N N . GLU A 1 316 ? 4.062 -20.656 -0.835 1 93.88 316 GLU A N 1
ATOM 2493 C CA . GLU A 1 316 ? 5.141 -20.797 -1.812 1 93.88 316 GLU A CA 1
ATOM 2494 C C . GLU A 1 316 ? 6.316 -21.578 -1.229 1 93.88 316 GLU A C 1
ATOM 2496 O O . GLU A 1 316 ? 6.891 -22.438 -1.9 1 93.88 316 GLU A O 1
ATOM 2501 N N . ALA A 1 317 ? 6.574 -21.312 -0.014 1 96.62 317 ALA A N 1
ATOM 2502 C CA . ALA A 1 317 ? 7.668 -22.016 0.655 1 96.62 317 ALA A CA 1
ATOM 2503 C C . ALA A 1 317 ? 7.344 -23.484 0.841 1 96.62 317 ALA A C 1
ATOM 2505 O O . ALA A 1 317 ? 8.195 -24.344 0.621 1 96.62 317 ALA A O 1
ATOM 2506 N N . MET A 1 318 ? 6.152 -23.766 1.265 1 94.38 318 MET A N 1
ATOM 2507 C CA . MET A 1 318 ? 5.746 -25.156 1.436 1 94.38 318 MET A CA 1
ATOM 2508 C C . MET A 1 318 ? 5.883 -25.938 0.127 1 94.38 318 MET A C 1
ATOM 2510 O O . MET A 1 318 ? 6.453 -27.031 0.102 1 94.38 318 MET A O 1
ATOM 2514 N N . ILE A 1 319 ? 5.43 -25.359 -0.945 1 95.31 319 ILE A N 1
ATOM 2515 C CA . ILE A 1 319 ? 5.496 -26 -2.254 1 95.31 319 ILE A CA 1
ATOM 2516 C C . ILE A 1 319 ? 6.953 -26.219 -2.648 1 95.31 319 ILE A C 1
ATOM 2518 O O . ILE A 1 319 ? 7.344 -27.328 -3.027 1 95.31 319 ILE A O 1
ATOM 2522 N N . ALA A 1 320 ? 7.723 -25.188 -2.521 1 97.88 320 ALA A N 1
ATOM 2523 C CA . ALA A 1 320 ? 9.109 -25.234 -2.975 1 97.88 320 ALA A CA 1
ATOM 2524 C C . ALA A 1 320 ? 9.914 -26.25 -2.17 1 97.88 320 ALA A C 1
ATOM 2526 O O . ALA A 1 320 ? 10.703 -27.016 -2.732 1 97.88 320 ALA A O 1
ATOM 2527 N N . PHE A 1 321 ? 9.719 -26.297 -0.888 1 97.88 321 PHE A N 1
ATOM 2528 C CA . PHE A 1 321 ? 10.477 -27.219 -0.05 1 97.88 321 PHE A CA 1
ATOM 2529 C C . PHE A 1 321 ? 10.047 -28.656 -0.316 1 97.88 321 PHE A C 1
ATOM 2531 O O . PHE A 1 321 ? 10.875 -29.578 -0.295 1 97.88 321 PHE A O 1
ATOM 2538 N N . LEU A 1 322 ? 8.766 -28.891 -0.519 1 95.62 322 LEU A N 1
ATOM 2539 C CA . LEU A 1 322 ? 8.312 -30.234 -0.88 1 95.62 322 LEU A CA 1
ATOM 2540 C C . LEU A 1 322 ? 8.93 -30.672 -2.201 1 95.62 322 LEU A C 1
ATOM 2542 O O . LEU A 1 322 ? 9.406 -31.797 -2.322 1 95.62 322 LEU A O 1
ATOM 2546 N N . MET A 1 323 ? 8.922 -29.766 -3.162 1 95.56 323 MET A N 1
ATOM 2547 C CA . MET A 1 323 ? 9.539 -30.078 -4.449 1 95.56 323 MET A CA 1
ATOM 2548 C C . MET A 1 323 ? 11.023 -30.375 -4.289 1 95.56 323 MET A C 1
ATOM 2550 O O . MET A 1 323 ? 11.531 -31.344 -4.871 1 95.56 323 MET A O 1
ATOM 2554 N N . ALA A 1 324 ? 11.664 -29.562 -3.504 1 97.62 324 ALA A N 1
ATOM 2555 C CA . ALA A 1 324 ? 13.086 -29.766 -3.258 1 97.62 324 ALA A CA 1
ATOM 2556 C C . ALA A 1 324 ? 13.336 -31.125 -2.598 1 97.62 324 ALA A C 1
ATOM 2558 O O . ALA A 1 324 ? 14.289 -31.812 -2.943 1 97.62 324 ALA A O 1
ATOM 2559 N N . PHE A 1 325 ? 12.523 -31.469 -1.656 1 96.06 325 PHE A N 1
ATOM 2560 C CA . PHE A 1 325 ? 12.664 -32.75 -0.975 1 96.06 325 PHE A CA 1
ATOM 2561 C C . PHE A 1 325 ? 12.5 -33.906 -1.955 1 96.06 325 PHE A C 1
ATOM 2563 O O . PHE A 1 325 ? 13.281 -34.844 -1.929 1 96.06 325 PHE A O 1
ATOM 2570 N N . VAL A 1 326 ? 11.516 -33.781 -2.781 1 92.94 326 VAL A N 1
ATOM 2571 C CA . VAL A 1 326 ? 11.273 -34.844 -3.766 1 92.94 326 VAL A CA 1
ATOM 2572 C C . VAL A 1 326 ? 12.461 -34.938 -4.711 1 92.94 326 VAL A C 1
ATOM 2574 O O . VAL A 1 326 ? 12.875 -36.062 -5.062 1 92.94 326 VAL A O 1
ATOM 2577 N N . GLU A 1 327 ? 13.031 -33.844 -5.039 1 92.88 327 GLU A N 1
ATOM 2578 C CA . GLU A 1 327 ? 14.125 -33.812 -6.008 1 92.88 327 GLU A CA 1
ATOM 2579 C C . GLU A 1 327 ? 15.422 -34.312 -5.395 1 92.88 327 GLU A C 1
ATOM 2581 O O . GLU A 1 327 ? 16.234 -34.938 -6.074 1 92.88 327 GLU A O 1
ATOM 2586 N N . THR A 1 328 ? 15.617 -34.062 -4.133 1 94 328 THR A N 1
ATOM 2587 C CA . THR A 1 328 ? 16.953 -34.25 -3.594 1 94 328 THR A CA 1
ATOM 2588 C C . THR A 1 328 ? 16.953 -35.375 -2.543 1 94 328 THR A C 1
ATOM 2590 O O . THR A 1 328 ? 18 -35.938 -2.223 1 94 328 THR A O 1
ATOM 2593 N N . GLY A 1 329 ? 15.836 -35.594 -1.892 1 93 329 GLY A N 1
ATOM 2594 C CA . GLY A 1 329 ? 15.766 -36.5 -0.772 1 93 329 GLY A CA 1
ATOM 2595 C C . GLY A 1 329 ? 16.406 -35.969 0.491 1 93 329 GLY A C 1
ATOM 2596 O O . GLY A 1 329 ? 16.469 -36.656 1.507 1 93 329 GLY A O 1
ATOM 2597 N N . ASN A 1 330 ? 16.859 -34.812 0.417 1 95.12 330 ASN A N 1
ATOM 2598 C CA . ASN A 1 330 ? 17.516 -34.188 1.567 1 95.12 330 ASN A CA 1
ATOM 2599 C C . ASN A 1 330 ? 16.531 -33.875 2.678 1 95.12 330 ASN A C 1
ATOM 2601 O O . ASN A 1 330 ? 15.602 -33.062 2.477 1 95.12 330 ASN A O 1
ATOM 2605 N N . GLU A 1 331 ? 16.766 -34.312 3.816 1 95.19 331 GLU A N 1
ATOM 2606 C CA . GLU A 1 331 ? 15.859 -34.188 4.953 1 95.19 331 GLU A CA 1
ATOM 2607 C C . GLU A 1 331 ? 15.719 -32.75 5.406 1 95.19 331 GLU A C 1
ATOM 2609 O O . GLU A 1 331 ? 14.703 -32.375 5.992 1 95.19 331 GLU A O 1
ATOM 2614 N N . ILE A 1 332 ? 16.656 -31.953 5.086 1 96.19 332 ILE A N 1
ATOM 2615 C CA . ILE A 1 332 ? 16.594 -30.562 5.496 1 96.19 332 ILE A CA 1
ATOM 2616 C C . ILE A 1 332 ? 15.398 -29.875 4.832 1 96.19 332 ILE A C 1
ATOM 2618 O O . ILE A 1 332 ? 14.758 -29.016 5.434 1 96.19 332 ILE A O 1
ATOM 2622 N N . HIS A 1 333 ? 15.125 -30.219 3.637 1 97.56 333 HIS A N 1
ATOM 2623 C CA . HIS A 1 333 ? 13.984 -29.641 2.926 1 97.56 333 HIS A CA 1
ATOM 2624 C C . HIS A 1 333 ? 12.664 -30.062 3.562 1 97.56 333 HIS A C 1
ATOM 2626 O O . HIS A 1 333 ? 11.742 -29.266 3.676 1 97.56 333 HIS A O 1
ATOM 2632 N N . TRP A 1 334 ? 12.586 -31.297 4.016 1 96.31 334 TRP A N 1
ATOM 2633 C CA . TRP A 1 334 ? 11.391 -31.797 4.703 1 96.31 334 TRP A CA 1
ATOM 2634 C C . TRP A 1 334 ? 11.195 -31.078 6.031 1 96.31 334 TRP A C 1
ATOM 2636 O O . TRP A 1 334 ? 10.078 -30.672 6.359 1 96.31 334 TRP A O 1
ATOM 2646 N N . GLN A 1 335 ? 12.258 -30.906 6.723 1 97.06 335 GLN A N 1
ATOM 2647 C CA . GLN A 1 335 ? 12.188 -30.219 8.016 1 97.06 335 GLN A CA 1
ATOM 2648 C C . GLN A 1 335 ? 11.727 -28.781 7.852 1 97.06 335 GLN A C 1
ATOM 2650 O O . GLN A 1 335 ? 10.969 -28.266 8.68 1 97.06 335 GLN A O 1
ATOM 2655 N N . LYS A 1 336 ? 12.188 -28.188 6.805 1 98 336 LYS A N 1
ATOM 2656 C CA . LYS A 1 336 ? 11.766 -26.812 6.551 1 98 336 LYS A CA 1
ATOM 2657 C C . LYS A 1 336 ? 10.297 -26.75 6.121 1 98 336 LYS A C 1
ATOM 2659 O O . LYS A 1 336 ? 9.57 -25.828 6.508 1 98 336 LYS A O 1
ATOM 2664 N N . PHE A 1 337 ? 9.914 -27.703 5.344 1 96.81 337 PHE A N 1
ATOM 2665 C CA . PHE A 1 337 ? 8.492 -27.812 5.023 1 96.81 337 PHE A CA 1
ATOM 2666 C C . PHE A 1 337 ? 7.66 -27.906 6.297 1 96.81 337 PHE A C 1
ATOM 2668 O O . PHE A 1 337 ? 6.684 -27.172 6.457 1 96.81 337 PHE A O 1
ATOM 2675 N N . LYS A 1 338 ? 8.062 -28.719 7.188 1 96.06 338 LYS A N 1
ATOM 2676 C CA . LYS A 1 338 ? 7.328 -28.922 8.43 1 96.06 338 LYS A CA 1
ATOM 2677 C C . LYS A 1 338 ? 7.293 -27.641 9.266 1 96.06 338 LYS A C 1
ATOM 2679 O O . LYS A 1 338 ? 6.262 -27.297 9.836 1 96.06 338 LYS A O 1
ATOM 2684 N N . LEU A 1 339 ? 8.398 -27.031 9.281 1 96.56 339 LEU A N 1
ATOM 2685 C CA . LEU A 1 339 ? 8.492 -25.781 10.039 1 96.56 339 LEU A CA 1
ATOM 2686 C C . LEU A 1 339 ? 7.461 -24.766 9.555 1 96.56 339 LEU A C 1
ATOM 2688 O O . LEU A 1 339 ? 6.75 -24.172 10.359 1 96.56 339 LEU A O 1
ATOM 2692 N N . VAL A 1 340 ? 7.375 -24.609 8.242 1 95.44 340 VAL A N 1
ATOM 2693 C CA . VAL A 1 340 ? 6.465 -23.641 7.645 1 95.44 340 VAL A CA 1
ATOM 2694 C C . VAL A 1 340 ? 5.02 -24.109 7.828 1 95.44 340 VAL A C 1
ATOM 2696 O O . VAL A 1 340 ? 4.156 -23.312 8.227 1 95.44 340 VAL A O 1
ATOM 2699 N N . ALA A 1 341 ? 4.789 -25.359 7.559 1 91.62 341 ALA A N 1
ATOM 2700 C CA . ALA A 1 341 ? 3.443 -25.922 7.676 1 91.62 341 ALA A CA 1
ATOM 2701 C C . ALA A 1 341 ? 2.918 -25.781 9.102 1 91.62 341 ALA A C 1
ATOM 2703 O O . ALA A 1 341 ? 1.773 -25.375 9.312 1 91.62 341 ALA A O 1
ATOM 2704 N N . ASP A 1 342 ? 3.748 -26.078 10.062 1 91.62 342 ASP A N 1
ATOM 2705 C CA . ASP A 1 342 ? 3.346 -25.984 11.461 1 91.62 342 ASP A CA 1
ATOM 2706 C C . ASP A 1 342 ? 3.039 -24.531 11.836 1 91.62 342 ASP A C 1
ATOM 2708 O O . ASP A 1 342 ? 2.066 -24.266 12.539 1 91.62 342 ASP A O 1
ATOM 2712 N N . TYR A 1 343 ? 3.854 -23.672 11.359 1 90.62 343 TYR A N 1
ATOM 2713 C CA . TYR A 1 343 ? 3.604 -22.266 11.625 1 90.62 343 TYR A CA 1
ATOM 2714 C C . TYR A 1 343 ? 2.25 -21.844 11.07 1 90.62 343 TYR A C 1
ATOM 2716 O O . TYR A 1 343 ? 1.468 -21.188 11.758 1 90.62 343 TYR A O 1
ATOM 2724 N N . VAL A 1 344 ? 1.997 -22.156 9.812 1 85.56 344 VAL A N 1
ATOM 2725 C CA . VAL A 1 344 ? 0.771 -21.766 9.133 1 85.56 344 VAL A CA 1
ATOM 2726 C C . VAL A 1 344 ? -0.438 -22.344 9.859 1 85.56 344 VAL A C 1
ATOM 2728 O O . VAL A 1 344 ? -1.401 -21.625 10.141 1 85.56 344 VAL A O 1
ATOM 2731 N N . TYR A 1 345 ? -0.431 -23.562 10.266 1 83.62 345 TYR A N 1
ATOM 2732 C CA . TYR A 1 345 ? -1.587 -24.219 10.867 1 83.62 345 TYR A CA 1
ATOM 2733 C C . TYR A 1 345 ? -1.746 -23.828 12.328 1 83.62 345 TYR A C 1
ATOM 2735 O O . TYR A 1 345 ? -2.857 -23.828 12.859 1 83.62 345 TYR A O 1
ATOM 2743 N N . ASP A 1 346 ? -0.673 -23.375 12.938 1 83.44 346 ASP A N 1
ATOM 2744 C CA . ASP A 1 346 ? -0.751 -22.875 14.312 1 83.44 346 ASP A CA 1
ATOM 2745 C C . ASP A 1 346 ? -1.328 -21.469 14.352 1 83.44 346 ASP A C 1
ATOM 2747 O O . ASP A 1 346 ? -1.929 -21.062 15.352 1 83.44 346 ASP A O 1
ATOM 2751 N N . HIS A 1 347 ? -1.124 -20.828 13.297 1 77.69 347 HIS A N 1
ATOM 2752 C CA . HIS A 1 347 ? -1.496 -19.422 13.328 1 77.69 347 HIS A CA 1
ATOM 2753 C C . HIS A 1 347 ? -2.711 -19.156 12.445 1 77.69 347 HIS A C 1
ATOM 2755 O O . HIS A 1 347 ? -3.113 -18 12.266 1 77.69 347 HIS A O 1
ATOM 2761 N N . THR A 1 348 ? -3.092 -20.031 11.758 1 68.88 348 THR A N 1
ATOM 2762 C CA . THR A 1 3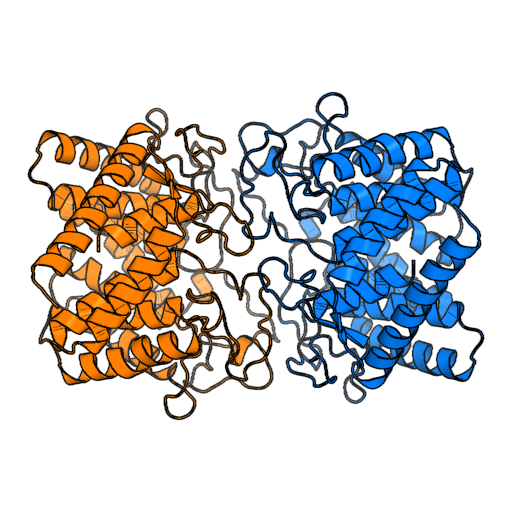48 ? -4.324 -19.891 10.992 1 68.88 348 THR A CA 1
ATOM 2763 C C . THR A 1 348 ? -5.457 -20.688 11.633 1 68.88 348 THR A C 1
ATOM 2765 O O . THR A 1 348 ? -5.277 -21.844 12.016 1 68.88 348 THR A O 1
ATOM 2768 N N . LYS A 1 349 ? -6.293 -19.844 12.406 1 53.53 349 LYS A N 1
ATOM 2769 C CA . LYS A 1 349 ? -7.457 -20.562 12.906 1 53.53 349 LYS A CA 1
ATOM 2770 C C . LYS A 1 349 ? -8.422 -20.906 11.773 1 53.53 349 LYS A C 1
ATOM 2772 O O . LYS A 1 349 ? -8.922 -20 11.086 1 53.53 349 LYS A O 1
ATOM 2777 N N . PHE A 1 350 ? -8.156 -21.953 11.117 1 47.5 350 PHE A N 1
ATOM 2778 C CA . PHE A 1 350 ? -9.156 -22.344 10.125 1 47.5 350 PHE A CA 1
ATOM 2779 C C . PHE A 1 350 ? -10.477 -22.703 10.797 1 47.5 350 PHE A C 1
ATOM 2781 O O . PHE A 1 350 ? -10.492 -23.469 11.773 1 47.5 350 PHE A O 1
ATOM 2788 N N . THR A 1 351 ? -11.25 -21.562 10.914 1 47.94 351 THR A N 1
ATOM 2789 C CA . THR A 1 351 ? -12.555 -21.812 11.523 1 47.94 351 THR A CA 1
ATOM 2790 C C . THR A 1 351 ? -13.273 -22.953 10.828 1 47.94 351 THR A C 1
ATOM 2792 O O . THR A 1 351 ? -12.844 -23.406 9.773 1 47.94 351 THR A O 1
ATOM 2795 N N . GLU A 1 352 ? -14.266 -23.484 11.609 1 44.88 352 GLU A N 1
ATOM 2796 C CA . GLU A 1 352 ? -15.211 -24.5 11.156 1 44.88 352 GLU A CA 1
ATOM 2797 C C . GLU A 1 352 ? -15.617 -24.281 9.711 1 44.88 352 GLU A C 1
ATOM 2799 O O . GLU A 1 352 ? -15.93 -25.234 8.984 1 44.88 352 GLU A O 1
ATOM 2804 N N . ASN A 1 353 ? -15.602 -23.031 9.305 1 44.59 353 ASN A N 1
ATOM 2805 C CA . ASN A 1 353 ? -16.172 -22.828 7.984 1 44.59 353 ASN A CA 1
ATOM 2806 C C . ASN A 1 353 ? -15.094 -22.641 6.926 1 44.59 353 ASN A C 1
ATOM 2808 O O . ASN A 1 353 ? -15.383 -22.203 5.805 1 44.59 353 ASN A O 1
ATOM 2812 N N . GLY A 1 354 ? -13.836 -23.109 7.176 1 42.16 354 GLY A N 1
ATOM 2813 C CA . GLY A 1 354 ? -12.852 -23.359 6.137 1 42.16 354 GLY A CA 1
ATOM 2814 C C . GLY A 1 354 ? -11.914 -22.203 5.898 1 42.16 354 GLY A C 1
ATOM 2815 O O . GLY A 1 354 ? -10.969 -22.312 5.113 1 42.16 354 GLY A O 1
ATOM 2816 N N . SER A 1 355 ? -12.328 -21.016 6.16 1 42.41 355 SER A N 1
ATOM 2817 C CA . SER A 1 355 ? -11.375 -19.969 5.812 1 42.41 355 SER A CA 1
ATOM 2818 C C . SER A 1 355 ? -10.484 -19.625 6.996 1 42.41 355 SER A C 1
ATOM 2820 O O . SER A 1 355 ? -10.93 -19.625 8.148 1 42.41 355 SER A O 1
ATOM 2822 N N . GLY A 1 356 ? -9.211 -19.859 6.887 1 42.91 356 GLY A N 1
ATOM 2823 C CA . GLY A 1 356 ? -8.281 -19.469 7.93 1 42.91 356 GLY A CA 1
ATOM 2824 C C . GLY A 1 356 ? -8.406 -18 8.32 1 42.91 356 GLY A C 1
ATOM 2825 O O . GLY A 1 356 ? -8.719 -17.156 7.48 1 42.91 356 GLY A O 1
ATOM 2826 N N . THR A 1 357 ? -9.016 -17.703 9.516 1 43.38 357 THR A N 1
ATOM 2827 C CA . THR A 1 357 ? -9.102 -16.344 10.039 1 43.38 357 THR A CA 1
ATOM 2828 C C . THR A 1 357 ? -7.781 -15.938 10.695 1 43.38 357 THR A C 1
ATOM 2830 O O . THR A 1 357 ? -7.164 -16.734 11.398 1 43.38 357 THR A O 1
ATOM 2833 N N . SER A 1 358 ? -7.133 -14.945 10.047 1 40 358 SER A N 1
ATOM 2834 C CA . SER A 1 358 ? -6.016 -14.312 10.734 1 40 358 SER A CA 1
ATOM 2835 C C . SER A 1 358 ? -6.496 -13.453 11.898 1 40 358 SER A C 1
ATOM 2837 O O . SER A 1 358 ? -7.387 -12.617 11.734 1 40 358 SER A O 1
ATOM 2839 N N . THR A 1 359 ? -6.707 -13.93 13.055 1 36.75 359 THR A N 1
ATOM 2840 C CA . THR A 1 359 ? -6.961 -12.984 14.141 1 36.75 359 THR A CA 1
ATOM 2841 C C . THR A 1 359 ? -5.719 -12.141 14.422 1 36.75 359 THR A C 1
ATOM 2843 O O . THR A 1 359 ? -4.598 -12.648 14.391 1 36.75 359 THR A O 1
ATOM 2846 N N . GLY A 1 360 ? -5.516 -11.07 13.75 1 35.88 360 GLY A N 1
ATOM 2847 C CA . GLY A 1 360 ? -4.531 -10 13.773 1 35.88 360 GLY A CA 1
ATOM 2848 C C . GLY A 1 360 ? -3.879 -9.812 15.125 1 35.88 360 GLY A C 1
ATOM 2849 O O . GLY A 1 360 ? -3.314 -8.75 15.414 1 35.88 360 GLY A O 1
ATOM 2850 N N . LYS A 1 361 ? -4.195 -10.461 16.047 1 36.12 361 LYS A N 1
ATOM 2851 C CA . LYS A 1 361 ? -3.453 -10.133 17.266 1 36.12 361 LYS A CA 1
ATOM 2852 C C . LYS A 1 361 ? -1.96 -10.383 17.078 1 36.12 361 LYS A C 1
ATOM 2854 O O . LYS A 1 361 ? -1.562 -11.172 16.219 1 36.12 361 LYS A O 1
ATOM 2859 N N . GLU A 1 362 ? -1.035 -9.648 17.656 1 38 362 GLU A N 1
ATOM 2860 C CA . GLU A 1 362 ? 0.424 -9.602 17.625 1 38 362 GLU A CA 1
ATOM 2861 C C . GLU A 1 362 ? 1.014 -10.977 17.312 1 38 362 GLU A C 1
ATOM 2863 O O . GLU A 1 362 ? 2.035 -11.07 16.625 1 38 362 GLU A O 1
ATOM 2868 N N . ASN A 1 363 ? 0.703 -12.016 17.984 1 36.75 363 ASN A N 1
ATOM 2869 C CA . ASN A 1 363 ? 0.909 -13.383 17.516 1 36.75 363 ASN A CA 1
ATOM 2870 C C . ASN A 1 363 ? -0.073 -13.742 16.406 1 36.75 363 ASN A C 1
ATOM 2872 O O . ASN A 1 363 ? -0.819 -14.719 16.531 1 36.75 363 ASN A O 1
ATOM 2876 N N . GLU A 1 364 ? -0.644 -12.828 15.898 1 39.16 364 GLU A N 1
ATOM 2877 C CA . GLU A 1 364 ? -1.803 -12.961 15.016 1 39.16 364 GLU A CA 1
ATOM 2878 C C . GLU A 1 364 ? -1.458 -13.773 13.773 1 39.16 364 GLU A C 1
ATOM 2880 O O . GLU A 1 364 ? -0.339 -13.688 13.258 1 39.16 364 GLU A O 1
ATOM 2885 N N . PRO A 1 365 ? -2.383 -14.562 13.5 1 40.31 365 PRO A N 1
ATOM 2886 C CA . PRO A 1 365 ? -2.439 -15.461 12.344 1 40.31 365 PRO A CA 1
ATOM 2887 C C . PRO A 1 365 ? -2.094 -14.758 11.031 1 40.31 365 PRO A C 1
ATOM 2889 O O . PRO A 1 365 ? -2.211 -13.531 10.93 1 40.31 365 PRO A O 1
ATOM 2892 N N . ILE A 1 366 ? -1.326 -15.359 10.453 1 41.16 366 ILE A N 1
ATOM 2893 C CA . ILE A 1 366 ? -1.077 -15.047 9.047 1 41.16 366 ILE A CA 1
ATOM 2894 C C . ILE A 1 366 ? -2.293 -14.336 8.453 1 41.16 366 ILE A C 1
ATOM 2896 O O . ILE A 1 366 ? -3.398 -14.891 8.453 1 41.16 366 ILE A O 1
ATOM 2900 N N . PRO A 1 367 ? -2.164 -12.867 8.602 1 41.12 367 PRO A N 1
ATOM 2901 C CA . PRO A 1 367 ? -3.305 -12.266 7.906 1 41.12 367 PRO A CA 1
ATOM 2902 C C . PRO A 1 367 ? -3.721 -13.047 6.664 1 41.12 367 PRO A C 1
ATOM 2904 O O . PRO A 1 367 ? -2.895 -13.297 5.781 1 41.12 367 PRO A O 1
ATOM 2907 N N . THR A 1 368 ? -4.379 -14.164 6.938 1 41.62 368 THR A N 1
ATOM 2908 C CA . THR A 1 368 ? -5.035 -14.695 5.75 1 41.62 368 THR A CA 1
ATOM 2909 C C . THR A 1 368 ? -6.008 -13.68 5.164 1 41.62 368 THR A C 1
ATOM 2911 O O . THR A 1 368 ? -6.945 -14.047 4.449 1 41.62 368 THR A O 1
ATOM 2914 N N . LYS A 1 369 ? -5.844 -12.211 5.918 1 39.41 369 LYS A N 1
ATOM 2915 C CA . LYS A 1 369 ? -6.836 -11.141 5.859 1 39.41 369 LYS A CA 1
ATOM 2916 C C . LYS A 1 369 ? -6.672 -10.312 4.594 1 39.41 369 LYS A C 1
ATOM 2918 O O . LYS A 1 369 ? -5.547 -10.008 4.18 1 39.41 369 LYS A O 1
ATOM 2923 N N . GLY A 1 370 ? -7.605 -10.617 3.574 1 44.88 370 GLY A N 1
ATOM 2924 C CA . GLY A 1 370 ? -8.266 -9.984 2.447 1 44.88 370 GLY A CA 1
ATOM 2925 C C . GLY A 1 370 ? -8.695 -10.969 1.374 1 44.88 370 GLY A C 1
ATOM 2926 O O . GLY A 1 370 ? -8.164 -12.078 1.296 1 44.88 370 GLY A O 1
ATOM 2927 N N . CYS A 1 371 ? -9.922 -10.664 0.923 1 46.56 371 CYS A N 1
ATOM 2928 C CA . CYS A 1 371 ? -10.617 -11.406 -0.125 1 46.56 371 CYS A CA 1
ATOM 2929 C C . CYS A 1 371 ? -9.633 -11.945 -1.158 1 46.56 371 CYS A C 1
ATOM 2931 O O . CYS A 1 371 ? -9.688 -13.117 -1.527 1 46.56 371 CYS A O 1
ATOM 2933 N N . PRO A 1 372 ? -8.594 -11.133 -1.336 1 46.12 372 PRO A N 1
ATOM 2934 C CA . PRO A 1 372 ? -7.711 -11.602 -2.41 1 46.12 372 PRO A CA 1
ATOM 2935 C C . PRO A 1 372 ? -6.789 -12.734 -1.97 1 46.12 372 PRO A C 1
ATOM 2937 O O . PRO A 1 372 ? -6.473 -13.617 -2.766 1 46.12 372 PRO A O 1
ATOM 2940 N N . SER A 1 373 ? -6.535 -12.719 -0.66 1 48.09 373 SER A N 1
ATOM 2941 C CA . SER A 1 373 ? -5.559 -13.695 -0.178 1 48.09 373 SER A CA 1
ATOM 2942 C C . SER A 1 373 ? -6.129 -15.109 -0.216 1 48.09 373 SER A C 1
ATOM 2944 O O . SER A 1 373 ? -5.402 -16.062 -0.482 1 48.09 373 SER A O 1
ATOM 2946 N N . ARG A 1 374 ? -7.352 -15.125 -0.199 1 50.66 374 ARG A N 1
ATOM 2947 C CA . ARG A 1 374 ? -7.957 -16.453 -0.113 1 50.66 374 ARG A CA 1
ATOM 2948 C C . ARG A 1 374 ? -7.973 -17.125 -1.476 1 50.66 374 ARG A C 1
ATOM 2950 O O . ARG A 1 374 ? -7.758 -18.344 -1.569 1 50.66 374 ARG A O 1
ATOM 2957 N N . VAL A 1 375 ? -8.141 -16.312 -2.426 1 47.12 375 VAL A N 1
ATOM 2958 C CA . VAL A 1 375 ? -8.094 -16.875 -3.77 1 47.12 375 VAL A CA 1
ATOM 2959 C C . VAL A 1 375 ? -6.664 -17.297 -4.102 1 47.12 375 VAL A C 1
ATOM 2961 O O . VAL A 1 375 ? -6.449 -18.375 -4.68 1 47.12 375 VAL A O 1
ATOM 2964 N N . VAL A 1 376 ? -5.82 -16.5 -3.652 1 53.31 376 VAL A N 1
ATOM 2965 C CA . VAL A 1 376 ? -4.41 -16.797 -3.893 1 53.31 376 VAL A CA 1
ATOM 2966 C C . VAL A 1 376 ? -4.023 -18.078 -3.176 1 53.31 376 VAL A C 1
ATOM 2968 O O . VAL A 1 376 ? -3.342 -18.938 -3.748 1 53.31 376 VAL A O 1
ATOM 2971 N N . SER A 1 377 ? -4.641 -18.172 -2.102 1 51.66 377 SER A N 1
ATOM 2972 C CA . SER A 1 377 ? -4.348 -19.359 -1.312 1 51.66 377 SER A CA 1
ATOM 2973 C C . SER A 1 377 ? -4.871 -20.625 -1.995 1 51.66 377 SER A C 1
ATOM 2975 O O . SER A 1 377 ? -4.184 -21.641 -2.037 1 51.66 377 SER A O 1
ATOM 2977 N N . MET A 1 378 ? -5.949 -20.453 -2.543 1 52.97 378 MET A N 1
ATOM 2978 C CA . MET A 1 378 ? -6.547 -21.594 -3.23 1 52.97 378 MET A CA 1
ATOM 2979 C C . MET A 1 378 ? -5.688 -22.031 -4.414 1 52.97 378 MET A C 1
ATOM 2981 O O . MET A 1 378 ? -5.477 -23.234 -4.625 1 52.97 378 MET A O 1
ATOM 2985 N N . SER A 1 379 ? -5.164 -21.109 -5.074 1 65 379 SER A N 1
ATOM 2986 C CA . SER A 1 379 ? -4.363 -21.438 -6.246 1 65 379 SER A CA 1
ATOM 2987 C C . SER A 1 379 ? -3.047 -22.094 -5.844 1 65 379 SER A C 1
ATOM 2989 O O . SER A 1 379 ? -2.578 -23.016 -6.52 1 65 379 SER A O 1
ATOM 2991 N N . HIS A 1 380 ? -2.549 -21.672 -4.738 1 68.31 380 HIS A N 1
ATOM 2992 C CA . HIS A 1 380 ? -1.292 -22.25 -4.273 1 68.31 380 HIS A CA 1
ATOM 2993 C C . HIS A 1 380 ? -1.506 -23.641 -3.686 1 68.31 380 HIS A C 1
ATOM 2995 O O . HIS A 1 380 ? -0.641 -24.516 -3.811 1 68.31 380 HIS A O 1
ATOM 3001 N N . ASP A 1 381 ? -2.666 -23.812 -3.121 1 58.41 381 ASP A N 1
ATOM 3002 C CA . ASP A 1 381 ? -2.99 -25.109 -2.535 1 58.41 381 ASP A CA 1
ATOM 3003 C C . ASP A 1 381 ? -3.09 -26.188 -3.609 1 58.41 381 ASP A C 1
ATOM 3005 O O . ASP A 1 381 ? -2.814 -27.359 -3.344 1 58.41 381 ASP A O 1
ATOM 3009 N N . VAL A 1 382 ? -3.365 -25.766 -4.75 1 63.12 382 VAL A N 1
ATOM 3010 C CA . VAL A 1 382 ? -3.49 -26.703 -5.855 1 63.12 382 VAL A CA 1
ATOM 3011 C C . VAL A 1 382 ? -2.119 -27.266 -6.211 1 63.12 382 VAL A C 1
ATOM 3013 O O . VAL A 1 382 ? -1.993 -28.453 -6.52 1 63.12 382 VAL A O 1
ATOM 3016 N N . TYR A 1 383 ? -1.221 -26.516 -6.07 1 64.69 383 TYR A N 1
ATOM 3017 C CA . TYR A 1 383 ? 0.128 -26.969 -6.379 1 64.69 383 TYR A CA 1
ATOM 3018 C C . TYR A 1 383 ? 0.621 -27.953 -5.324 1 64.69 383 TYR A C 1
ATOM 3020 O O . TYR A 1 383 ? 1.342 -28.906 -5.641 1 64.69 383 TYR A O 1
ATOM 3028 N N . MET B 1 1 ? -7.801 17.672 35.844 1 76.69 1 MET B N 1
ATOM 3029 C CA . MET B 1 1 ? -6.398 17.672 35.438 1 76.69 1 MET B CA 1
ATOM 3030 C C . MET B 1 1 ? -5.57 18.578 36.344 1 76.69 1 MET B C 1
ATOM 3032 O O . MET B 1 1 ? -5.988 19.688 36.688 1 76.69 1 MET B O 1
ATOM 3036 N N . SER B 1 2 ? -4.574 17.969 36.938 1 82.75 2 SER B N 1
ATOM 3037 C CA . SER B 1 2 ? -3.715 18.766 37.812 1 82.75 2 SER B CA 1
ATOM 3038 C C . SER B 1 2 ? -2.623 19.469 37 1 82.75 2 SER B C 1
ATOM 3040 O O . SER B 1 2 ? -2.297 19.062 35.906 1 82.75 2 SER B O 1
ATOM 3042 N N . GLN B 1 3 ? -2.275 20.594 37.5 1 86.81 3 GLN B N 1
ATOM 3043 C CA . GLN B 1 3 ? -1.163 21.328 36.906 1 86.81 3 GLN B CA 1
ATOM 3044 C C . GLN B 1 3 ? 0.074 20.438 36.781 1 86.81 3 GLN B C 1
ATOM 3046 O O . GLN B 1 3 ? 0.827 20.562 35.812 1 86.81 3 GLN B O 1
ATOM 3051 N N . ALA B 1 4 ? 0.183 19.562 37.719 1 89 4 ALA B N 1
ATOM 3052 C CA . ALA B 1 4 ? 1.317 18.641 37.688 1 89 4 ALA B CA 1
ATOM 3053 C C . ALA B 1 4 ? 1.25 17.703 36.5 1 89 4 ALA B C 1
ATOM 3055 O O . ALA B 1 4 ? 2.271 17.422 35.875 1 89 4 ALA B O 1
ATOM 3056 N N . GLU B 1 5 ? 0.105 17.312 36.188 1 90.62 5 GLU B N 1
ATOM 3057 C CA . GLU B 1 5 ? -0.083 16.422 35.031 1 90.62 5 GLU B CA 1
ATOM 3058 C C . GLU B 1 5 ? 0.181 17.156 33.719 1 90.62 5 GLU B C 1
ATOM 3060 O O . GLU B 1 5 ? 0.8 16.609 32.812 1 90.62 5 GLU B O 1
ATOM 3065 N N . ILE B 1 6 ? -0.282 18.328 33.688 1 89.94 6 ILE B N 1
ATOM 3066 C CA . ILE B 1 6 ? -0.075 19.141 32.5 1 89.94 6 ILE B CA 1
ATOM 3067 C C . ILE B 1 6 ? 1.42 19.359 32.281 1 89.94 6 ILE B C 1
ATOM 3069 O O . ILE B 1 6 ? 1.924 19.188 31.172 1 89.94 6 ILE B O 1
ATOM 3073 N N . ASN B 1 7 ? 2.102 19.688 33.344 1 92.19 7 ASN B N 1
ATOM 3074 C CA . ASN B 1 7 ? 3.537 19.938 33.281 1 92.19 7 ASN B CA 1
ATOM 3075 C C . ASN B 1 7 ? 4.301 18.672 32.875 1 92.19 7 ASN B C 1
ATOM 3077 O O . ASN B 1 7 ? 5.305 18.75 32.156 1 92.19 7 ASN B O 1
ATOM 3081 N N . PHE B 1 8 ? 3.777 17.641 33.344 1 92.25 8 PHE B N 1
ATOM 3082 C CA . PHE B 1 8 ? 4.41 16.375 33.031 1 92.25 8 PHE B CA 1
ATOM 3083 C C . PHE B 1 8 ? 4.367 16.094 31.516 1 92.25 8 PHE B C 1
ATOM 3085 O O . PHE B 1 8 ? 5.402 15.828 30.906 1 92.25 8 PHE B O 1
ATOM 3092 N N . TYR B 1 9 ? 3.229 16.219 30.969 1 90.81 9 TYR B N 1
ATOM 3093 C CA . TYR B 1 9 ? 3.086 15.938 29.547 1 90.81 9 TYR B CA 1
ATOM 3094 C C . TYR B 1 9 ? 3.758 17.016 28.703 1 90.81 9 TYR B C 1
ATOM 3096 O O . TYR B 1 9 ? 4.352 16.719 27.656 1 90.81 9 TYR B O 1
ATOM 3104 N N . LEU B 1 10 ? 3.658 18.25 29.109 1 90.75 10 LEU B N 1
ATOM 3105 C CA . LEU B 1 10 ? 4.324 19.328 28.406 1 90.75 10 LEU B CA 1
ATOM 3106 C C . LEU B 1 10 ? 5.828 19.109 28.344 1 90.75 10 LEU B C 1
ATOM 3108 O O . LEU B 1 10 ? 6.449 19.281 27.297 1 90.75 10 LEU B O 1
ATOM 3112 N N . ALA B 1 11 ? 6.414 18.688 29.438 1 90.44 11 ALA B N 1
ATOM 3113 C CA . ALA B 1 11 ? 7.852 18.438 29.5 1 90.44 11 ALA B CA 1
ATOM 3114 C C . ALA B 1 11 ? 8.242 17.281 28.594 1 90.44 11 ALA B C 1
ATOM 3116 O O . ALA B 1 11 ? 9.266 17.344 27.906 1 90.44 11 ALA B O 1
ATOM 3117 N N . LYS B 1 12 ? 7.445 16.297 28.594 1 85.94 12 LYS B N 1
ATOM 3118 C CA . LYS B 1 12 ? 7.73 15.117 27.797 1 85.94 12 LYS B CA 1
ATOM 3119 C C . LYS B 1 12 ? 7.648 15.438 26.297 1 85.94 12 LYS B C 1
ATOM 3121 O O . LYS B 1 12 ? 8.539 15.07 25.531 1 85.94 12 LYS B O 1
ATOM 3126 N N . ILE B 1 13 ? 6.613 16.125 25.906 1 86 13 ILE B N 1
ATOM 3127 C CA . ILE B 1 13 ? 6.387 16.469 24.516 1 86 13 ILE B CA 1
ATOM 3128 C C . ILE B 1 13 ? 7.453 17.453 24.047 1 86 13 ILE B C 1
ATOM 3130 O O . ILE B 1 13 ? 7.988 17.328 22.938 1 86 13 ILE B O 1
ATOM 3134 N N . SER B 1 14 ? 7.781 18.422 24.906 1 87.38 14 SER B N 1
ATOM 3135 C CA . SER B 1 14 ? 8.805 19.406 24.578 1 87.38 14 SER B CA 1
ATOM 3136 C C . SER B 1 14 ? 10.164 18.75 24.391 1 87.38 14 SER B C 1
ATOM 3138 O O . SER B 1 14 ? 10.906 19.094 23.469 1 87.38 14 SER B O 1
ATOM 3140 N N . ALA B 1 15 ? 10.484 17.812 25.25 1 84.69 15 ALA B N 1
ATOM 3141 C CA . ALA B 1 15 ? 11.758 17.109 25.156 1 84.69 15 ALA B CA 1
ATOM 3142 C C . ALA B 1 15 ? 11.836 16.281 23.875 1 84.69 15 ALA B C 1
ATOM 3144 O O . ALA B 1 15 ? 12.883 16.203 23.234 1 84.69 15 ALA B O 1
ATOM 3145 N N . ASP B 1 16 ? 10.742 15.719 23.562 1 82.25 16 ASP B N 1
ATOM 3146 C CA . ASP B 1 16 ? 10.672 14.922 22.344 1 82.25 16 ASP B CA 1
ATOM 3147 C C . ASP B 1 16 ? 10.836 15.805 21.094 1 82.25 16 ASP B C 1
ATOM 3149 O O . ASP B 1 16 ? 11.531 15.422 20.156 1 82.25 16 ASP B O 1
ATOM 3153 N N . LEU B 1 17 ? 10.18 16.891 21.109 1 84.69 17 LEU B N 1
ATOM 3154 C CA . LEU B 1 17 ? 10.297 17.828 20 1 84.69 17 LEU B CA 1
ATOM 3155 C C . LEU B 1 17 ? 11.742 18.297 19.844 1 84.69 17 LEU B C 1
ATOM 3157 O O . LEU B 1 17 ? 12.266 18.328 18.734 1 84.69 17 LEU B O 1
ATOM 3161 N N . ASP B 1 18 ? 12.336 18.641 20.953 1 85.44 18 ASP B N 1
ATOM 3162 C CA . ASP B 1 18 ? 13.711 19.125 20.906 1 85.44 18 ASP B CA 1
ATOM 3163 C C . ASP B 1 18 ? 14.656 18.062 20.344 1 85.44 18 ASP B C 1
ATOM 3165 O O . ASP B 1 18 ? 15.5 18.344 19.5 1 85.44 18 ASP B O 1
ATOM 3169 N 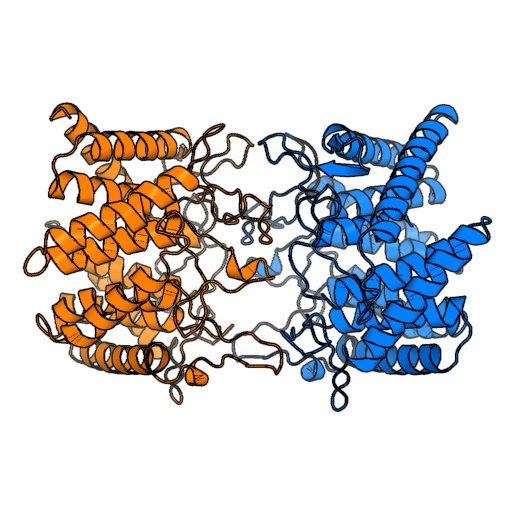N . ARG B 1 19 ? 14.469 16.891 20.781 1 84.19 19 ARG B N 1
ATOM 3170 C CA . ARG B 1 19 ? 15.312 15.789 20.312 1 84.19 19 ARG B CA 1
ATOM 3171 C C . ARG B 1 19 ? 15.109 15.539 18.828 1 84.19 19 ARG B C 1
ATOM 3173 O O . ARG B 1 19 ? 16.078 15.305 18.094 1 84.19 19 ARG B O 1
ATOM 3180 N N . THR B 1 20 ? 13.891 15.578 18.422 1 84.56 20 THR B N 1
ATOM 3181 C CA . THR B 1 20 ? 13.562 15.328 17.016 1 84.56 20 THR B CA 1
ATOM 3182 C C . THR B 1 20 ? 14.125 16.422 16.125 1 84.56 20 THR B C 1
ATOM 3184 O O . THR B 1 20 ? 14.742 16.141 15.102 1 84.56 20 THR B O 1
ATOM 3187 N N . VAL B 1 21 ? 13.93 17.641 16.547 1 87.06 21 VAL B N 1
ATOM 3188 C CA . VAL B 1 21 ? 14.406 18.781 15.758 1 87.06 21 VAL B CA 1
ATOM 3189 C C . VAL B 1 21 ? 15.93 18.734 15.656 1 87.06 21 VAL B C 1
ATOM 3191 O O . VAL B 1 21 ? 16.484 18.938 14.578 1 87.06 21 VAL B O 1
ATOM 3194 N N . ASP B 1 22 ? 16.594 18.422 16.781 1 88.5 22 ASP B N 1
ATOM 3195 C CA . ASP B 1 22 ? 18.062 18.344 16.781 1 88.5 22 ASP B CA 1
ATOM 3196 C C . ASP B 1 22 ? 18.547 17.25 15.836 1 88.5 22 ASP B C 1
ATOM 3198 O O . ASP B 1 22 ? 19.531 17.438 15.109 1 88.5 22 ASP B O 1
ATOM 3202 N N . PHE B 1 23 ? 17.922 16.172 15.812 1 87.81 23 PHE B N 1
ATOM 3203 C CA . PHE B 1 23 ? 18.281 15.062 14.953 1 87.81 23 PHE B CA 1
ATOM 3204 C C . PHE B 1 23 ? 18.156 15.445 13.484 1 87.81 23 PHE B C 1
ATOM 3206 O O . PHE B 1 23 ? 19.078 15.219 12.695 1 87.81 23 PHE B O 1
ATOM 3213 N N . TRP B 1 24 ? 17.078 16.078 13.141 1 90.19 24 TRP B N 1
ATOM 3214 C CA . TRP B 1 24 ? 16.828 16.406 11.734 1 90.19 24 TRP B CA 1
ATOM 3215 C C . TRP B 1 24 ? 17.703 17.562 11.273 1 90.19 24 TRP B C 1
ATOM 3217 O O . TRP B 1 24 ? 18.125 17.609 10.117 1 90.19 24 TRP B O 1
ATOM 3227 N N . LEU B 1 25 ? 18 18.469 12.164 1 91.5 25 LEU B N 1
ATOM 3228 C CA . LEU B 1 25 ? 18.922 19.562 11.836 1 91.5 25 LEU B CA 1
ATOM 3229 C C . LEU B 1 25 ? 20.328 19.016 11.562 1 91.5 25 LEU B C 1
ATOM 3231 O O . LEU B 1 25 ? 21.031 19.531 10.688 1 91.5 25 LEU B O 1
ATOM 3235 N N . LYS B 1 26 ? 20.594 17.984 12.234 1 92.12 26 LYS B N 1
ATOM 3236 C CA . LYS B 1 26 ? 21.953 17.453 12.172 1 92.12 26 LYS B CA 1
ATOM 3237 C C . LYS B 1 26 ? 22.125 16.531 10.961 1 92.12 26 LYS B C 1
ATOM 3239 O O . LYS B 1 26 ? 23.172 16.531 10.32 1 92.12 26 LYS B O 1
ATOM 3244 N N . HIS B 1 27 ? 21.078 15.812 10.586 1 92.38 27 HIS B N 1
ATOM 3245 C CA . HIS B 1 27 ? 21.344 14.68 9.703 1 92.38 27 HIS B CA 1
ATOM 3246 C C . HIS B 1 27 ? 20.594 14.82 8.383 1 92.38 27 HIS B C 1
ATOM 3248 O O . HIS B 1 27 ? 20.953 14.164 7.398 1 92.38 27 HIS B O 1
ATOM 3254 N N . SER B 1 28 ? 19.672 15.664 8.242 1 94.19 28 SER B N 1
ATOM 3255 C CA . SER B 1 28 ? 18.734 15.539 7.125 1 94.19 28 SER B CA 1
ATOM 3256 C C . SER B 1 28 ? 19.094 16.484 5.992 1 94.19 28 SER B C 1
ATOM 3258 O O . SER B 1 28 ? 18.594 16.359 4.875 1 94.19 28 SER B O 1
ATOM 3260 N N . HIS B 1 29 ? 19.969 17.422 6.203 1 96.62 29 HIS B N 1
ATOM 3261 C CA . HIS B 1 29 ? 20.219 18.484 5.223 1 96.62 29 HIS B CA 1
ATOM 3262 C C . HIS B 1 29 ? 21.188 18.016 4.148 1 96.62 29 HIS B C 1
ATOM 3264 O O . HIS B 1 29 ? 22.266 17.5 4.461 1 96.62 29 HIS B O 1
ATOM 3270 N N . ASP B 1 30 ? 20.797 18.156 2.918 1 97.19 30 ASP B N 1
ATOM 3271 C CA . ASP B 1 30 ? 21.734 18 1.803 1 97.19 30 ASP B CA 1
ATOM 3272 C C . ASP B 1 30 ? 22.422 19.328 1.491 1 97.19 30 ASP B C 1
ATOM 3274 O O . ASP B 1 30 ? 21.938 20.109 0.681 1 97.19 30 ASP B O 1
ATOM 3278 N N . THR B 1 31 ? 23.531 19.516 2.004 1 94.31 31 THR B N 1
ATOM 3279 C CA . THR B 1 31 ? 24.234 20.781 1.931 1 94.31 31 THR B CA 1
ATOM 3280 C C . THR B 1 31 ? 24.891 20.969 0.562 1 94.31 31 THR B C 1
ATOM 3282 O O . THR B 1 31 ? 25.297 22.078 0.205 1 94.31 31 THR B O 1
ATOM 3285 N N . GLU B 1 32 ? 24.906 19.906 -0.17 1 96.5 32 GLU B N 1
ATOM 3286 C CA . GLU B 1 32 ? 25.562 19.969 -1.467 1 96.5 32 GLU B CA 1
ATOM 3287 C C . GLU B 1 32 ? 24.578 20.328 -2.578 1 96.5 32 GLU B C 1
ATOM 3289 O O . GLU B 1 32 ? 24.844 21.203 -3.406 1 96.5 32 GLU B O 1
ATOM 3294 N N . LEU B 1 33 ? 23.375 19.688 -2.576 1 97.38 33 LEU B N 1
ATOM 3295 C CA . LEU B 1 33 ? 22.5 19.859 -3.729 1 97.38 33 LEU B CA 1
ATOM 3296 C C . LEU B 1 33 ? 21.156 20.469 -3.312 1 97.38 33 LEU B C 1
ATOM 3298 O O . LEU B 1 33 ? 20.297 20.719 -4.156 1 97.38 33 LEU B O 1
ATOM 3302 N N . GLY B 1 34 ? 21.047 20.719 -1.999 1 97.38 34 GLY B N 1
ATOM 3303 C CA . GLY B 1 34 ? 19.812 21.297 -1.502 1 97.38 34 GLY B CA 1
ATOM 3304 C C . GLY B 1 34 ? 18.766 20.25 -1.137 1 97.38 34 GLY B C 1
ATOM 3305 O O . GLY B 1 34 ? 18.891 19.078 -1.505 1 97.38 34 GLY B O 1
ATOM 3306 N N . GLY B 1 35 ? 17.797 20.703 -0.356 1 97.5 35 GLY B N 1
ATOM 3307 C CA . GLY B 1 35 ? 16.75 19.797 0.096 1 97.5 35 GLY B CA 1
ATOM 3308 C C . GLY B 1 35 ? 17.156 18.969 1.303 1 97.5 35 GLY B C 1
ATOM 3309 O O . GLY B 1 35 ? 18.156 19.266 1.951 1 97.5 35 GLY B O 1
ATOM 3310 N N . PHE B 1 36 ? 16.297 17.984 1.578 1 96.69 36 PHE B N 1
ATOM 3311 C CA . PHE B 1 36 ? 16.516 17.156 2.754 1 96.69 36 PHE B CA 1
ATOM 3312 C C . PHE B 1 36 ? 16.609 15.688 2.363 1 96.69 36 PHE B C 1
ATOM 3314 O O . PHE B 1 36 ? 16.016 15.258 1.375 1 96.69 36 PHE B O 1
ATOM 3321 N N . PHE B 1 37 ? 17.406 14.992 3.125 1 93.69 37 PHE B N 1
ATOM 3322 C CA . PHE B 1 37 ? 17.297 13.539 3.141 1 93.69 37 PHE B CA 1
ATOM 3323 C C . PHE B 1 37 ? 16.188 13.086 4.09 1 93.69 37 PHE B C 1
ATOM 3325 O O . PHE B 1 37 ? 16.219 13.422 5.277 1 93.69 37 PHE B O 1
ATOM 3332 N N . ASN B 1 38 ? 15.258 12.359 3.555 1 88.5 38 ASN B N 1
ATOM 3333 C CA . ASN B 1 38 ? 14.125 11.938 4.367 1 88.5 38 ASN B CA 1
ATOM 3334 C C . ASN B 1 38 ? 14.297 10.516 4.883 1 88.5 38 ASN B C 1
ATOM 3336 O O . ASN B 1 38 ? 13.695 10.133 5.887 1 88.5 38 ASN B O 1
ATOM 3340 N N . CYS B 1 39 ? 15.094 9.75 4.211 1 89 39 CYS B N 1
ATOM 3341 C CA . CYS B 1 39 ? 15.305 8.352 4.586 1 89 39 CYS B CA 1
ATOM 3342 C C . CYS B 1 39 ? 16.578 8.188 5.391 1 89 39 CYS B C 1
ATOM 3344 O O . CYS B 1 39 ? 17.656 7.957 4.828 1 89 39 CYS B O 1
ATOM 3346 N N . LEU B 1 40 ? 16.422 8.266 6.703 1 88.44 40 LEU B N 1
ATOM 3347 C CA . LEU B 1 40 ? 17.531 8.203 7.648 1 88.44 40 LEU B CA 1
ATOM 3348 C C . LEU B 1 40 ? 17.391 7.008 8.586 1 88.44 40 LEU B C 1
ATOM 3350 O O . LEU B 1 40 ? 16.266 6.668 8.992 1 88.44 40 LEU B O 1
ATOM 3354 N N . THR B 1 41 ? 18.5 6.426 8.898 1 84.19 41 THR B N 1
ATOM 3355 C CA . THR B 1 41 ? 18.5 5.414 9.953 1 84.19 41 THR B CA 1
ATOM 3356 C C . THR B 1 41 ? 18.297 6.055 11.32 1 84.19 41 THR B C 1
ATOM 3358 O O . THR B 1 41 ? 18.25 7.281 11.438 1 84.19 41 THR B O 1
ATOM 3361 N N . ARG B 1 42 ? 18.281 5.246 12.297 1 79.19 42 ARG B N 1
ATOM 3362 C CA . ARG B 1 42 ? 18.109 5.73 13.664 1 79.19 42 ARG B CA 1
ATOM 3363 C C . ARG B 1 42 ? 19.328 6.531 14.109 1 79.19 42 ARG B C 1
ATOM 3365 O O . ARG B 1 42 ? 19.219 7.418 14.961 1 79.19 42 ARG B O 1
ATOM 3372 N N . THR B 1 43 ? 20.469 6.203 13.547 1 83.88 43 THR B N 1
ATOM 3373 C CA . THR B 1 43 ? 21.703 6.883 13.93 1 83.88 43 THR B CA 1
ATOM 3374 C C . THR B 1 43 ? 21.969 8.07 13.008 1 83.88 43 THR B C 1
ATOM 3376 O O . THR B 1 43 ? 22.984 8.758 13.156 1 83.88 43 THR B O 1
ATOM 3379 N N . GLY B 1 44 ? 21.078 8.266 12 1 87.44 44 GLY B N 1
ATOM 3380 C CA . GLY B 1 44 ? 21.172 9.469 11.18 1 87.44 44 GLY B CA 1
ATOM 3381 C C . GLY B 1 44 ? 21.812 9.219 9.828 1 87.44 44 GLY B C 1
ATOM 3382 O O . GLY B 1 44 ? 21.953 10.148 9.031 1 87.44 44 GLY B O 1
ATOM 3383 N N . ASP B 1 45 ? 22.125 7.984 9.555 1 90.06 45 ASP B N 1
ATOM 3384 C CA . ASP B 1 45 ? 22.734 7.684 8.258 1 90.06 45 ASP B CA 1
ATOM 3385 C C . ASP B 1 45 ? 21.688 7.703 7.148 1 90.06 45 ASP B C 1
ATOM 3387 O O . ASP B 1 45 ? 20.562 7.215 7.336 1 90.06 45 ASP B O 1
ATOM 3391 N N . VAL B 1 46 ? 22.094 8.289 5.988 1 91.75 46 VAL B N 1
ATOM 3392 C CA . VAL B 1 46 ? 21.203 8.32 4.828 1 91.75 46 VAL B CA 1
ATOM 3393 C C . VAL B 1 46 ? 21.234 6.969 4.121 1 91.75 46 VAL B C 1
ATOM 3395 O O . VAL B 1 46 ? 22.297 6.48 3.74 1 91.75 46 VAL B O 1
ATOM 3398 N N . PHE B 1 47 ? 20.062 6.332 3.928 1 90.44 47 PHE B N 1
ATOM 3399 C CA . PHE B 1 47 ? 20.047 5.027 3.281 1 90.44 47 PHE B CA 1
ATOM 3400 C C . PHE B 1 47 ? 19.297 5.082 1.959 1 90.44 47 PHE B C 1
ATOM 3402 O O . PHE B 1 47 ? 19.25 4.098 1.218 1 90.44 47 PHE B O 1
ATOM 3409 N N . ASP B 1 48 ? 18.734 6.199 1.613 1 91.75 48 ASP B N 1
ATOM 3410 C CA . ASP B 1 48 ? 18.078 6.5 0.347 1 91.75 48 ASP B CA 1
ATOM 3411 C C . ASP B 1 48 ? 18.094 8 0.061 1 91.75 48 ASP B C 1
ATOM 3413 O O . ASP B 1 48 ? 17.672 8.797 0.899 1 91.75 48 ASP B O 1
ATOM 3417 N N . THR B 1 49 ? 18.5 8.398 -1.072 1 93.81 49 THR B N 1
ATOM 3418 C CA . THR B 1 49 ? 18.703 9.82 -1.34 1 93.81 49 THR B CA 1
ATOM 3419 C C . THR B 1 49 ? 17.516 10.414 -2.076 1 93.81 49 THR B C 1
ATOM 3421 O O . THR B 1 49 ? 17.516 11.594 -2.434 1 93.81 49 THR B O 1
ATOM 3424 N N . THR B 1 50 ? 16.484 9.57 -2.32 1 93.31 50 THR B N 1
ATOM 3425 C CA . THR B 1 50 ? 15.266 10.086 -2.949 1 93.31 50 THR B CA 1
ATOM 3426 C C . THR B 1 50 ? 14.648 11.195 -2.105 1 93.31 50 THR B C 1
ATOM 3428 O O . THR B 1 50 ? 14.578 11.086 -0.879 1 93.31 50 THR B O 1
ATOM 3431 N N . LYS B 1 51 ? 14.242 12.242 -2.75 1 95.44 51 LYS B N 1
ATOM 3432 C CA . LYS B 1 51 ? 13.602 13.352 -2.051 1 95.44 51 LYS B CA 1
ATOM 3433 C C . LYS B 1 51 ? 12.102 13.375 -2.32 1 95.44 51 LYS B C 1
ATOM 3435 O O . LYS B 1 51 ? 11.672 13.648 -3.441 1 95.44 51 LYS B O 1
ATOM 3440 N N . PHE B 1 52 ? 11.328 13.125 -1.315 1 94.38 52 PHE B N 1
ATOM 3441 C CA . PHE B 1 52 ? 9.875 13.086 -1.429 1 94.38 52 PHE B CA 1
ATOM 3442 C C . PHE B 1 52 ? 9.281 14.469 -1.195 1 94.38 52 PHE B C 1
ATOM 3444 O O . PHE B 1 52 ? 9.414 15.031 -0.103 1 94.38 52 PHE B O 1
ATOM 3451 N N . VAL B 1 53 ? 8.578 14.93 -2.143 1 96.88 53 VAL B N 1
ATOM 3452 C CA . VAL B 1 53 ? 8.164 16.328 -2.174 1 96.88 53 VAL B CA 1
ATOM 3453 C C . VAL B 1 53 ? 7.246 16.625 -0.994 1 96.88 53 VAL B C 1
ATOM 3455 O O . VAL B 1 53 ? 7.355 17.672 -0.358 1 96.88 53 VAL B O 1
ATOM 3458 N N . TRP B 1 54 ? 6.375 15.656 -0.675 1 93.06 54 TRP B N 1
ATOM 3459 C CA . TRP B 1 54 ? 5.473 15.828 0.46 1 93.06 54 TRP B CA 1
ATOM 3460 C C . TRP B 1 54 ? 6.258 16.031 1.752 1 93.06 54 TRP B C 1
ATOM 3462 O O . TRP B 1 54 ? 5.922 16.906 2.559 1 93.06 54 TRP B O 1
ATOM 3472 N N . LEU B 1 55 ? 7.305 15.32 1.909 1 92.62 55 LEU B N 1
ATOM 3473 C CA . LEU B 1 55 ? 8.109 15.383 3.125 1 92.62 55 LEU B CA 1
ATOM 3474 C C . LEU B 1 55 ? 8.992 16.625 3.125 1 92.62 55 LEU B C 1
ATOM 3476 O O . LEU B 1 55 ? 9.211 17.25 4.172 1 92.62 55 LEU B O 1
ATOM 3480 N N . GLN B 1 56 ? 9.516 16.969 1.942 1 96.06 56 GLN B N 1
ATOM 3481 C CA . GLN B 1 56 ? 10.281 18.203 1.821 1 96.06 56 GLN B CA 1
ATOM 3482 C C . GLN B 1 56 ? 9.453 19.422 2.254 1 96.06 56 GLN B C 1
ATOM 3484 O O . GLN B 1 56 ? 9.906 20.219 3.068 1 96.06 56 GLN B O 1
ATOM 3489 N N . GLY B 1 57 ? 8.258 19.453 1.674 1 96.56 57 GLY B N 1
ATOM 3490 C CA . GLY B 1 57 ? 7.391 20.578 1.973 1 96.56 57 GLY B CA 1
ATOM 3491 C C . GLY B 1 57 ? 6.996 20.656 3.436 1 96.56 57 GLY B C 1
ATOM 3492 O O . GLY B 1 57 ? 7.016 21.75 4.031 1 96.56 57 GLY B O 1
ATOM 3493 N N . ARG B 1 58 ? 6.668 19.547 4.043 1 94.31 58 ARG B N 1
ATOM 3494 C CA . ARG B 1 58 ? 6.289 19.5 5.453 1 94.31 58 ARG B CA 1
ATOM 3495 C C . ARG B 1 58 ? 7.441 19.953 6.344 1 94.31 58 ARG B C 1
ATOM 3497 O O . ARG B 1 58 ? 7.23 20.656 7.324 1 94.31 58 ARG B O 1
ATOM 3504 N N . GLN B 1 59 ? 8.617 19.5 6.02 1 94.75 59 GLN B N 1
ATOM 3505 C CA . GLN B 1 59 ? 9.773 19.859 6.832 1 94.75 59 GLN B CA 1
ATOM 3506 C C . GLN B 1 59 ? 10.102 21.344 6.715 1 94.75 59 GLN B C 1
ATOM 3508 O O . GLN B 1 59 ? 10.438 21.984 7.711 1 94.75 59 GLN B O 1
ATOM 3513 N N . VAL B 1 60 ? 10.008 21.891 5.531 1 97.31 60 VAL B N 1
ATOM 3514 C CA . VAL B 1 60 ? 10.219 23.328 5.344 1 97.31 60 VAL B CA 1
ATOM 3515 C C . VAL B 1 60 ? 9.219 24.109 6.195 1 97.31 60 VAL B C 1
ATOM 3517 O O . VAL B 1 60 ? 9.602 25.016 6.938 1 97.31 60 VAL B O 1
ATOM 3520 N N . TRP B 1 61 ? 7.957 23.766 6.055 1 96.88 61 TRP B N 1
ATOM 3521 C CA . TRP B 1 61 ? 6.922 24.438 6.828 1 96.88 61 TRP B CA 1
ATOM 3522 C C . TRP B 1 61 ? 7.207 24.328 8.328 1 96.88 61 TRP B C 1
ATOM 3524 O O . TRP B 1 61 ? 7.125 25.328 9.047 1 96.88 61 TRP B O 1
ATOM 3534 N N . THR B 1 62 ? 7.598 23.141 8.758 1 94.88 62 THR B N 1
ATOM 3535 C CA . THR B 1 62 ? 7.875 22.891 10.172 1 94.88 62 THR B CA 1
ATOM 3536 C C . THR B 1 62 ? 9.031 23.766 10.648 1 94.88 62 THR B C 1
ATOM 3538 O O . THR B 1 62 ? 8.945 24.391 11.711 1 94.88 62 THR B O 1
ATOM 3541 N N . TYR B 1 63 ? 10.102 23.812 9.898 1 96.31 63 TYR B N 1
ATOM 3542 C CA . TYR B 1 63 ? 11.25 24.641 10.258 1 96.31 63 TYR B CA 1
ATOM 3543 C C . TYR B 1 63 ? 10.867 26.109 10.359 1 96.31 63 TYR B C 1
ATOM 3545 O O . TYR B 1 63 ? 11.32 26.812 11.266 1 96.31 63 TYR B O 1
ATOM 3553 N N . CYS B 1 64 ? 10.031 26.547 9.477 1 97.25 64 CYS B N 1
ATOM 3554 C CA . CYS B 1 64 ? 9.578 27.922 9.516 1 97.25 64 CYS B CA 1
ATOM 3555 C C . CYS B 1 64 ? 8.781 28.203 10.789 1 97.25 64 CYS B C 1
ATOM 3557 O O . CYS B 1 64 ? 9 29.219 11.453 1 97.25 64 CYS B O 1
ATOM 3559 N N . GLN B 1 65 ? 7.891 27.25 11.117 1 95.19 65 GLN B N 1
ATOM 3560 C CA . GLN B 1 65 ? 7.098 27.406 12.336 1 95.19 65 GLN B CA 1
ATOM 3561 C C . GLN B 1 65 ? 7.992 27.469 13.57 1 95.19 65 GLN B C 1
ATOM 3563 O O . GLN B 1 65 ? 7.801 28.312 14.438 1 95.19 65 GLN B O 1
ATOM 3568 N N . LEU B 1 66 ? 8.953 26.609 13.594 1 94.62 66 LEU B N 1
ATOM 3569 C CA . LEU B 1 66 ? 9.852 26.531 14.742 1 94.62 66 LEU B CA 1
ATOM 3570 C C . LEU B 1 66 ? 10.734 27.766 14.82 1 94.62 66 LEU B C 1
ATOM 3572 O O . LEU B 1 66 ? 11.008 28.266 15.914 1 94.62 66 LEU B O 1
ATOM 3576 N N . ALA B 1 67 ? 11.188 28.203 13.688 1 96.62 67 ALA B N 1
ATOM 3577 C CA . ALA B 1 67 ? 12.023 29.406 13.648 1 96.62 67 ALA B CA 1
ATOM 3578 C C . ALA B 1 67 ? 11.281 30.609 14.219 1 96.62 67 ALA B C 1
ATOM 3580 O O . ALA B 1 67 ? 11.867 31.438 14.93 1 96.62 67 ALA B O 1
ATOM 3581 N N . ARG B 1 68 ? 10.039 30.703 13.938 1 95.62 68 ARG B N 1
ATOM 3582 C CA . ARG B 1 68 ? 9.25 31.828 14.422 1 95.62 68 ARG B CA 1
ATOM 3583 C C . ARG B 1 68 ? 8.93 31.672 15.906 1 95.62 68 ARG B C 1
ATOM 3585 O O . ARG B 1 68 ? 8.727 32.656 16.609 1 95.62 68 ARG B O 1
ATOM 3592 N N . ALA B 1 69 ? 8.953 30.469 16.406 1 92.5 69 ALA B N 1
ATOM 3593 C CA . ALA B 1 69 ? 8.5 30.188 17.781 1 92.5 69 ALA B CA 1
ATOM 3594 C C . ALA B 1 69 ? 9.664 30.25 18.766 1 92.5 69 ALA B C 1
ATOM 3596 O O . ALA B 1 69 ? 9.461 30.438 19.953 1 92.5 69 ALA B O 1
ATOM 3597 N N . THR B 1 70 ? 10.906 30.094 18.266 1 93.44 70 THR B N 1
ATOM 3598 C CA . THR B 1 70 ? 12.031 29.953 19.188 1 93.44 70 THR B CA 1
ATOM 3599 C C . THR B 1 70 ? 12.641 31.312 19.484 1 93.44 70 THR B C 1
ATOM 3601 O O . THR B 1 70 ? 12.719 32.188 18.609 1 93.44 70 THR B O 1
ATOM 3604 N N . ASP B 1 71 ? 13.109 31.484 20.766 1 94 71 ASP B N 1
ATOM 3605 C CA . ASP B 1 71 ? 13.812 32.688 21.156 1 94 71 ASP B CA 1
ATOM 3606 C C . ASP B 1 71 ? 15.328 32.5 21.031 1 94 71 ASP B C 1
ATOM 3608 O O . ASP B 1 71 ? 16.078 33.469 21.188 1 94 71 ASP B O 1
ATOM 3612 N N . ASP B 1 72 ? 15.742 31.359 20.734 1 94.25 72 ASP B N 1
ATOM 3613 C CA . ASP B 1 72 ? 17.156 31.078 20.484 1 94.25 72 ASP B CA 1
ATOM 3614 C C . ASP B 1 72 ? 17.562 31.531 19.094 1 94.25 72 ASP B C 1
ATOM 3616 O O . ASP B 1 72 ? 17.219 30.891 18.094 1 94.25 72 ASP B O 1
ATOM 3620 N N . VAL B 1 73 ? 18.406 32.531 19.062 1 95.81 73 VAL B N 1
ATOM 3621 C CA . VAL B 1 73 ? 18.766 33.188 17.812 1 95.81 73 VAL B CA 1
ATOM 3622 C C . VAL B 1 73 ? 19.547 32.219 16.922 1 95.81 73 VAL B C 1
ATOM 3624 O O . VAL B 1 73 ? 19.328 32.125 15.719 1 95.81 73 VAL B O 1
ATOM 3627 N N . SER B 1 74 ? 20.438 31.469 17.562 1 95.31 74 SER B N 1
ATOM 3628 C CA . SER B 1 74 ? 21.25 30.531 16.797 1 95.31 74 SER B CA 1
ATOM 3629 C C . SER B 1 74 ? 20.391 29.438 16.172 1 95.31 74 SER B C 1
ATOM 3631 O O . SER B 1 74 ? 20.594 29.062 15.016 1 95.31 74 SER B O 1
ATOM 3633 N N . LYS B 1 75 ? 19.5 28.984 16.891 1 93.88 75 LYS B N 1
ATOM 3634 C CA . LYS B 1 75 ? 18.578 27.969 16.406 1 93.88 75 LYS B CA 1
ATOM 3635 C C . LYS B 1 75 ? 17.688 28.516 15.297 1 93.88 75 LYS B C 1
ATOM 3637 O O . LYS B 1 75 ? 17.469 27.844 14.281 1 93.88 75 LYS B O 1
ATOM 3642 N N . LYS B 1 76 ? 17.172 29.672 15.555 1 96.38 76 LYS B N 1
ATOM 3643 C CA . LYS B 1 76 ? 16.344 30.328 14.555 1 96.38 76 LYS B CA 1
ATOM 3644 C C . LYS B 1 76 ? 17.078 30.453 13.219 1 96.38 76 LYS B C 1
ATOM 3646 O O . LYS B 1 76 ? 16.531 30.125 12.172 1 96.38 76 LYS B O 1
ATOM 3651 N N . GLU B 1 77 ? 18.281 30.844 13.305 1 97.12 77 GLU B N 1
ATOM 3652 C CA . GLU B 1 77 ? 19.062 31.047 12.086 1 97.12 77 GLU B CA 1
ATOM 3653 C C . GLU B 1 77 ? 19.344 29.734 11.375 1 97.12 77 GLU B C 1
ATOM 3655 O O . GLU B 1 77 ? 19.25 29.656 10.148 1 97.12 77 GLU B O 1
ATOM 3660 N N . ALA B 1 78 ? 19.625 28.75 12.109 1 96.19 78 ALA B N 1
ATOM 3661 C CA . ALA B 1 78 ? 19.906 27.438 11.531 1 96.19 78 ALA B CA 1
ATOM 3662 C C . ALA B 1 78 ? 18.672 26.875 10.836 1 96.19 78 ALA B C 1
ATOM 3664 O O . ALA B 1 78 ? 18.75 26.359 9.719 1 96.19 78 ALA B O 1
ATOM 3665 N N . LEU B 1 79 ? 17.531 26.984 11.508 1 96.62 79 LEU B N 1
ATOM 3666 C CA . LEU B 1 79 ? 16.266 26.5 10.969 1 96.62 79 LEU B CA 1
ATOM 3667 C C . LEU B 1 79 ? 15.891 27.25 9.703 1 96.62 79 LEU B C 1
ATOM 3669 O O . LEU B 1 79 ? 15.531 26.625 8.695 1 96.62 79 LEU B O 1
ATOM 3673 N N . LEU B 1 80 ? 16 28.531 9.773 1 97.81 80 LEU B N 1
ATOM 3674 C CA . LEU B 1 80 ? 15.594 29.359 8.648 1 97.81 80 LEU B CA 1
ATOM 3675 C C . LEU B 1 80 ? 16.516 29.156 7.449 1 97.81 80 LEU B C 1
ATOM 3677 O O . LEU B 1 80 ? 16.047 29.062 6.312 1 97.81 80 LEU B O 1
ATOM 3681 N N . ALA B 1 81 ? 17.812 29.062 7.707 1 97.75 81 ALA B N 1
ATOM 3682 C CA . ALA B 1 81 ? 18.766 28.828 6.625 1 97.75 81 ALA B CA 1
ATOM 3683 C C . ALA B 1 81 ? 18.453 27.516 5.902 1 97.75 81 ALA B C 1
ATOM 3685 O O . ALA B 1 81 ? 18.453 27.469 4.668 1 97.75 81 ALA B O 1
ATOM 3686 N N . ALA B 1 82 ? 18.188 26.531 6.66 1 96.88 82 ALA B N 1
ATOM 3687 C CA . ALA B 1 82 ? 17.875 25.234 6.082 1 96.88 82 ALA B CA 1
ATOM 3688 C C . ALA B 1 82 ? 16.562 25.266 5.309 1 96.88 82 ALA B C 1
ATOM 3690 O O . ALA B 1 82 ? 16.453 24.688 4.227 1 96.88 82 ALA B O 1
ATOM 3691 N N . ALA B 1 83 ? 15.555 25.922 5.852 1 97.81 83 ALA B N 1
ATOM 3692 C CA . ALA B 1 83 ? 14.25 26.031 5.211 1 97.81 83 ALA B CA 1
ATOM 3693 C C . ALA B 1 83 ? 14.359 26.75 3.865 1 97.81 83 ALA B C 1
ATOM 3695 O O . ALA B 1 83 ? 13.727 26.344 2.887 1 97.81 83 ALA B O 1
ATOM 3696 N N . ILE B 1 84 ? 15.172 27.781 3.799 1 98.5 84 ILE B N 1
ATOM 3697 C CA . ILE B 1 84 ? 15.344 28.562 2.584 1 98.5 84 ILE B CA 1
ATOM 3698 C C . ILE B 1 84 ? 16 27.719 1.5 1 98.5 84 ILE B C 1
ATOM 3700 O O . ILE B 1 84 ? 15.523 27.672 0.364 1 98.5 84 ILE B O 1
ATOM 3704 N N . VAL B 1 85 ? 17.047 27 1.889 1 98.12 85 VAL B N 1
ATOM 3705 C CA . VAL B 1 85 ? 17.766 26.156 0.933 1 98.12 85 VAL B CA 1
ATOM 3706 C C . VAL B 1 85 ? 16.812 25.094 0.386 1 98.12 85 VAL B C 1
ATOM 3708 O O . VAL B 1 85 ? 16.766 24.859 -0.824 1 98.12 85 VAL B O 1
ATOM 3711 N N . ALA B 1 86 ? 16.094 24.5 1.25 1 98 86 ALA B N 1
ATOM 3712 C CA . ALA B 1 86 ? 15.172 23.438 0.845 1 98 86 ALA B CA 1
ATOM 3713 C C . ALA B 1 86 ? 13.992 24 0.059 1 98 86 ALA B C 1
ATOM 3715 O O . ALA B 1 86 ? 13.508 23.375 -0.89 1 98 86 ALA B O 1
ATOM 3716 N N . GLY B 1 87 ? 13.477 25.094 0.477 1 98.38 87 GLY B N 1
ATOM 3717 C CA . GLY B 1 87 ? 12.422 25.766 -0.275 1 98.38 87 GLY B CA 1
ATOM 3718 C C . GLY B 1 87 ? 12.828 26.094 -1.697 1 98.38 87 GLY B C 1
ATOM 3719 O O . GLY B 1 87 ? 12.047 25.891 -2.635 1 98.38 87 GLY B O 1
ATOM 3720 N N . ASP B 1 88 ? 14 26.594 -1.851 1 98.38 88 ASP B N 1
ATOM 3721 C CA . ASP B 1 88 ? 14.516 26.922 -3.176 1 98.38 88 ASP B CA 1
ATOM 3722 C C . ASP B 1 88 ? 14.703 25.672 -4.027 1 98.38 88 ASP B C 1
ATOM 3724 O O . ASP B 1 88 ? 14.492 25.703 -5.242 1 98.38 88 ASP B O 1
ATOM 3728 N N . PHE B 1 89 ? 15.125 24.609 -3.402 1 98.5 89 PHE B N 1
ATOM 3729 C CA . PHE B 1 89 ? 15.195 23.328 -4.102 1 98.5 89 PHE B CA 1
ATOM 3730 C C . PHE B 1 89 ? 13.828 22.938 -4.648 1 98.5 89 PHE B C 1
ATOM 3732 O O . PHE B 1 89 ? 13.711 22.5 -5.797 1 98.5 89 PHE B O 1
ATOM 3739 N N . LEU B 1 90 ? 12.773 23.078 -3.83 1 98.44 90 LEU B N 1
ATOM 3740 C CA . LEU B 1 90 ? 11.414 22.766 -4.25 1 98.44 90 LEU B CA 1
ATOM 3741 C C . LEU B 1 90 ? 10.984 23.656 -5.414 1 98.44 90 LEU B C 1
ATOM 3743 O O . LEU B 1 90 ? 10.406 23.172 -6.391 1 98.44 90 LEU B O 1
ATOM 3747 N N . LEU B 1 91 ? 11.297 24.938 -5.336 1 97.81 91 LEU B N 1
ATOM 3748 C CA . LEU B 1 91 ? 10.945 25.875 -6.391 1 97.81 91 LEU B CA 1
ATOM 3749 C C . LEU B 1 91 ? 11.586 25.484 -7.715 1 97.81 91 LEU B C 1
ATOM 3751 O O . LEU B 1 91 ? 10.953 25.578 -8.773 1 97.81 91 LEU B O 1
ATOM 3755 N N . ALA B 1 92 ? 12.727 24.969 -7.605 1 97.5 92 ALA B N 1
ATOM 3756 C CA . ALA B 1 92 ? 13.516 24.688 -8.805 1 97.5 92 ALA B CA 1
ATOM 3757 C C . ALA B 1 92 ? 13.094 23.359 -9.43 1 97.5 92 ALA B C 1
ATOM 3759 O O . ALA B 1 92 ? 13.156 23.203 -10.656 1 97.5 92 ALA B O 1
ATOM 3760 N N . HIS B 1 93 ? 12.586 22.391 -8.578 1 98.06 93 HIS B N 1
ATOM 3761 C CA . HIS B 1 93 ? 12.602 21.047 -9.125 1 98.06 93 HIS B CA 1
ATOM 3762 C C . HIS B 1 93 ? 11.242 20.359 -8.953 1 98.06 93 HIS B C 1
ATOM 3764 O O . HIS B 1 93 ? 10.922 19.422 -9.672 1 98.06 93 HIS B O 1
ATOM 3770 N N . ALA B 1 94 ? 10.43 20.766 -8.023 1 98.12 94 ALA B N 1
ATOM 3771 C CA . ALA B 1 94 ? 9.281 19.953 -7.609 1 98.12 94 ALA B CA 1
ATOM 3772 C C . ALA B 1 94 ? 8.117 20.141 -8.578 1 98.12 94 ALA B C 1
ATOM 3774 O O . ALA B 1 94 ? 7.324 19.219 -8.781 1 98.12 94 ALA B O 1
ATOM 3775 N N . LYS B 1 95 ? 8.016 21.281 -9.141 1 96.56 95 LYS B N 1
ATOM 3776 C CA . LYS B 1 95 ? 6.836 21.656 -9.922 1 96.56 95 LYS B CA 1
ATOM 3777 C C . LYS B 1 95 ? 7.125 21.562 -11.414 1 96.56 95 LYS B C 1
ATOM 3779 O O . LYS B 1 95 ? 8.164 22.031 -11.883 1 96.56 95 LYS B O 1
ATOM 3784 N N . GLN B 1 96 ? 6.188 20.969 -12.094 1 92.38 96 GLN B N 1
ATOM 3785 C CA . GLN B 1 96 ? 6.262 21 -13.555 1 92.38 96 GLN B CA 1
ATOM 3786 C C . GLN B 1 96 ? 5.906 22.391 -14.094 1 92.38 96 GLN B C 1
ATOM 3788 O O . GLN B 1 96 ? 4.844 22.922 -13.781 1 92.38 96 GLN B O 1
ATOM 3793 N N . PRO B 1 97 ? 6.68 22.906 -14.914 1 85.81 97 PRO B N 1
ATOM 3794 C CA . PRO B 1 97 ? 6.504 24.297 -15.336 1 85.81 97 PRO B CA 1
ATOM 3795 C C . PRO B 1 97 ? 5.219 24.516 -16.125 1 85.81 97 PRO B C 1
ATOM 3797 O O . PRO B 1 97 ? 4.562 25.547 -15.984 1 85.81 97 PRO B O 1
ATOM 3800 N N . ASP B 1 98 ? 4.746 23.516 -16.859 1 87.94 98 ASP B N 1
ATOM 3801 C CA . ASP B 1 98 ? 3.629 23.719 -17.766 1 87.94 98 ASP B CA 1
ATOM 3802 C C . ASP B 1 98 ? 2.297 23.406 -17.094 1 87.94 98 ASP B C 1
ATOM 3804 O O . ASP B 1 98 ? 1.253 23.938 -17.484 1 87.94 98 ASP B O 1
ATOM 3808 N N . THR B 1 99 ? 2.166 22.688 -16.062 1 89.12 99 THR B N 1
ATOM 3809 C CA . THR B 1 99 ? 0.887 22.219 -15.547 1 89.12 99 THR B CA 1
ATOM 3810 C C . THR B 1 99 ? 0.742 22.578 -14.07 1 89.12 99 THR B C 1
ATOM 3812 O O . THR B 1 99 ? -0.348 22.469 -13.508 1 89.12 99 THR B O 1
ATOM 3815 N N . ASP B 1 100 ? 1.805 22.984 -13.32 1 92.56 100 ASP B N 1
ATOM 3816 C CA . ASP B 1 100 ? 1.886 23.25 -11.883 1 92.56 100 ASP B CA 1
ATOM 3817 C C . ASP B 1 100 ? 1.855 21.953 -11.086 1 92.56 100 ASP B C 1
ATOM 3819 O O . ASP B 1 100 ? 1.873 21.984 -9.852 1 92.56 100 ASP B O 1
ATOM 3823 N N . LYS B 1 101 ? 1.667 20.859 -11.812 1 96.38 101 LYS B N 1
ATOM 3824 C CA . LYS B 1 101 ? 1.721 19.562 -11.133 1 96.38 101 LYS B CA 1
ATOM 3825 C C . LYS B 1 101 ? 3.07 19.359 -10.453 1 96.38 101 LYS B C 1
ATOM 3827 O O . LYS B 1 101 ? 4.117 19.672 -11.031 1 96.38 101 LYS B O 1
ATOM 3832 N N . CYS B 1 102 ? 3.01 18.906 -9.227 1 97.88 102 CYS B N 1
ATOM 3833 C CA . CYS B 1 102 ? 4.238 18.594 -8.508 1 97.88 102 CYS B CA 1
ATOM 3834 C C . CYS B 1 102 ? 4.52 17.094 -8.547 1 97.88 102 CYS B C 1
ATOM 3836 O O . CYS B 1 102 ? 3.594 16.281 -8.484 1 97.88 102 CYS B O 1
ATOM 3838 N N . HIS B 1 103 ? 5.773 16.812 -8.672 1 97.62 103 HIS B N 1
ATOM 3839 C CA . HIS B 1 103 ? 6.191 15.414 -8.617 1 97.62 103 HIS B CA 1
ATOM 3840 C C . HIS B 1 103 ? 6.105 14.867 -7.199 1 97.62 103 HIS B C 1
ATOM 3842 O O . HIS B 1 103 ? 6.148 15.633 -6.23 1 97.62 103 HIS B O 1
ATOM 3848 N N . PHE B 1 104 ? 5.953 13.586 -7.145 1 96.69 104 PHE B N 1
ATOM 3849 C CA . PHE B 1 104 ? 5.898 12.922 -5.848 1 96.69 104 PHE B CA 1
ATOM 3850 C C . PHE B 1 104 ? 7.297 12.742 -5.27 1 96.69 104 PHE B C 1
ATOM 3852 O O . PHE B 1 104 ? 7.512 12.961 -4.074 1 96.69 104 PHE B O 1
ATOM 3859 N N . SER B 1 105 ? 8.188 12.375 -6.145 1 96 105 SER B N 1
ATOM 3860 C CA . SER B 1 105 ? 9.555 12.148 -5.707 1 96 105 SER B CA 1
ATOM 3861 C C . SER B 1 105 ? 10.562 12.609 -6.762 1 96 105 SER B C 1
ATOM 3863 O O . SER B 1 105 ? 10.234 12.664 -7.949 1 96 105 SER B O 1
ATOM 3865 N N . LEU B 1 106 ? 11.727 12.93 -6.266 1 97.69 106 LEU B N 1
ATOM 3866 C CA . LEU B 1 106 ? 12.844 13.43 -7.066 1 97.69 106 LEU B CA 1
ATOM 3867 C C . LEU B 1 106 ? 14.133 12.688 -6.727 1 97.69 106 LEU B C 1
ATOM 3869 O O . LEU B 1 106 ? 14.289 12.188 -5.609 1 97.69 106 LEU B O 1
ATOM 3873 N N . THR B 1 107 ? 14.992 12.664 -7.684 1 96.69 107 THR B N 1
ATOM 3874 C CA . THR B 1 107 ? 16.359 12.25 -7.367 1 96.69 107 THR B CA 1
ATOM 3875 C C . THR B 1 107 ? 17.031 13.289 -6.477 1 96.69 107 THR B C 1
ATOM 3877 O O . THR B 1 107 ? 16.5 14.375 -6.262 1 96.69 107 THR B O 1
ATOM 3880 N N . ARG B 1 108 ? 18.172 12.914 -6 1 96.94 108 ARG B N 1
ATOM 3881 C CA . ARG B 1 108 ? 18.922 13.82 -5.141 1 96.94 108 ARG B CA 1
ATOM 3882 C C . ARG B 1 108 ? 19.172 15.156 -5.832 1 96.94 108 ARG B C 1
ATOM 3884 O O . ARG B 1 108 ? 19.094 16.219 -5.207 1 96.94 108 ARG B O 1
ATOM 3891 N N . ASP B 1 109 ? 19.375 15.086 -7.141 1 97.38 109 ASP B N 1
ATOM 3892 C CA . ASP B 1 109 ? 19.703 16.297 -7.879 1 97.38 109 ASP B CA 1
ATOM 3893 C C . ASP B 1 109 ? 18.469 16.922 -8.5 1 97.38 109 ASP B C 1
ATOM 3895 O O . ASP B 1 109 ? 18.562 17.875 -9.273 1 97.38 109 ASP B O 1
ATOM 3899 N N . GLY B 1 110 ? 17.297 16.359 -8.297 1 97.69 110 GLY B N 1
ATOM 3900 C CA . GLY B 1 110 ? 16.078 17.109 -8.586 1 97.69 110 GLY B CA 1
ATOM 3901 C C . GLY B 1 110 ? 15.367 16.609 -9.828 1 97.69 110 GLY B C 1
ATOM 3902 O O . GLY B 1 110 ? 14.453 17.266 -10.328 1 97.69 110 GLY B O 1
ATOM 3903 N N . LEU B 1 111 ? 15.742 15.484 -10.352 1 97.69 111 LEU B N 1
ATOM 3904 C CA . LEU B 1 111 ? 15.031 14.93 -11.5 1 97.69 111 LEU B CA 1
ATOM 3905 C C . LEU B 1 111 ? 13.789 14.164 -11.039 1 97.69 111 LEU B C 1
ATOM 3907 O O . LEU B 1 111 ? 13.82 13.461 -10.031 1 97.69 111 LEU B O 1
ATOM 3911 N N . ALA B 1 112 ? 12.703 14.297 -11.789 1 97.25 112 ALA B N 1
ATOM 3912 C CA . ALA B 1 112 ? 11.422 13.688 -11.445 1 97.25 112 ALA B CA 1
ATOM 3913 C C . ALA B 1 112 ? 11.508 12.164 -11.492 1 97.25 112 ALA B C 1
ATOM 3915 O O . ALA B 1 112 ? 11.953 11.594 -12.492 1 97.25 112 ALA B O 1
ATOM 3916 N N . VAL B 1 113 ? 11.07 11.508 -10.438 1 95.75 113 VAL B N 1
ATOM 3917 C CA . VAL B 1 113 ? 11.078 10.055 -10.367 1 95.75 113 VAL B CA 1
ATOM 3918 C C . VAL B 1 113 ? 9.656 9.523 -10.523 1 95.75 113 VAL B C 1
ATOM 3920 O O . VAL B 1 113 ? 9.422 8.57 -11.273 1 95.75 113 VAL B O 1
ATOM 3923 N N . LYS B 1 114 ? 8.75 10.133 -9.844 1 94.75 114 LYS B N 1
ATOM 3924 C CA . LYS B 1 114 ? 7.352 9.711 -9.844 1 94.75 114 LYS B CA 1
ATOM 3925 C C . LYS B 1 114 ? 6.418 10.906 -9.672 1 94.75 114 LYS B C 1
ATOM 3927 O O . LYS B 1 114 ? 6.742 11.859 -8.961 1 94.75 114 LYS B O 1
ATOM 3932 N N . THR B 1 115 ? 5.281 10.836 -10.32 1 94.12 115 THR B N 1
ATOM 3933 C CA . THR B 1 115 ? 4.203 11.805 -10.141 1 94.12 115 THR B CA 1
ATOM 3934 C C . THR B 1 115 ? 2.902 11.102 -9.766 1 94.12 115 THR B C 1
ATOM 3936 O O . THR B 1 115 ? 2.533 10.102 -10.383 1 94.12 115 THR B O 1
ATOM 3939 N N . GLN B 1 116 ? 2.318 11.555 -8.758 1 92.75 116 GLN B N 1
ATOM 3940 C CA . GLN B 1 116 ? 1.048 10.984 -8.32 1 92.75 116 GLN B CA 1
ATOM 3941 C C . GLN B 1 116 ? -0.128 11.82 -8.82 1 92.75 116 GLN B C 1
ATOM 3943 O O . GLN B 1 116 ? 0.018 13.016 -9.062 1 92.75 116 GLN B O 1
ATOM 3948 N N . ARG B 1 117 ? -1.244 11.172 -8.875 1 92.06 117 ARG B N 1
ATOM 3949 C CA . ARG B 1 117 ? -2.422 11.82 -9.445 1 92.06 117 ARG B CA 1
ATOM 3950 C C . ARG B 1 117 ? -3.338 12.352 -8.352 1 92.06 117 ARG B C 1
ATOM 3952 O O . ARG B 1 117 ? -4.551 12.148 -8.391 1 92.06 117 ARG B O 1
ATOM 3959 N N . THR B 1 118 ? -2.768 12.914 -7.309 1 93.88 118 THR B N 1
ATOM 3960 C CA . THR B 1 118 ? -3.443 13.562 -6.191 1 93.88 118 THR B CA 1
ATOM 3961 C C . THR B 1 118 ? -2.955 15 -6.02 1 93.88 118 THR B C 1
ATOM 3963 O O . THR B 1 118 ? -2.119 15.469 -6.797 1 93.88 118 THR B O 1
ATOM 3966 N N . VAL B 1 119 ? -3.447 15.68 -5.039 1 96.12 119 VAL B N 1
ATOM 3967 C CA . VAL B 1 119 ? -3.096 17.078 -4.875 1 96.12 119 VAL B CA 1
ATOM 3968 C C . VAL B 1 119 ? -2.102 17.234 -3.729 1 96.12 119 VAL B C 1
ATOM 3970 O O . VAL B 1 119 ? -1.74 18.359 -3.357 1 96.12 119 VAL B O 1
ATOM 3973 N N . PHE B 1 120 ? -1.565 16.188 -3.189 1 95.38 120 PHE B N 1
ATOM 3974 C CA . PHE B 1 120 ? -0.912 16.297 -1.89 1 95.38 120 PHE B CA 1
ATOM 3975 C C . PHE B 1 120 ? 0.524 16.781 -2.045 1 95.38 120 PHE B C 1
ATOM 3977 O O . PHE B 1 120 ? 1.042 17.5 -1.183 1 95.38 120 PHE B O 1
ATOM 3984 N N . SER B 1 121 ? 1.184 16.391 -3.146 1 96.75 121 SER B N 1
ATOM 3985 C CA . SER B 1 121 ? 2.486 17.016 -3.373 1 96.75 121 SER B CA 1
ATOM 3986 C C . SER B 1 121 ? 2.367 18.531 -3.49 1 96.75 121 SER B C 1
ATOM 3988 O O . SER B 1 121 ? 3.158 19.266 -2.902 1 96.75 121 SER B O 1
ATOM 3990 N N . GLU B 1 122 ? 1.36 18.984 -4.188 1 97.88 122 GLU B N 1
ATOM 3991 C CA . GLU B 1 122 ? 1.103 20.406 -4.367 1 97.88 122 GLU B CA 1
ATOM 3992 C C . GLU B 1 122 ? 0.746 21.078 -3.041 1 97.88 122 GLU B C 1
ATOM 3994 O O . GLU B 1 122 ? 1.152 22.203 -2.781 1 97.88 122 GLU B O 1
ATOM 3999 N N . THR B 1 123 ? 0.009 20.344 -2.283 1 97.38 123 THR B N 1
ATOM 4000 C CA . THR B 1 123 ? -0.43 20.891 -1.002 1 97.38 123 THR B CA 1
ATOM 4001 C C . THR B 1 123 ? 0.766 21.188 -0.104 1 97.38 123 THR B C 1
ATOM 4003 O O . THR B 1 123 ? 0.881 22.297 0.437 1 97.38 123 THR B O 1
ATOM 4006 N N . PHE B 1 124 ? 1.654 20.312 0.01 1 96.69 124 PHE B N 1
ATOM 4007 C CA . PHE B 1 124 ? 2.77 20.5 0.929 1 96.69 124 PHE B CA 1
ATOM 4008 C C . PHE B 1 124 ? 3.82 21.422 0.317 1 96.69 124 PHE B C 1
ATOM 4010 O O . PHE B 1 124 ? 4.523 22.141 1.037 1 96.69 124 PHE B O 1
ATOM 4017 N N . PHE B 1 125 ? 3.834 21.438 -1.025 1 98.25 125 PHE B N 1
ATOM 4018 C CA . PHE B 1 125 ? 4.602 22.484 -1.69 1 98.25 125 PHE B CA 1
ATOM 4019 C C . PHE B 1 125 ? 4.07 23.859 -1.323 1 98.25 125 PHE B C 1
ATOM 4021 O O . PHE B 1 125 ? 4.84 24.75 -0.943 1 98.25 125 PHE B O 1
ATOM 4028 N N . ALA B 1 126 ? 2.809 24 -1.381 1 98.44 126 ALA B N 1
ATOM 4029 C CA . ALA B 1 126 ? 2.176 25.281 -1.05 1 98.44 126 ALA B CA 1
ATOM 4030 C C . ALA B 1 126 ? 2.422 25.656 0.41 1 98.44 126 ALA B C 1
ATOM 4032 O O . ALA B 1 126 ? 2.709 26.812 0.724 1 98.44 126 ALA B O 1
ATOM 4033 N N . LEU B 1 127 ? 2.344 24.719 1.291 1 97.62 127 LEU B N 1
ATOM 4034 C CA . LEU B 1 127 ? 2.572 24.969 2.709 1 97.62 127 LEU B CA 1
ATOM 4035 C C . LEU B 1 127 ? 4.004 25.438 2.953 1 97.62 127 LEU B C 1
ATOM 4037 O O . LEU B 1 127 ? 4.238 26.328 3.777 1 97.62 127 LEU B O 1
ATOM 4041 N N . ALA B 1 128 ? 4.895 24.812 2.23 1 98.31 128 ALA B N 1
ATOM 4042 C CA . ALA B 1 128 ? 6.285 25.25 2.33 1 98.31 128 ALA B CA 1
ATOM 4043 C C . ALA B 1 128 ? 6.438 26.703 1.907 1 98.31 128 ALA B C 1
ATOM 4045 O O . ALA B 1 128 ? 7.078 27.5 2.605 1 98.31 128 ALA B O 1
ATOM 4046 N N . MET B 1 129 ? 5.832 27.047 0.798 1 98.75 129 MET B N 1
ATOM 4047 C CA . MET B 1 129 ? 5.926 28.422 0.291 1 98.75 129 MET B CA 1
ATOM 4048 C C . MET B 1 129 ? 5.246 29.406 1.239 1 98.75 129 MET B C 1
ATOM 4050 O O . MET B 1 129 ? 5.754 30.5 1.47 1 98.75 129 MET B O 1
ATOM 4054 N N . ILE B 1 130 ? 4.16 29 1.788 1 98.5 130 ILE B N 1
ATOM 4055 C CA . ILE B 1 130 ? 3.449 29.828 2.75 1 98.5 130 ILE B CA 1
ATOM 4056 C C . ILE B 1 130 ? 4.328 30.078 3.977 1 98.5 130 ILE B C 1
ATOM 4058 O O . ILE B 1 130 ? 4.48 31.203 4.43 1 98.5 130 ILE B O 1
ATOM 4062 N N . GLY B 1 131 ? 4.891 28.984 4.512 1 98.12 131 GLY B N 1
ATOM 4063 C CA . GLY B 1 131 ? 5.781 29.109 5.652 1 98.12 131 GLY B CA 1
ATOM 4064 C C . GLY B 1 131 ? 6.953 30.031 5.395 1 98.12 131 GLY B C 1
ATOM 4065 O O . GLY B 1 131 ? 7.277 30.875 6.23 1 98.12 131 GLY B O 1
ATOM 4066 N N . LEU B 1 132 ? 7.539 29.891 4.23 1 98.81 132 LEU B N 1
ATOM 4067 C CA . LEU B 1 132 ? 8.68 30.719 3.875 1 98.81 132 LEU B CA 1
ATOM 4068 C C . LEU B 1 132 ? 8.258 32.188 3.676 1 98.81 132 LEU B C 1
ATOM 4070 O O . LEU B 1 132 ? 8.953 33.094 4.109 1 98.81 132 LEU B O 1
ATOM 4074 N N . ALA B 1 133 ? 7.156 32.344 3.016 1 98.69 133 ALA B N 1
ATOM 4075 C CA . ALA B 1 133 ? 6.652 33.719 2.824 1 98.69 133 ALA B CA 1
ATOM 4076 C C . ALA B 1 133 ? 6.395 34.375 4.164 1 98.69 133 ALA B C 1
ATOM 4078 O O . ALA B 1 133 ? 6.793 35.531 4.371 1 98.69 133 ALA B O 1
ATOM 4079 N N . GLN B 1 134 ? 5.805 33.719 5.059 1 98.06 134 GLN B N 1
ATOM 4080 C CA . GLN B 1 134 ? 5.465 34.25 6.371 1 98.06 134 GLN B CA 1
ATOM 4081 C C . GLN B 1 134 ? 6.723 34.594 7.168 1 98.06 134 GLN B C 1
ATOM 4083 O O . GLN B 1 134 ? 6.758 35.594 7.883 1 98.06 134 GLN B O 1
ATOM 4088 N N . THR B 1 135 ? 7.746 33.781 7.059 1 98.06 135 THR B N 1
ATOM 4089 C CA . THR B 1 135 ? 8.914 33.875 7.922 1 98.06 135 THR B CA 1
ATOM 4090 C C . THR B 1 135 ? 9.945 34.812 7.332 1 98.06 135 THR B C 1
ATOM 4092 O O . THR B 1 135 ? 10.594 35.594 8.062 1 98.06 135 THR B O 1
ATOM 4095 N N . THR B 1 136 ? 10.07 34.875 5.98 1 97.88 136 THR B N 1
ATOM 4096 C CA . THR B 1 136 ? 11.133 35.656 5.344 1 97.88 136 THR B CA 1
ATOM 4097 C C . THR B 1 136 ? 10.578 36.938 4.77 1 97.88 136 THR B C 1
ATOM 4099 O O . THR B 1 136 ? 11.336 37.875 4.504 1 97.88 136 THR B O 1
ATOM 4102 N N . GLY B 1 137 ? 9.312 36.969 4.406 1 97.19 137 GLY B N 1
ATOM 4103 C CA . GLY B 1 137 ? 8.711 38.125 3.762 1 97.19 137 GLY B CA 1
ATOM 4104 C C . GLY B 1 137 ? 9.078 38.25 2.297 1 97.19 137 GLY B C 1
ATOM 4105 O O . GLY B 1 137 ? 8.758 39.25 1.655 1 97.19 137 GLY B O 1
ATOM 4106 N N . GLN B 1 138 ? 9.703 37.219 1.758 1 97.81 138 GLN B N 1
ATOM 4107 C CA . GLN B 1 138 ? 10.148 37.312 0.371 1 97.81 138 GLN B CA 1
ATOM 4108 C C . GLN B 1 138 ? 8.984 37.094 -0.594 1 97.81 138 GLN B C 1
ATOM 4110 O O . GLN B 1 138 ? 8.219 36.156 -0.455 1 97.81 138 GLN B O 1
ATOM 4115 N N . GLU B 1 139 ? 8.953 37.875 -1.631 1 98 139 GLU B N 1
ATOM 4116 C CA . GLU B 1 139 ? 7.832 37.875 -2.564 1 98 139 GLU B CA 1
ATOM 4117 C C . GLU B 1 139 ? 7.805 36.625 -3.426 1 98 139 GLU B C 1
ATOM 4119 O O . GLU B 1 139 ? 6.73 36.156 -3.787 1 98 139 GLU B O 1
ATOM 4124 N N . LYS B 1 140 ? 8.914 36.094 -3.725 1 98 140 LYS B N 1
ATOM 4125 C CA . LYS B 1 140 ? 8.945 34.906 -4.59 1 98 140 LYS B CA 1
ATOM 4126 C C . LYS B 1 140 ? 8.18 33.75 -3.963 1 98 140 LYS B C 1
ATOM 4128 O O . LYS B 1 140 ? 7.473 33.031 -4.66 1 98 140 LYS B O 1
ATOM 4133 N N . TYR B 1 141 ? 8.32 33.625 -2.65 1 98.56 141 TYR B N 1
ATOM 4134 C CA . TYR B 1 141 ? 7.59 32.562 -1.962 1 98.56 141 TYR B CA 1
ATOM 4135 C C . TYR B 1 141 ? 6.102 32.875 -1.901 1 98.56 141 TYR B C 1
ATOM 4137 O O . TYR B 1 141 ? 5.266 31.984 -2.09 1 98.56 141 TYR B O 1
ATOM 4145 N N . LYS B 1 142 ? 5.801 34.094 -1.65 1 98.31 142 LYS B N 1
ATOM 4146 C CA . LYS B 1 142 ? 4.41 34.531 -1.584 1 98.31 142 LYS B CA 1
ATOM 4147 C C . LYS B 1 142 ? 3.707 34.344 -2.924 1 98.31 142 LYS B C 1
ATOM 4149 O O . LYS B 1 142 ? 2.59 33.812 -2.975 1 98.31 142 LYS B O 1
ATOM 4154 N N . ASP B 1 143 ? 4.352 34.719 -3.979 1 98 143 ASP B N 1
ATOM 4155 C CA . ASP B 1 143 ? 3.793 34.562 -5.32 1 98 143 ASP B CA 1
ATOM 4156 C C . ASP B 1 143 ? 3.545 33.125 -5.66 1 98 143 ASP B C 1
ATOM 4158 O O . ASP B 1 143 ? 2.49 32.75 -6.199 1 98 143 ASP B O 1
ATOM 4162 N N . GLU B 1 144 ? 4.504 32.312 -5.352 1 97.56 144 GLU B N 1
ATOM 4163 C CA . GLU B 1 144 ? 4.367 30.875 -5.645 1 97.56 144 GLU B CA 1
ATOM 4164 C C . GLU B 1 144 ? 3.289 30.234 -4.777 1 97.56 144 GLU B C 1
ATOM 4166 O O . GLU B 1 144 ? 2.572 29.344 -5.227 1 97.56 144 GLU B O 1
ATOM 4171 N N . ALA B 1 145 ? 3.219 30.625 -3.514 1 98.19 145 ALA B N 1
ATOM 4172 C CA . ALA B 1 145 ? 2.154 30.141 -2.639 1 98.19 145 ALA B CA 1
ATOM 4173 C C . ALA B 1 145 ? 0.779 30.469 -3.219 1 98.19 145 ALA B C 1
ATOM 4175 O O . ALA B 1 145 ? -0.094 29.594 -3.277 1 98.19 145 ALA B O 1
ATOM 4176 N N . LYS B 1 146 ? 0.627 31.672 -3.705 1 97.94 146 LYS B N 1
ATOM 4177 C CA . LYS B 1 146 ? -0.646 32.094 -4.27 1 97.94 146 LYS B CA 1
ATOM 4178 C C . LYS B 1 146 ? -0.998 31.297 -5.516 1 97.94 146 LYS B C 1
ATOM 4180 O O . LYS B 1 146 ? -2.125 30.828 -5.656 1 97.94 146 LYS B O 1
ATOM 4185 N N . ARG B 1 147 ? -0.069 31.172 -6.348 1 97 147 ARG B N 1
ATOM 4186 C CA . ARG B 1 147 ? -0.286 30.438 -7.586 1 97 147 ARG B CA 1
ATOM 4187 C C . ARG B 1 147 ? -0.702 29 -7.301 1 97 147 ARG B C 1
ATOM 4189 O O . ARG B 1 147 ? -1.687 28.516 -7.859 1 97 147 ARG B O 1
ATOM 4196 N N . MET B 1 148 ? 0.03 28.344 -6.434 1 97.81 148 MET B N 1
ATOM 4197 C CA . MET B 1 148 ? -0.251 26.938 -6.133 1 97.81 148 MET B CA 1
ATOM 4198 C C . MET B 1 148 ? -1.582 26.797 -5.402 1 97.81 148 MET B C 1
ATOM 4200 O O . MET B 1 148 ? -2.354 25.875 -5.68 1 97.81 148 MET B O 1
ATOM 4204 N N . LEU B 1 149 ? -1.842 27.719 -4.504 1 97.75 149 LEU B N 1
ATOM 4205 C CA . LEU B 1 149 ? -3.113 27.703 -3.789 1 97.75 149 LEU B CA 1
ATOM 4206 C C . LEU B 1 149 ? -4.285 27.812 -4.758 1 97.75 149 LEU B C 1
ATOM 4208 O O . LEU B 1 149 ? -5.254 27.062 -4.66 1 97.75 149 LEU B O 1
ATOM 4212 N N . ASP B 1 150 ? -4.16 28.703 -5.688 1 97.12 150 ASP B N 1
ATOM 4213 C CA . ASP B 1 150 ? -5.211 28.891 -6.684 1 97.12 150 ASP B CA 1
ATOM 4214 C C . ASP B 1 150 ? -5.422 27.609 -7.496 1 97.12 150 ASP B C 1
ATOM 4216 O O . ASP B 1 150 ? -6.562 27.234 -7.781 1 97.12 150 ASP B O 1
ATOM 4220 N N . THR B 1 151 ? -4.395 27 -7.844 1 97.31 151 THR B N 1
ATOM 4221 C CA . THR B 1 151 ? -4.449 25.766 -8.617 1 97.31 151 THR B CA 1
ATOM 4222 C C . THR B 1 151 ? -5.129 24.656 -7.82 1 97.31 151 THR B C 1
ATOM 4224 O O . THR B 1 151 ? -6.02 23.969 -8.336 1 97.31 151 THR B O 1
ATOM 4227 N N . ILE B 1 152 ? -4.758 24.469 -6.562 1 98 152 ILE B N 1
ATOM 4228 C CA . ILE B 1 152 ? -5.32 23.422 -5.711 1 98 152 ILE B CA 1
ATOM 4229 C C . ILE B 1 152 ? -6.809 23.688 -5.492 1 98 152 ILE B C 1
ATOM 4231 O O . ILE B 1 152 ? -7.621 22.75 -5.562 1 98 152 ILE B O 1
ATOM 4235 N N . ILE B 1 153 ? -7.121 24.953 -5.246 1 98.12 153 ILE B N 1
ATOM 4236 C CA . ILE B 1 153 ? -8.516 25.328 -5.047 1 98.12 153 ILE B CA 1
ATOM 4237 C C . ILE B 1 153 ? -9.336 24.969 -6.285 1 98.12 153 ILE B C 1
ATOM 4239 O O . ILE B 1 153 ? -10.414 24.375 -6.176 1 98.12 153 ILE B O 1
ATOM 4243 N N . HIS B 1 154 ? -8.828 25.25 -7.426 1 97.31 154 HIS B N 1
ATOM 4244 C CA . HIS B 1 154 ? -9.508 24.922 -8.672 1 97.31 154 HIS B CA 1
ATOM 4245 C C . HIS B 1 154 ? -9.68 23.406 -8.828 1 97.31 154 HIS B C 1
ATOM 4247 O O . HIS B 1 154 ? -10.773 22.938 -9.148 1 97.31 154 HIS B O 1
ATOM 4253 N N . TRP B 1 155 ? -8.609 22.656 -8.547 1 96.69 155 TRP B N 1
ATOM 4254 C CA . TRP B 1 155 ? -8.648 21.219 -8.719 1 96.69 155 TRP B CA 1
ATOM 4255 C C . TRP B 1 155 ? -9.617 20.578 -7.734 1 96.69 155 TRP B C 1
ATOM 4257 O O . TRP B 1 155 ? -10.305 19.609 -8.07 1 96.69 155 TRP B O 1
ATOM 4267 N N . VAL B 1 156 ? -9.688 21.047 -6.539 1 96.62 156 VAL B N 1
ATOM 4268 C CA . VAL B 1 156 ? -10.453 20.422 -5.469 1 96.62 156 VAL B CA 1
ATOM 4269 C C . VAL B 1 156 ? -11.914 20.844 -5.559 1 96.62 156 VAL B C 1
ATOM 4271 O O . VAL B 1 156 ? -12.82 20.031 -5.367 1 96.62 156 VAL B O 1
ATOM 4274 N N . MET B 1 157 ? -12.203 22.062 -5.93 1 96.5 157 MET B N 1
ATOM 4275 C CA . MET B 1 157 ? -13.555 22.594 -5.824 1 96.5 157 MET B CA 1
ATOM 4276 C C . MET B 1 157 ? -14.266 22.547 -7.172 1 96.5 157 MET B C 1
ATOM 4278 O O . MET B 1 157 ? -15.492 22.484 -7.227 1 96.5 157 MET B O 1
ATOM 4282 N N . GLU B 1 158 ? -13.477 22.578 -8.273 1 94.25 158 GLU B N 1
ATOM 4283 C CA . GLU B 1 158 ? -14.133 22.812 -9.555 1 94.25 158 GLU B CA 1
ATOM 4284 C C . GLU B 1 158 ? -13.844 21.688 -10.539 1 94.25 158 GLU B C 1
ATOM 4286 O O . GLU B 1 158 ? -14.773 21.031 -11.023 1 94.25 158 GLU B O 1
ATOM 4291 N N . ASP B 1 159 ? -12.57 21.516 -10.852 1 92.62 159 ASP B N 1
ATOM 4292 C CA . ASP B 1 159 ? -12.188 20.562 -11.898 1 92.62 159 ASP B CA 1
ATOM 4293 C C . ASP B 1 159 ? -10.883 19.859 -11.547 1 92.62 159 ASP B C 1
ATOM 4295 O O . ASP B 1 159 ? -9.797 20.422 -11.719 1 92.62 159 ASP B O 1
ATOM 4299 N N . GLY B 1 160 ? -10.992 18.641 -11.242 1 90.44 160 GLY B N 1
ATOM 4300 C CA . GLY B 1 160 ? -9.836 17.8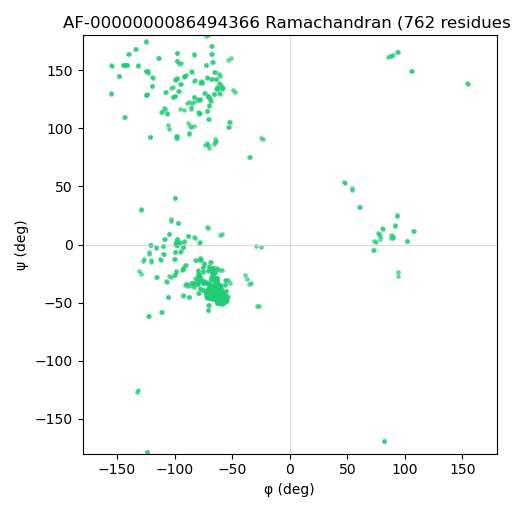91 -10.789 1 90.44 160 GLY B CA 1
ATOM 4301 C C . GLY B 1 160 ? -9.047 17.266 -11.922 1 90.44 160 GLY B C 1
ATOM 4302 O O . GLY B 1 160 ? -8.109 16.5 -11.68 1 90.44 160 GLY B O 1
ATOM 4303 N N . THR B 1 161 ? -9.289 17.5 -13.18 1 87.94 161 THR B N 1
ATOM 4304 C CA . THR B 1 161 ? -8.648 16.875 -14.328 1 87.94 161 THR B CA 1
ATOM 4305 C C . THR B 1 161 ? -7.16 17.203 -14.367 1 87.94 161 THR B C 1
ATOM 4307 O O . THR B 1 161 ? -6.352 16.391 -14.828 1 87.94 161 THR B O 1
ATOM 4310 N N . GLY B 1 162 ? -6.828 18.312 -13.852 1 90.06 162 GLY B N 1
ATOM 4311 C CA . GLY B 1 162 ? -5.441 18.75 -13.859 1 90.06 162 GLY B CA 1
ATOM 4312 C C . GLY B 1 162 ? -4.547 17.922 -12.961 1 90.06 162 GLY B C 1
ATOM 4313 O O . GLY B 1 162 ? -3.318 17.984 -13.062 1 90.06 162 GLY B O 1
ATOM 4314 N N . THR B 1 163 ? -5.133 17.125 -12.062 1 91.69 163 THR B N 1
ATOM 4315 C CA . THR B 1 163 ? -4.34 16.266 -11.195 1 91.69 163 THR B CA 1
ATOM 4316 C C . THR B 1 163 ? -3.797 15.07 -11.977 1 91.69 163 THR B C 1
ATOM 4318 O O . THR B 1 163 ? -2.889 14.383 -11.508 1 91.69 163 THR B O 1
ATOM 4321 N N . GLY B 1 164 ? -4.379 14.805 -13.156 1 86.44 164 GLY B N 1
ATOM 4322 C CA . GLY B 1 164 ? -4.012 13.648 -13.953 1 86.44 164 GLY B CA 1
ATOM 4323 C C . GLY B 1 164 ? -4.824 12.414 -13.617 1 86.44 164 GLY B C 1
ATOM 4324 O O . GLY B 1 164 ? -4.523 11.32 -14.094 1 86.44 164 GLY B O 1
ATOM 4325 N N . ALA B 1 165 ? -5.789 12.562 -12.82 1 83.38 165 ALA B N 1
ATOM 4326 C CA . ALA B 1 165 ? -6.645 11.43 -12.469 1 83.38 165 ALA B CA 1
ATOM 4327 C C . ALA B 1 165 ? -7.359 10.883 -13.703 1 83.38 165 ALA B C 1
ATOM 4329 O O . ALA B 1 165 ? -7.816 11.648 -14.555 1 83.38 165 ALA B O 1
ATOM 4330 N N . VAL B 1 166 ? -7.359 9.562 -13.828 1 82.19 166 VAL B N 1
ATOM 4331 C CA . VAL B 1 166 ? -8.008 8.898 -14.953 1 82.19 166 VAL B CA 1
ATOM 4332 C C . VAL B 1 166 ? -9.383 8.383 -14.531 1 82.19 166 VAL B C 1
ATOM 4334 O O . VAL B 1 166 ? -9.523 7.781 -13.469 1 82.19 166 VAL B O 1
ATOM 4337 N N . SER B 1 167 ? -10.336 8.758 -15.312 1 88.12 167 SER B N 1
ATOM 4338 C CA . SER B 1 167 ? -11.68 8.25 -15.094 1 88.12 167 SER B CA 1
ATOM 4339 C C . SER B 1 167 ? -12.094 7.262 -16.172 1 88.12 167 SER B C 1
ATOM 4341 O O . SER B 1 167 ? -12.203 7.633 -17.344 1 88.12 167 SER B O 1
ATOM 4343 N N . LEU B 1 168 ? -12.328 6.027 -15.719 1 93.19 168 LEU B N 1
ATOM 4344 C CA . LEU B 1 168 ? -12.805 4.969 -16.594 1 93.19 168 LEU B CA 1
ATOM 4345 C C . LEU B 1 168 ? -14.32 4.801 -16.469 1 93.19 168 LEU B C 1
ATOM 4347 O O . LEU B 1 168 ? -14.93 5.324 -15.531 1 93.19 168 LEU B O 1
ATOM 4351 N N . PRO B 1 169 ? -14.891 4.133 -17.375 1 94.88 169 PRO B N 1
ATOM 4352 C CA . PRO B 1 169 ? -16.359 4.043 -17.391 1 94.88 169 PRO B CA 1
ATOM 4353 C C . PRO B 1 169 ? -16.922 3.496 -16.078 1 94.88 169 PRO B C 1
ATOM 4355 O O . PRO B 1 169 ? -18.031 3.861 -15.688 1 94.88 169 PRO B O 1
ATOM 4358 N N . GLY B 1 170 ? -16.203 2.662 -15.406 1 95.44 170 GLY B N 1
ATOM 4359 C CA . GLY B 1 170 ? -16.688 2.053 -14.18 1 95.44 170 GLY B CA 1
ATOM 4360 C C . GLY B 1 170 ? -16.172 2.729 -12.93 1 95.44 170 GLY B C 1
ATOM 4361 O O . GLY B 1 170 ? -16.516 2.324 -11.812 1 95.44 170 GLY B O 1
ATOM 4362 N N . THR B 1 171 ? -15.367 3.75 -13.055 1 93.19 171 THR B N 1
ATOM 4363 C CA . THR B 1 171 ? -14.844 4.461 -11.891 1 93.19 171 THR B CA 1
ATOM 4364 C C . THR B 1 171 ? -15.945 5.25 -11.203 1 93.19 171 THR B C 1
ATOM 4366 O O . THR B 1 171 ? -16.562 6.129 -11.805 1 93.19 171 THR B O 1
ATOM 4369 N N . PRO B 1 172 ? -16.172 4.926 -9.961 1 92.06 172 PRO B N 1
ATOM 4370 C CA . PRO B 1 172 ? -17.219 5.707 -9.297 1 92.06 172 PRO B CA 1
ATOM 4371 C C . PRO B 1 172 ? -16.812 7.16 -9.07 1 92.06 172 PRO B C 1
ATOM 4373 O O . PRO B 1 172 ? -15.641 7.441 -8.781 1 92.06 172 PRO B O 1
ATOM 4376 N N . LYS B 1 173 ? -17.75 8 -9.227 1 91.44 173 LYS B N 1
ATOM 4377 C CA . LYS B 1 173 ? -17.531 9.414 -8.922 1 91.44 173 LYS B CA 1
ATOM 4378 C C . LYS B 1 173 ? -17.781 9.703 -7.449 1 91.44 173 LYS B C 1
ATOM 4380 O O . LYS B 1 173 ? -18.938 9.844 -7.027 1 91.44 173 LYS B O 1
ATOM 4385 N N . LEU B 1 174 ? -16.719 9.812 -6.691 1 95 174 LEU B N 1
ATOM 4386 C CA . LEU B 1 174 ? -16.812 9.953 -5.242 1 95 174 LEU B CA 1
ATOM 4387 C C . LEU B 1 174 ? -16.062 11.195 -4.766 1 95 174 LEU B C 1
ATOM 4389 O O . LEU B 1 174 ? -15.148 11.672 -5.438 1 95 174 LEU B O 1
ATOM 4393 N N . ALA B 1 175 ? -16.562 11.742 -3.713 1 96.25 175 ALA B N 1
ATOM 4394 C CA . ALA B 1 175 ? -15.859 12.797 -2.98 1 96.25 175 ALA B CA 1
ATOM 4395 C C . ALA B 1 175 ? -15.094 12.227 -1.793 1 96.25 175 ALA B C 1
ATOM 4397 O O . ALA B 1 175 ? -15.633 11.445 -1.011 1 96.25 175 ALA B O 1
ATOM 4398 N N . SER B 1 176 ? -13.883 12.641 -1.707 1 96.56 176 SER B N 1
ATOM 4399 C CA . SER B 1 176 ? -13.039 12.18 -0.61 1 96.56 176 SER B CA 1
ATOM 4400 C C . SER B 1 176 ? -13 13.195 0.525 1 96.56 176 SER B C 1
ATOM 4402 O O . SER B 1 176 ? -12.906 14.406 0.284 1 96.56 176 SER B O 1
ATOM 4404 N N . LEU B 1 177 ? -12.977 12.695 1.718 1 98.44 177 LEU B N 1
ATOM 4405 C CA . LEU B 1 177 ? -12.875 13.531 2.908 1 98.44 177 LEU B CA 1
ATOM 4406 C C . LEU B 1 177 ? -11.555 14.281 2.938 1 98.44 177 LEU B C 1
ATOM 4408 O O . LEU B 1 177 ? -11.484 15.406 3.428 1 98.44 177 LEU B O 1
ATOM 4412 N N . ALA B 1 178 ? -10.562 13.75 2.396 1 97.12 178 ALA B N 1
ATOM 4413 C CA . ALA B 1 178 ? -9.203 14.289 2.449 1 97.12 178 ALA B CA 1
ATOM 4414 C C . ALA B 1 178 ? -9.117 15.641 1.745 1 97.12 178 ALA B C 1
ATOM 4416 O O . ALA B 1 178 ? -8.336 16.516 2.143 1 97.12 178 ALA B O 1
ATOM 4417 N N . HIS B 1 179 ? -9.922 15.836 0.743 1 97 179 HIS B N 1
ATOM 4418 C CA . HIS B 1 179 ? -9.812 17.031 -0.085 1 97 179 HIS B CA 1
ATOM 4419 C C . HIS B 1 179 ? -10.273 18.281 0.671 1 97 179 HIS B C 1
ATOM 4421 O O . HIS B 1 179 ? -9.508 19.219 0.869 1 97 179 HIS B O 1
ATOM 4427 N N . PRO B 1 180 ? -11.508 18.219 1.147 1 98.25 180 PRO B N 1
ATOM 4428 C CA . PRO B 1 180 ? -11.898 19.406 1.911 1 98.25 180 PRO B CA 1
ATOM 4429 C C . PRO B 1 180 ? -11.094 19.578 3.199 1 98.25 180 PRO B C 1
ATOM 4431 O O . PRO B 1 180 ? -10.852 20.703 3.641 1 98.25 180 PRO B O 1
ATOM 4434 N N . MET B 1 181 ? -10.68 18.5 3.773 1 98 181 MET B N 1
ATOM 4435 C CA . MET B 1 181 ? -9.906 18.562 5.008 1 98 181 MET B CA 1
ATOM 4436 C C . MET B 1 181 ? -8.594 19.312 4.789 1 98 181 MET B C 1
ATOM 4438 O O . MET B 1 181 ? -8.289 20.266 5.504 1 98 181 MET B O 1
ATOM 4442 N N . ILE B 1 182 ? -7.867 18.938 3.775 1 96.56 182 ILE B N 1
ATOM 4443 C CA . ILE B 1 182 ? -6.551 19.516 3.547 1 96.56 182 ILE B CA 1
ATOM 4444 C C . ILE B 1 182 ? -6.707 20.953 3.021 1 96.56 182 ILE B C 1
ATOM 4446 O O . ILE B 1 182 ? -5.879 21.812 3.307 1 96.56 182 ILE B O 1
ATOM 4450 N N . LEU B 1 183 ? -7.785 21.172 2.254 1 98 183 LEU B N 1
ATOM 4451 C CA . LEU B 1 183 ? -8.047 22.516 1.783 1 98 183 LEU B CA 1
ATOM 4452 C C . LEU B 1 183 ? -8.289 23.469 2.955 1 98 183 LEU B C 1
ATOM 4454 O O . LEU B 1 183 ? -7.828 24.609 2.945 1 98 183 LEU B O 1
ATOM 4458 N N . LEU B 1 184 ? -9.016 22.984 3.949 1 98 184 LEU B N 1
ATOM 4459 C CA . LEU B 1 184 ? -9.273 23.797 5.137 1 98 184 LEU B CA 1
ATOM 4460 C C . LEU B 1 184 ? -7.961 24.156 5.832 1 98 184 LEU B C 1
ATOM 4462 O O . LEU B 1 184 ? -7.754 25.312 6.199 1 98 184 LEU B O 1
ATOM 4466 N N . ASN B 1 185 ? -7.086 23.219 5.977 1 96.19 185 ASN B N 1
ATOM 4467 C CA . ASN B 1 185 ? -5.781 23.469 6.574 1 96.19 185 ASN B CA 1
ATOM 4468 C C . ASN B 1 185 ? -4.977 24.484 5.762 1 96.19 185 ASN B C 1
ATOM 4470 O O . ASN B 1 185 ? -4.414 25.422 6.316 1 96.19 185 ASN B O 1
ATOM 4474 N N . LEU B 1 186 ? -4.973 24.281 4.48 1 97.06 186 LEU B N 1
ATOM 4475 C CA . LEU B 1 186 ? -4.191 25.125 3.576 1 97.06 186 LEU B CA 1
ATOM 4476 C C . LEU B 1 186 ? -4.688 26.562 3.605 1 97.06 186 LEU B C 1
ATOM 4478 O O . LEU B 1 186 ? -3.889 27.5 3.701 1 97.06 186 LEU B O 1
ATOM 4482 N N . THR B 1 187 ? -5.969 26.734 3.537 1 97.19 187 THR B N 1
ATOM 4483 C CA . THR B 1 187 ? -6.535 28.078 3.52 1 97.19 187 THR B CA 1
ATOM 4484 C C . THR B 1 187 ? -6.34 28.766 4.867 1 97.19 187 THR B C 1
ATOM 4486 O O . THR B 1 187 ? -6.09 29.969 4.926 1 97.19 187 THR B O 1
ATOM 4489 N N . THR B 1 188 ? -6.414 28 5.938 1 96.19 188 THR B N 1
ATOM 4490 C CA . THR B 1 188 ? -6.16 28.547 7.262 1 96.19 188 THR B CA 1
ATOM 4491 C C . THR B 1 188 ? -4.723 29.047 7.375 1 96.19 188 THR B C 1
ATOM 4493 O O . THR B 1 188 ? -4.477 30.156 7.848 1 96.19 188 THR B O 1
ATOM 4496 N N . GLU B 1 189 ? -3.793 28.281 6.879 1 95.62 189 GLU B N 1
ATOM 4497 C CA . GLU B 1 189 ? -2.385 28.672 6.891 1 95.62 189 GLU B CA 1
ATOM 4498 C C . GLU B 1 189 ? -2.133 29.859 5.965 1 95.62 189 GLU B C 1
ATOM 4500 O O . GLU B 1 189 ? -1.357 30.766 6.293 1 95.62 189 GLU B O 1
ATOM 4505 N N . ALA B 1 190 ? -2.773 29.859 4.832 1 97.62 190 ALA B N 1
ATOM 4506 C CA . ALA B 1 190 ? -2.58 30.906 3.828 1 97.62 190 ALA B CA 1
ATOM 4507 C C . ALA B 1 190 ? -3.01 32.25 4.363 1 97.62 190 ALA B C 1
ATOM 4509 O O . ALA B 1 190 ? -2.43 33.281 3.998 1 97.62 190 ALA B O 1
ATOM 4510 N N . GLU B 1 191 ? -3.979 32.281 5.191 1 96.5 191 GLU B N 1
ATOM 4511 C CA . GLU B 1 191 ? -4.504 33.531 5.711 1 96.5 191 GLU B CA 1
ATOM 4512 C C . GLU B 1 191 ? -3.477 34.25 6.598 1 96.5 191 GLU B C 1
ATOM 4514 O O . GLU B 1 191 ? -3.574 35.438 6.836 1 96.5 191 GLU B O 1
ATOM 4519 N N . LYS B 1 192 ? -2.539 33.5 7.062 1 93.5 192 LYS B N 1
ATOM 4520 C CA . LYS B 1 192 ? -1.459 34.094 7.84 1 93.5 192 LYS B CA 1
ATOM 4521 C C . LYS B 1 192 ? -0.565 34.969 6.961 1 93.5 192 LYS B C 1
ATOM 4523 O O . LYS B 1 192 ? 0.141 35.844 7.461 1 93.5 192 LYS B O 1
ATOM 4528 N N . VAL B 1 193 ? -0.582 34.75 5.684 1 96.81 193 VAL B N 1
ATOM 4529 C CA . VAL B 1 193 ? 0.262 35.469 4.734 1 96.81 193 VAL B CA 1
ATOM 4530 C C . VAL B 1 193 ? -0.589 36.438 3.922 1 96.81 193 VAL B C 1
ATOM 4532 O O . VAL B 1 193 ? -0.146 37.562 3.605 1 96.81 193 VAL B O 1
ATOM 4535 N N . PHE B 1 194 ? -1.852 36.094 3.676 1 97.31 194 PHE B N 1
ATOM 4536 C CA . PHE B 1 194 ? -2.637 36.844 2.703 1 97.31 194 PHE B CA 1
ATOM 4537 C C . PHE B 1 194 ? -3.738 37.656 3.395 1 97.31 194 PHE B C 1
ATOM 4539 O O . PHE B 1 194 ? -4.5 38.344 2.74 1 97.31 194 PHE B O 1
ATOM 4546 N N . GLY B 1 195 ? -3.816 37.531 4.68 1 94.69 195 GLY B N 1
ATOM 4547 C CA . GLY B 1 195 ? -4.777 38.281 5.445 1 94.69 195 GLY B CA 1
ATOM 4548 C C . GLY B 1 195 ? -5.953 37.469 5.934 1 94.69 195 GLY B C 1
ATOM 4549 O O . GLY B 1 195 ? -6.406 36.562 5.246 1 94.69 195 GLY B O 1
ATOM 4550 N N . LEU B 1 196 ? -6.426 37.906 7.047 1 91.62 196 LEU B N 1
ATOM 4551 C CA . LEU B 1 196 ? -7.559 37.219 7.668 1 91.62 196 LEU B CA 1
ATOM 4552 C C . LEU B 1 196 ? -8.781 37.25 6.754 1 91.62 196 LEU B C 1
ATOM 4554 O O . LEU B 1 196 ? -9.078 38.281 6.148 1 91.62 196 LEU B O 1
ATOM 4558 N N . ASN B 1 197 ? -9.453 36.125 6.504 1 91.44 197 ASN B N 1
ATOM 4559 C CA . ASN B 1 197 ? -10.695 35.938 5.77 1 91.44 197 ASN B CA 1
ATOM 4560 C C . ASN B 1 197 ? -10.477 35.969 4.258 1 91.44 197 ASN B C 1
ATOM 4562 O O . ASN B 1 197 ? -11.43 35.969 3.482 1 91.44 197 ASN B O 1
ATOM 4566 N N . SER B 1 198 ? -9.18 36.062 3.793 1 95.69 198 SER B N 1
ATOM 4567 C CA . SER B 1 198 ? -8.891 36.062 2.363 1 95.69 198 SER B CA 1
ATOM 4568 C C . SER B 1 198 ? -9.383 34.812 1.674 1 95.69 198 SER B C 1
ATOM 4570 O O . SER B 1 198 ? -9.672 34.812 0.474 1 95.69 198 SER B O 1
ATOM 4572 N N . TYR B 1 199 ? -9.562 33.75 2.459 1 97.06 199 TYR B N 1
ATOM 4573 C CA . TYR B 1 199 ? -10.008 32.5 1.894 1 97.06 199 TYR B CA 1
ATOM 4574 C C . TYR B 1 199 ? -11.203 31.938 2.658 1 97.06 199 TYR B C 1
ATOM 4576 O O . TYR B 1 199 ? -11.359 30.734 2.799 1 97.06 199 TYR B O 1
ATOM 4584 N N . GLU B 1 200 ? -11.984 32.781 3.193 1 96.12 200 GLU B N 1
ATOM 4585 C CA . GLU B 1 200 ? -13.117 32.406 4.031 1 96.12 200 GLU B CA 1
ATOM 4586 C C . GLU B 1 200 ? -14.125 31.562 3.244 1 96.12 200 GLU B C 1
ATOM 4588 O O . GLU B 1 200 ? -14.68 30.594 3.762 1 96.12 200 GLU B O 1
ATOM 4593 N N . THR B 1 201 ? -14.375 31.969 1.999 1 97.31 201 THR B N 1
ATOM 4594 C CA . THR B 1 201 ? -15.328 31.25 1.162 1 97.31 201 THR B CA 1
ATOM 4595 C C . THR B 1 201 ? -14.891 29.797 0.96 1 97.31 201 THR B C 1
ATOM 4597 O O . THR B 1 201 ? -15.703 28.875 1.092 1 97.31 201 THR B O 1
ATOM 4600 N N . GLN B 1 202 ? -13.633 29.609 0.652 1 98.12 202 GLN B N 1
ATOM 4601 C CA . GLN B 1 202 ? -13.086 28.281 0.433 1 98.12 202 GLN B CA 1
ATOM 4602 C C . GLN B 1 202 ? -13.109 27.453 1.719 1 98.12 202 GLN B C 1
ATOM 4604 O O . GLN B 1 202 ? -13.422 26.266 1.695 1 98.12 202 GLN B O 1
ATOM 4609 N N . ALA B 1 203 ? -12.75 28.078 2.834 1 97.56 203 ALA B N 1
ATOM 4610 C CA . ALA B 1 203 ? -12.758 27.391 4.121 1 97.56 203 ALA B CA 1
ATOM 4611 C C . ALA B 1 203 ? -14.172 26.953 4.496 1 97.56 203 ALA B C 1
ATOM 4613 O O . ALA B 1 203 ? -14.375 25.812 4.938 1 97.56 203 ALA B O 1
ATOM 4614 N N . LYS B 1 204 ? -15.18 27.812 4.309 1 97.44 204 LYS B N 1
ATOM 4615 C CA . LYS B 1 204 ? -16.562 27.484 4.613 1 97.44 204 LYS B CA 1
ATOM 4616 C C . LYS B 1 204 ? -17.078 26.375 3.705 1 97.44 204 LYS B C 1
ATOM 4618 O O . LYS B 1 204 ? -17.812 25.484 4.148 1 97.44 204 LYS B O 1
ATOM 4623 N N . TRP B 1 205 ? -16.688 26.469 2.457 1 98.25 205 TRP B N 1
ATOM 4624 C CA . TRP B 1 205 ? -17.016 25.375 1.545 1 98.25 205 TRP B CA 1
ATOM 4625 C C . TRP B 1 205 ? -16.453 24.047 2.059 1 98.25 205 TRP B C 1
ATOM 4627 O O . TRP B 1 205 ? -17.156 23.031 2.09 1 98.25 205 TRP B O 1
ATOM 4637 N N . ALA B 1 206 ? -15.188 24.062 2.461 1 98.5 206 ALA B N 1
ATOM 4638 C CA . ALA B 1 206 ? -14.523 22.859 2.953 1 98.5 206 ALA B CA 1
ATOM 4639 C C . ALA B 1 206 ? -15.242 22.297 4.18 1 98.5 206 ALA B C 1
ATOM 4641 O O . ALA B 1 206 ? -15.477 21.094 4.27 1 98.5 206 ALA B O 1
ATOM 4642 N N . ILE B 1 207 ? -15.594 23.172 5.094 1 98.25 207 ILE B N 1
ATOM 4643 C CA . ILE B 1 207 ? -16.281 22.75 6.312 1 98.25 207 ILE B CA 1
ATOM 4644 C C . ILE B 1 207 ? -17.625 22.125 5.957 1 98.25 207 ILE B C 1
ATOM 4646 O O . ILE B 1 207 ? -17.984 21.062 6.477 1 98.25 207 ILE B O 1
ATOM 4650 N N . ASN B 1 208 ? -18.344 22.766 5.051 1 98.25 208 ASN B N 1
ATOM 4651 C CA . ASN B 1 208 ? -19.625 22.219 4.613 1 98.25 208 ASN B CA 1
ATOM 4652 C C . ASN B 1 208 ? -19.469 20.844 3.973 1 98.25 208 ASN B C 1
ATOM 4654 O O . ASN B 1 208 ? -20.266 19.938 4.23 1 98.25 208 ASN B O 1
ATOM 4658 N N . GLN B 1 209 ? -18.453 20.734 3.119 1 98.38 209 GLN B N 1
ATOM 4659 C CA . GLN B 1 209 ? -18.203 19.453 2.473 1 98.38 209 GLN B CA 1
ATOM 4660 C C . GLN B 1 209 ? -17.844 18.375 3.5 1 98.38 209 GLN B C 1
ATOM 4662 O O . GLN B 1 209 ? -18.266 17.219 3.379 1 98.38 209 GLN B O 1
ATOM 4667 N N . LEU B 1 210 ? -17.016 18.734 4.512 1 98.56 210 LEU B N 1
ATOM 4668 C CA . LEU B 1 210 ? -16.609 17.797 5.555 1 98.56 210 LEU B CA 1
ATOM 4669 C C . LEU B 1 210 ? -17.828 17.203 6.246 1 98.56 210 LEU B C 1
ATOM 4671 O O . LEU B 1 210 ? -17.922 15.984 6.43 1 98.56 210 LEU B O 1
ATOM 4675 N N . PHE B 1 211 ? -18.766 18 6.578 1 98.56 211 PHE B N 1
ATOM 4676 C CA . PHE B 1 211 ? -19.891 17.547 7.375 1 98.56 211 PHE B CA 1
ATOM 4677 C C . PHE B 1 211 ? -20.781 16.609 6.562 1 98.56 211 PHE B C 1
ATOM 4679 O O . PHE B 1 211 ? -21.562 15.836 7.125 1 98.56 211 PHE B O 1
ATOM 4686 N N . LYS B 1 212 ? -20.703 16.625 5.188 1 98.44 212 LYS B N 1
ATOM 4687 C CA . LYS B 1 212 ? -21.438 15.664 4.367 1 98.44 212 LYS B CA 1
ATOM 4688 C C . LYS B 1 212 ? -20.922 14.242 4.57 1 98.44 212 LYS B C 1
ATOM 4690 O O . LYS B 1 212 ? -21.609 13.273 4.277 1 98.44 212 LYS B O 1
ATOM 4695 N N . HIS B 1 213 ? -19.719 14.125 5.062 1 98.69 213 HIS B N 1
ATOM 4696 C CA . HIS B 1 213 ? -19.109 12.82 5.238 1 98.69 213 HIS B CA 1
ATOM 4697 C C . HIS B 1 213 ? -19.578 12.156 6.531 1 98.69 213 HIS B C 1
ATOM 4699 O O . HIS B 1 213 ? -19.281 10.984 6.777 1 98.69 213 HIS B O 1
ATOM 4705 N N . VAL B 1 214 ? -20.219 12.969 7.398 1 98.44 214 VAL B N 1
ATOM 4706 C CA . VAL B 1 214 ? -20.938 12.375 8.531 1 98.44 214 VAL B CA 1
ATOM 4707 C C . VAL B 1 214 ? -22.188 11.672 8.039 1 98.44 214 VAL B C 1
ATOM 4709 O O . VAL B 1 214 ? -23.109 12.312 7.508 1 98.44 214 VAL B O 1
ATOM 4712 N N . GLN B 1 215 ? -22.219 10.43 8.18 1 97.94 215 GLN B N 1
ATOM 4713 C CA . GLN B 1 215 ? -23.297 9.617 7.605 1 97.94 215 GLN B CA 1
ATOM 4714 C C . GLN B 1 215 ? -23.984 8.773 8.672 1 97.94 215 GLN B C 1
ATOM 4716 O O . GLN B 1 215 ? -23.594 8.805 9.844 1 97.94 215 GLN B O 1
ATOM 4721 N N . ARG B 1 216 ? -25.062 8.07 8.266 1 96.75 216 ARG B N 1
ATOM 4722 C CA . ARG B 1 216 ? -25.812 7.133 9.094 1 96.75 216 ARG B CA 1
ATOM 4723 C C . ARG B 1 216 ? -26.281 7.793 10.391 1 96.75 216 ARG B C 1
ATOM 4725 O O . ARG B 1 216 ? -26.047 7.266 11.484 1 96.75 216 ARG B O 1
ATOM 4732 N N . ASP B 1 217 ? -26.828 8.961 10.281 1 96.19 217 ASP B N 1
ATOM 4733 C CA . ASP B 1 217 ? -27.391 9.742 11.375 1 96.19 217 ASP B CA 1
ATOM 4734 C C . ASP B 1 217 ? -26.328 10.07 12.414 1 96.19 217 ASP B C 1
ATOM 4736 O O . ASP B 1 217 ? -26.578 9.961 13.617 1 96.19 217 ASP B O 1
ATOM 4740 N N . GLY B 1 218 ? -25.109 10.234 11.906 1 95.81 218 GLY B N 1
ATOM 4741 C CA . GLY B 1 218 ? -24.031 10.75 12.75 1 95.81 218 GLY B CA 1
ATOM 4742 C C . GLY B 1 218 ? -23.25 9.656 13.445 1 95.81 218 GLY B C 1
ATOM 4743 O O . GLY B 1 218 ? -22.422 9.93 14.32 1 95.81 218 GLY B O 1
ATOM 4744 N N . THR B 1 219 ? -23.375 8.406 12.984 1 94.94 219 THR B N 1
ATOM 4745 C CA . THR B 1 219 ? -22.719 7.32 13.719 1 94.94 219 THR B CA 1
ATOM 4746 C C . THR B 1 219 ? -21.406 6.934 13.055 1 94.94 219 THR B C 1
ATOM 4748 O O . THR B 1 219 ? -20.656 6.121 13.594 1 94.94 219 THR B O 1
ATOM 4751 N N . CYS B 1 220 ? -21.156 7.551 11.852 1 96 220 CYS B N 1
ATOM 4752 C CA . CYS B 1 220 ? -19.859 7.262 11.234 1 96 220 CYS B CA 1
ATOM 4753 C C . CYS B 1 220 ? -19.438 8.398 10.312 1 96 220 CYS B C 1
ATOM 4755 O O . CYS B 1 220 ? -20.266 9.195 9.867 1 96 220 CYS B O 1
ATOM 4757 N N . VAL B 1 221 ? -18.172 8.516 10.141 1 98.56 221 VAL B N 1
ATOM 4758 C CA . VAL B 1 221 ? -17.562 9.414 9.164 1 98.56 221 VAL B CA 1
ATOM 4759 C C . VAL B 1 221 ? -16.922 8.594 8.047 1 98.56 221 VAL B C 1
ATOM 4761 O O . VAL B 1 221 ? -15.945 7.871 8.281 1 98.56 221 VAL B O 1
ATOM 4764 N N . LEU B 1 222 ? -17.469 8.719 6.855 1 98.5 222 LEU B N 1
ATOM 4765 C CA . LEU B 1 222 ? -16.984 7.934 5.727 1 98.5 222 LEU B CA 1
ATOM 4766 C C . LEU B 1 222 ? -15.969 8.719 4.918 1 98.5 222 LEU B C 1
ATOM 4768 O O . LEU B 1 222 ? -16.141 9.922 4.695 1 98.5 222 LEU B O 1
ATOM 4772 N N . GLU B 1 223 ? -14.914 8.047 4.512 1 98.19 223 GLU B N 1
ATOM 4773 C CA . GLU B 1 223 ? -13.844 8.68 3.75 1 98.19 223 GLU B CA 1
ATOM 4774 C C . GLU B 1 223 ? -14.312 9.062 2.35 1 98.19 223 GLU B C 1
ATOM 4776 O O . GLU B 1 223 ? -13.875 10.078 1.8 1 98.19 223 GLU B O 1
ATOM 4781 N N . ASN B 1 224 ? -15.164 8.203 1.763 1 98 224 ASN B N 1
ATOM 4782 C CA . ASN B 1 224 ? -15.664 8.414 0.407 1 98 224 ASN B CA 1
ATOM 4783 C C . ASN B 1 224 ? -17.188 8.445 0.365 1 98 224 ASN B C 1
ATOM 4785 O O . ASN B 1 224 ? -17.844 7.555 0.902 1 98 224 ASN B O 1
ATOM 4789 N N . ILE B 1 225 ? -17.719 9.461 -0.241 1 98.19 225 ILE B N 1
ATOM 4790 C CA . ILE B 1 225 ? -19.172 9.578 -0.411 1 98.19 225 ILE B CA 1
ATOM 4791 C C . ILE B 1 225 ? -19.484 9.977 -1.852 1 98.19 225 ILE B C 1
ATOM 4793 O O . ILE B 1 225 ? -18.594 10.328 -2.619 1 98.19 225 ILE B O 1
ATOM 4797 N N . THR B 1 226 ? -20.75 9.883 -2.213 1 96.88 226 THR B N 1
ATOM 4798 C CA . THR B 1 226 ? -21.156 10.344 -3.533 1 96.88 226 THR B CA 1
ATOM 4799 C C . THR B 1 226 ? -21.047 11.867 -3.635 1 96.88 226 THR B C 1
ATOM 4801 O O . THR B 1 226 ? -20.938 12.555 -2.617 1 96.88 226 THR B O 1
ATOM 4804 N N . LEU B 1 227 ? -21.062 12.406 -4.785 1 94.44 227 LEU B N 1
ATOM 4805 C CA . LEU B 1 227 ? -20.875 13.836 -5.004 1 94.44 227 LEU B CA 1
ATOM 4806 C C . LEU B 1 227 ? -22.031 14.625 -4.379 1 94.44 227 LEU B C 1
ATOM 4808 O O . LEU B 1 227 ? -21.844 15.781 -3.986 1 94.44 227 LEU B O 1
ATOM 4812 N N . ASP B 1 228 ? -23.156 13.969 -4.215 1 95 228 ASP B N 1
ATOM 4813 C CA . ASP B 1 228 ? -24.297 14.648 -3.629 1 95 228 ASP B CA 1
ATOM 4814 C C . ASP B 1 228 ? -24.328 14.469 -2.113 1 95 228 ASP B C 1
ATOM 4816 O O . ASP B 1 228 ? -25.297 14.875 -1.454 1 95 228 ASP B O 1
ATOM 4820 N N . GLY B 1 229 ? -23.312 13.789 -1.579 1 96.56 229 GLY B N 1
ATOM 4821 C CA . GLY B 1 229 ? -23.141 13.773 -0.136 1 96.56 229 GLY B CA 1
ATOM 4822 C C . GLY B 1 229 ? -23.812 12.586 0.53 1 96.56 229 GLY B C 1
ATOM 4823 O O . GLY B 1 229 ? -24.172 12.648 1.705 1 96.56 229 GLY B O 1
ATOM 4824 N N . LYS B 1 230 ? -23.969 11.508 -0.252 1 97 230 LYS B N 1
ATOM 4825 C CA . LYS B 1 230 ? -24.609 10.312 0.297 1 97 230 LYS B CA 1
ATOM 4826 C C . LYS B 1 230 ? -23.641 9.148 0.376 1 97 230 LYS B C 1
ATOM 4828 O O . LYS B 1 230 ? -22.562 9.18 -0.241 1 97 230 LYS B O 1
ATOM 4833 N N . GLU B 1 231 ? -24 8.188 1.212 1 96.88 231 GLU B N 1
ATOM 4834 C CA . GLU B 1 231 ? -23.203 6.973 1.317 1 96.88 231 GLU B CA 1
ATOM 4835 C C . GLU B 1 231 ? -23.203 6.195 0.003 1 96.88 231 GLU B C 1
ATOM 4837 O O . GLU B 1 231 ? -24.234 6.062 -0.644 1 96.88 231 GLU B O 1
ATOM 4842 N N . PHE B 1 232 ? -22.047 5.738 -0.455 1 95 232 PHE B N 1
ATOM 4843 C CA . PHE B 1 232 ? -21.922 4.898 -1.638 1 95 232 PHE B CA 1
ATOM 4844 C C . PHE B 1 232 ? -22.109 3.428 -1.282 1 95 232 PHE B C 1
ATOM 4846 O O . PHE B 1 232 ? -21.297 2.857 -0.542 1 95 232 PHE B O 1
ATOM 4853 N N . SER B 1 233 ? -23.062 2.758 -1.791 1 87.19 233 SER B N 1
ATOM 4854 C CA . SER B 1 233 ? -23.422 1.406 -1.383 1 87.19 233 SER B CA 1
ATOM 4855 C C . SER B 1 233 ? -22.781 0.362 -2.289 1 87.19 233 SER B C 1
ATOM 4857 O O . SER B 1 233 ? -22.359 0.674 -3.408 1 87.19 233 SER B O 1
ATOM 4859 N N . GLY B 1 234 ? -22.625 -0.842 -1.723 1 81.69 234 GLY B N 1
ATOM 4860 C CA . GLY B 1 234 ? -22.266 -2.01 -2.51 1 81.69 234 GLY B CA 1
ATOM 4861 C C . GLY B 1 234 ? -20.766 -2.203 -2.633 1 81.69 234 GLY B C 1
ATOM 4862 O O . GLY B 1 234 ? -20.297 -3.029 -3.424 1 81.69 234 GLY B O 1
ATOM 4863 N N . SER B 1 235 ? -20.062 -1.366 -1.93 1 89.88 235 SER B N 1
ATOM 4864 C CA . SER B 1 235 ? -18.609 -1.491 -2.061 1 89.88 235 SER B CA 1
ATOM 4865 C C . SER B 1 235 ? -17.906 -1.185 -0.744 1 89.88 235 SER B C 1
ATOM 4867 O O . SER B 1 235 ? -18.438 -0.457 0.096 1 89.88 235 SER B O 1
ATOM 4869 N N . ALA B 1 236 ? -16.766 -1.733 -0.608 1 92.56 236 ALA B N 1
ATOM 4870 C CA . ALA B 1 236 ? -15.945 -1.479 0.575 1 92.56 236 ALA B CA 1
ATOM 4871 C C . ALA B 1 236 ? -15.477 -0.028 0.613 1 92.56 236 ALA B C 1
ATOM 4873 O O . ALA B 1 236 ? -15.344 0.562 1.689 1 92.56 236 ALA B O 1
ATOM 4874 N N . ILE B 1 237 ? -15.32 0.562 -0.529 1 94.62 237 ILE B N 1
ATOM 4875 C CA . ILE B 1 237 ? -14.805 1.926 -0.593 1 94.62 237 ILE B CA 1
ATOM 4876 C C . ILE B 1 237 ? -15.836 2.893 -0.013 1 94.62 237 ILE B C 1
ATOM 4878 O O . ILE B 1 237 ? -15.477 3.918 0.568 1 94.62 237 ILE B O 1
ATOM 4882 N N . GLY B 1 238 ? -17.078 2.555 -0.13 1 96.5 238 GLY B N 1
ATOM 4883 C CA . GLY B 1 238 ? -18.141 3.395 0.393 1 96.5 238 GLY B CA 1
ATOM 4884 C C . GLY B 1 238 ? -18.312 3.264 1.893 1 96.5 238 GLY B C 1
ATOM 4885 O O . GLY B 1 238 ? -18.984 4.086 2.518 1 96.5 238 GLY B O 1
ATOM 4886 N N . ARG B 1 239 ? -17.703 2.232 2.496 1 96.88 239 ARG B N 1
ATOM 4887 C CA . ARG B 1 239 ? -17.828 1.985 3.93 1 96.88 239 ARG B CA 1
ATOM 4888 C C . ARG B 1 239 ? -16.531 2.301 4.656 1 96.88 239 ARG B C 1
ATOM 4890 O O . ARG B 1 239 ? -16.422 2.1 5.867 1 96.88 239 ARG B O 1
ATOM 4897 N N . HIS B 1 240 ? -15.594 2.809 3.918 1 97.19 240 HIS B N 1
ATOM 4898 C CA . HIS B 1 240 ? -14.242 3.02 4.414 1 97.19 240 HIS B CA 1
ATOM 4899 C C . HIS B 1 240 ? -14.195 4.164 5.418 1 97.19 240 HIS B C 1
ATOM 4901 O O . HIS B 1 240 ? -14.68 5.262 5.141 1 97.19 240 HIS B O 1
ATOM 4907 N N . GLN B 1 241 ? -13.609 3.854 6.582 1 97.88 241 GLN B N 1
ATOM 4908 C CA . GLN B 1 241 ? -13.398 4.859 7.621 1 97.88 241 GLN B CA 1
ATOM 4909 C C . GLN B 1 241 ? -11.914 5.016 7.938 1 97.88 241 GLN B C 1
ATOM 4911 O O . GLN B 1 241 ? -11.18 4.027 7.996 1 97.88 241 GLN B O 1
ATOM 4916 N N . ASN B 1 242 ? -11.516 6.176 8.055 1 97.88 242 ASN B N 1
ATOM 4917 C CA . ASN B 1 242 ? -10.18 6.555 8.508 1 97.88 242 ASN B CA 1
ATOM 4918 C C . ASN B 1 242 ? -10.227 7.426 9.758 1 97.88 242 ASN B C 1
ATOM 4920 O O . ASN B 1 242 ? -10.297 8.648 9.664 1 97.88 242 ASN B O 1
ATOM 4924 N N . PRO B 1 243 ? -10.148 6.82 10.898 1 97.69 243 PRO B N 1
ATOM 4925 C CA . PRO B 1 243 ? -10.281 7.586 12.133 1 97.69 243 PRO B CA 1
ATOM 4926 C C . PRO B 1 243 ? -9.289 8.742 12.227 1 97.69 243 PRO B C 1
ATOM 4928 O O . PRO B 1 243 ? -9.641 9.828 12.688 1 97.69 243 PRO B O 1
ATOM 4931 N N . GLY B 1 244 ? -8.109 8.508 11.812 1 96.12 244 GLY B N 1
ATOM 4932 C CA . GLY B 1 244 ? -7.117 9.57 11.828 1 96.12 244 GLY B CA 1
ATOM 4933 C C . GLY B 1 244 ? -7.531 10.781 11.008 1 96.12 244 GLY B C 1
ATOM 4934 O O . GLY B 1 244 ? -7.441 11.914 11.484 1 96.12 244 GLY B O 1
ATOM 4935 N N . HIS B 1 245 ? -8.023 10.562 9.812 1 97.25 245 HIS B N 1
ATOM 4936 C CA . HIS B 1 245 ? -8.484 11.641 8.945 1 97.25 245 HIS B CA 1
ATOM 4937 C C . HIS B 1 245 ? -9.641 12.398 9.586 1 97.25 245 HIS B C 1
ATOM 4939 O O . HIS B 1 245 ? -9.672 13.633 9.562 1 97.25 245 HIS B O 1
ATOM 4945 N N . ALA B 1 246 ? -10.555 11.664 10.141 1 98.44 246 ALA B N 1
ATOM 4946 C CA . ALA B 1 246 ? -11.703 12.305 10.789 1 98.44 246 ALA B CA 1
ATOM 4947 C C . ALA B 1 246 ? -11.258 13.172 11.961 1 98.44 246 ALA B C 1
ATOM 4949 O O . ALA B 1 246 ? -11.648 14.336 12.062 1 98.44 246 ALA B O 1
ATOM 4950 N N . ILE B 1 247 ? -10.43 12.641 12.742 1 98.31 247 ILE B N 1
ATOM 4951 C CA . ILE B 1 247 ? -9.945 13.352 13.922 1 98.31 247 ILE B CA 1
ATOM 4952 C C . ILE B 1 247 ? -9.172 14.594 13.492 1 98.31 247 ILE B C 1
ATOM 4954 O O . ILE B 1 247 ? -9.312 15.664 14.094 1 98.31 247 ILE B O 1
ATOM 4958 N N . GLU B 1 248 ? -8.383 14.438 12.484 1 97 248 GLU B N 1
ATOM 4959 C CA . GLU B 1 248 ? -7.664 15.578 11.93 1 97 248 GLU B CA 1
ATOM 4960 C C . GLU B 1 248 ? -8.633 16.641 11.422 1 97 248 GLU B C 1
ATOM 4962 O O . GLU B 1 248 ? -8.359 17.844 11.539 1 97 248 GLU B O 1
ATOM 4967 N N . GLY B 1 249 ? -9.75 16.188 10.867 1 97.94 249 GLY B N 1
ATOM 4968 C CA . GLY B 1 249 ? -10.797 17.125 10.484 1 97.94 249 GLY B CA 1
ATOM 4969 C C . GLY B 1 249 ? -11.305 17.969 11.633 1 97.94 249 GLY B C 1
ATOM 4970 O O . GLY B 1 249 ? -11.484 19.172 11.492 1 97.94 249 GLY B O 1
ATOM 4971 N N . ALA B 1 250 ? -11.539 17.344 12.75 1 98.38 250 ALA B N 1
ATOM 4972 C CA . ALA B 1 250 ? -11.953 18.078 13.938 1 98.38 250 ALA B CA 1
ATOM 4973 C C . ALA B 1 250 ? -10.906 19.125 14.32 1 98.38 250 ALA B C 1
ATOM 4975 O O . ALA B 1 250 ? -11.25 20.281 14.609 1 98.38 250 ALA B O 1
ATOM 4976 N N . TRP B 1 251 ? -9.688 18.688 14.32 1 97.44 251 TRP B N 1
ATOM 4977 C CA . TRP B 1 251 ? -8.578 19.578 14.625 1 97.44 251 TRP B CA 1
ATOM 4978 C C . TRP B 1 251 ? -8.594 20.812 13.719 1 97.44 251 TRP B C 1
ATOM 4980 O O . TRP B 1 251 ? -8.539 21.938 14.195 1 97.44 251 TRP B O 1
ATOM 4990 N N . PHE B 1 252 ? -8.727 20.656 12.43 1 97.5 252 PHE B N 1
ATOM 4991 C CA . PHE B 1 252 ? -8.641 21.75 11.469 1 97.5 252 PHE B CA 1
ATOM 4992 C C . PHE B 1 252 ? -9.852 22.672 11.594 1 97.5 252 PHE B C 1
ATOM 4994 O O . PHE B 1 252 ? -9.727 23.891 11.469 1 97.5 252 PHE B O 1
ATOM 5001 N N . ILE B 1 253 ? -11.047 22.062 11.867 1 98.19 253 ILE B N 1
ATOM 5002 C CA . ILE B 1 253 ? -12.234 22.891 12.047 1 98.19 253 ILE B CA 1
ATOM 5003 C C . ILE B 1 253 ? -12.078 23.766 13.297 1 98.19 253 ILE B C 1
ATOM 5005 O O . ILE B 1 253 ? -12.344 24.969 13.258 1 98.19 253 ILE B O 1
ATOM 5009 N N . MET B 1 254 ? -11.625 23.203 14.367 1 97.44 254 MET B N 1
ATOM 5010 C CA . MET B 1 254 ? -11.438 23.953 15.602 1 97.44 254 MET B CA 1
ATOM 5011 C C . MET B 1 254 ? -10.383 25.031 15.422 1 97.44 254 MET B C 1
ATOM 5013 O O . MET B 1 254 ? -10.555 26.172 15.891 1 97.44 254 MET B O 1
ATOM 5017 N N . ASP B 1 255 ? -9.305 24.688 14.75 1 95.25 255 ASP B N 1
ATOM 5018 C CA . ASP B 1 255 ? -8.242 25.656 14.492 1 95.25 255 ASP B CA 1
ATOM 5019 C C . ASP B 1 255 ? -8.773 26.859 13.711 1 95.25 255 ASP B C 1
ATOM 5021 O O . ASP B 1 255 ? -8.516 28 14.078 1 95.25 255 ASP B O 1
ATOM 5025 N N . TRP B 1 256 ? -9.5 26.547 12.664 1 96.38 256 TRP B N 1
ATOM 5026 C CA . TRP B 1 256 ? -10.078 27.609 11.844 1 96.38 256 TRP B CA 1
ATOM 5027 C C . TRP B 1 256 ? -11.055 28.453 12.656 1 96.38 256 TRP B C 1
ATOM 5029 O O . TRP B 1 256 ? -10.984 29.688 12.625 1 96.38 256 TRP B O 1
ATOM 5039 N N . ALA B 1 257 ? -11.93 27.797 13.414 1 95.38 257 ALA B N 1
ATOM 5040 C CA . ALA B 1 257 ? -12.945 28.484 14.203 1 95.38 257 ALA B CA 1
ATOM 5041 C C . ALA B 1 257 ? -12.305 29.375 15.266 1 95.38 257 ALA B C 1
ATOM 5043 O O . ALA B 1 257 ? -12.734 30.5 15.484 1 95.38 257 ALA B O 1
ATOM 5044 N N . ASN B 1 258 ? -11.297 28.875 15.922 1 91.69 258 ASN B N 1
ATOM 5045 C CA . ASN B 1 258 ? -10.625 29.594 17 1 91.69 258 ASN B CA 1
ATOM 5046 C C . ASN B 1 258 ? -9.898 30.844 16.484 1 91.69 258 ASN B C 1
ATOM 5048 O O . ASN B 1 258 ? -9.727 31.812 17.234 1 91.69 258 ASN B O 1
ATOM 5052 N N . GLY B 1 259 ? -9.484 30.812 15.258 1 86.19 259 GLY B N 1
ATOM 5053 C CA . GLY B 1 259 ? -8.82 31.969 14.672 1 86.19 259 GLY B CA 1
ATOM 5054 C C . GLY B 1 259 ? -9.781 33.062 14.258 1 86.19 259 GLY B C 1
ATOM 5055 O O . GLY B 1 259 ? -9.352 34.125 13.773 1 86.19 259 GLY B O 1
ATOM 5056 N N . ARG B 1 260 ? -10.977 32.781 14.539 1 87.62 260 ARG B N 1
ATOM 5057 C CA . ARG B 1 260 ? -12.016 33.719 14.164 1 87.62 260 ARG B CA 1
ATOM 5058 C C . ARG B 1 260 ? -12.977 33.969 15.32 1 87.62 260 ARG B C 1
ATOM 5060 O O . ARG B 1 260 ? -12.539 34.312 16.422 1 87.62 260 ARG B O 1
ATOM 5067 N N . THR B 1 261 ? -14.297 33.781 15.039 1 76.69 261 THR B N 1
ATOM 5068 C CA . THR B 1 261 ? -15.32 34.156 16.016 1 76.69 261 THR B CA 1
ATOM 5069 C C . THR B 1 261 ? -15.484 33.031 17.047 1 76.69 261 THR B C 1
ATOM 5071 O O . THR B 1 261 ? -16.297 33.156 17.969 1 76.69 261 THR B O 1
ATOM 5074 N N . ALA B 1 262 ? -14.688 32.062 16.969 1 84.62 262 ALA B N 1
ATOM 5075 C CA . ALA B 1 262 ? -14.805 30.922 17.875 1 84.62 262 ALA B CA 1
ATOM 5076 C C . ALA B 1 262 ? -16.25 30.453 17.953 1 84.62 262 ALA B C 1
ATOM 5078 O O . ALA B 1 262 ? -16.812 30.328 19.047 1 84.62 262 ALA B O 1
ATOM 5079 N N . ASP B 1 263 ? -16.859 30.172 16.828 1 92.38 263 ASP B N 1
ATOM 5080 C CA . ASP B 1 263 ? -18.219 29.641 16.734 1 92.38 263 ASP B CA 1
ATOM 5081 C C . ASP B 1 263 ? -18.375 28.375 17.578 1 92.38 263 ASP B C 1
ATOM 5083 O O . ASP B 1 263 ? -18.016 27.281 17.125 1 92.38 263 ASP B O 1
ATOM 5087 N N . LYS B 1 264 ? -18.922 28.5 18.672 1 94.69 264 LYS B N 1
ATOM 5088 C CA . LYS B 1 264 ? -19 27.422 19.656 1 94.69 264 LYS B CA 1
ATOM 5089 C C . LYS B 1 264 ? -19.828 26.25 19.125 1 94.69 264 LYS B C 1
ATOM 5091 O O . LYS B 1 264 ? -19.562 25.094 19.438 1 94.69 264 LYS B O 1
ATOM 5096 N N . ASP B 1 265 ? -20.828 26.594 18.375 1 96.12 265 ASP B N 1
ATOM 5097 C CA . ASP B 1 265 ? -21.656 25.531 17.797 1 96.12 265 ASP B CA 1
ATOM 5098 C C . ASP B 1 265 ? -20.875 24.688 16.797 1 96.12 265 ASP B C 1
ATOM 5100 O O . ASP B 1 265 ? -20.969 23.453 16.828 1 96.12 265 ASP B O 1
ATOM 5104 N N . LEU B 1 266 ? -20.156 25.359 15.953 1 97.12 266 LEU B N 1
ATOM 5105 C CA . LEU B 1 266 ? -19.312 24.656 14.984 1 97.12 266 LEU B CA 1
ATOM 5106 C C . LEU B 1 266 ? -18.281 23.781 15.688 1 97.12 266 LEU B C 1
ATOM 5108 O O . LEU B 1 266 ? -18.078 22.625 15.305 1 97.12 266 LEU B O 1
ATOM 5112 N N . ILE B 1 267 ? -17.656 24.312 16.703 1 97.5 267 ILE B N 1
ATOM 5113 C CA . ILE B 1 267 ? -16.641 23.594 17.484 1 97.5 267 ILE B CA 1
ATOM 5114 C C . ILE B 1 267 ? -17.266 22.359 18.141 1 97.5 267 ILE B C 1
ATOM 5116 O O . ILE B 1 267 ? -16.703 21.266 18.078 1 97.5 267 ILE B O 1
ATOM 5120 N N . ARG B 1 268 ? -18.438 22.516 18.688 1 97.06 268 ARG B N 1
ATOM 5121 C CA . ARG B 1 268 ? -19.125 21.391 19.328 1 97.06 268 ARG B CA 1
ATOM 5122 C C . ARG B 1 268 ? -19.453 20.312 18.312 1 97.06 268 ARG B C 1
ATOM 5124 O O . ARG B 1 268 ? -19.266 19.125 18.594 1 97.06 268 ARG B O 1
ATOM 5131 N N . ARG B 1 269 ? -19.906 20.703 17.203 1 97.5 269 ARG B N 1
ATOM 5132 C CA . ARG B 1 269 ? -20.25 19.734 16.172 1 97.5 269 ARG B CA 1
ATOM 5133 C C . ARG B 1 269 ? -19.016 19 15.688 1 97.5 269 ARG B C 1
ATOM 5135 O O . ARG B 1 269 ? -19.062 17.797 15.43 1 97.5 269 ARG B O 1
ATOM 5142 N N . ALA B 1 270 ? -17.922 19.766 15.547 1 98.25 270 ALA B N 1
ATOM 5143 C CA . ALA B 1 270 ? -16.656 19.156 15.133 1 98.25 270 ALA B CA 1
ATOM 5144 C C . ALA B 1 270 ? -16.188 18.125 16.156 1 98.25 270 ALA B C 1
ATOM 5146 O O . ALA B 1 270 ? -15.781 17.016 15.781 1 98.25 270 ALA B O 1
ATOM 5147 N N . ILE B 1 271 ? -16.281 18.469 17.406 1 98.38 271 ILE B N 1
ATOM 5148 C CA . ILE B 1 271 ? -15.859 17.578 18.484 1 98.38 271 ILE B CA 1
ATOM 5149 C C . ILE B 1 271 ? -16.734 16.328 18.5 1 98.38 271 ILE B C 1
ATOM 5151 O O . ILE B 1 271 ? -16.219 15.203 18.547 1 98.38 271 ILE B O 1
ATOM 5155 N N . ASP B 1 272 ? -17.984 16.469 18.328 1 97.81 272 ASP B N 1
ATOM 5156 C CA . ASP B 1 272 ? -18.922 15.359 18.438 1 97.81 272 ASP B CA 1
ATOM 5157 C C . ASP B 1 272 ? -18.797 14.43 17.234 1 97.81 272 ASP B C 1
ATOM 5159 O O . ASP B 1 272 ? -18.703 13.211 17.391 1 97.81 272 ASP B O 1
ATOM 5163 N N . SER B 1 273 ? -18.703 14.992 16.078 1 98.12 273 SER B N 1
ATOM 5164 C CA . SER B 1 273 ? -18.828 14.203 14.859 1 98.12 273 SER B CA 1
ATOM 5165 C C . SER B 1 273 ? -17.484 13.688 14.391 1 98.12 273 SER B C 1
ATOM 5167 O O . SER B 1 273 ? -17.391 12.578 13.852 1 98.12 273 SER B O 1
ATOM 5169 N N . PHE B 1 274 ? -16.422 14.477 14.602 1 98.69 274 PHE B N 1
ATOM 5170 C CA . PHE B 1 274 ? -15.156 14.141 13.961 1 98.69 274 PHE B CA 1
ATOM 5171 C C . PHE B 1 274 ? -14.117 13.727 14.992 1 98.69 274 PHE B C 1
ATOM 5173 O O . PHE B 1 274 ? -13.07 13.18 14.641 1 98.69 274 PHE B O 1
ATOM 5180 N N . LEU B 1 275 ? -14.367 13.945 16.234 1 98.62 275 LEU B N 1
ATOM 5181 C CA . LEU B 1 275 ? -13.375 13.594 17.234 1 98.62 275 LEU B CA 1
ATOM 5182 C C . LEU B 1 275 ? -13.859 12.422 18.094 1 98.62 275 LEU B C 1
ATOM 5184 O O . LEU B 1 275 ? -13.328 11.312 17.984 1 98.62 275 LEU B O 1
ATOM 5188 N N . LEU B 1 276 ? -14.969 12.562 18.734 1 98.19 276 LEU B N 1
ATOM 5189 C CA . LEU B 1 276 ? -15.414 11.578 19.719 1 98.19 276 LEU B CA 1
ATOM 5190 C C . LEU B 1 276 ? -15.867 10.297 19.031 1 98.19 276 LEU B C 1
ATOM 5192 O O . LEU B 1 276 ? -15.445 9.203 19.406 1 98.19 276 LEU B O 1
ATOM 5196 N N . ILE B 1 277 ? -16.625 10.406 18.016 1 97.12 277 ILE B N 1
ATOM 5197 C CA . ILE B 1 277 ? -17.188 9.227 17.375 1 97.12 277 ILE B CA 1
ATOM 5198 C C . ILE B 1 277 ? -16.094 8.445 16.656 1 97.12 277 ILE B C 1
ATOM 5200 O O . ILE B 1 277 ? -15.898 7.258 16.906 1 97.12 277 ILE B O 1
ATOM 5204 N N . PRO B 1 278 ? -15.32 9.094 15.82 1 98.25 278 PRO B N 1
ATOM 5205 C CA . PRO B 1 278 ? -14.25 8.344 15.164 1 98.25 278 PRO B CA 1
ATOM 5206 C C . PRO B 1 278 ? -13.258 7.742 16.156 1 98.25 278 PRO B C 1
ATOM 5208 O O . PRO B 1 278 ? -12.719 6.656 15.922 1 98.25 278 PRO B O 1
ATOM 5211 N N . PHE B 1 279 ? -13.016 8.445 17.234 1 98.44 279 PHE B N 1
ATOM 5212 C CA . PHE B 1 279 ? -12.094 7.91 18.234 1 98.44 279 PHE B CA 1
ATOM 5213 C C . PHE B 1 279 ? -12.672 6.668 18.891 1 98.44 279 PHE B C 1
ATOM 5215 O O . PHE B 1 279 ? -11.977 5.668 19.062 1 98.44 279 PHE B O 1
ATOM 5222 N N . GLU B 1 280 ? -13.906 6.746 19.234 1 96.88 280 GLU B N 1
ATOM 5223 C CA . GLU B 1 280 ? -14.555 5.621 19.906 1 96.88 280 GLU B CA 1
ATOM 5224 C C . GLU B 1 280 ? -14.578 4.387 19.016 1 96.88 280 GLU B C 1
ATOM 5226 O O . GLU B 1 280 ? -14.312 3.275 19.484 1 96.88 280 GLU B O 1
ATOM 5231 N N . VAL B 1 281 ? -14.82 4.633 17.781 1 95.5 281 VAL B N 1
ATOM 5232 C CA . VAL B 1 281 ? -14.898 3.523 16.844 1 95.5 281 VAL B CA 1
ATOM 5233 C C . VAL B 1 281 ? -13.484 3.061 16.469 1 95.5 281 VAL B C 1
ATOM 5235 O O . VAL B 1 281 ? -13.258 1.87 16.25 1 95.5 281 VAL B O 1
ATOM 5238 N N . GLY B 1 282 ? -12.57 3.916 16.484 1 96.81 282 GLY B N 1
ATOM 5239 C CA . GLY B 1 282 ? -11.242 3.654 15.945 1 96.81 282 GLY B CA 1
ATOM 5240 C C . GLY B 1 282 ? -10.281 3.111 16.984 1 96.81 282 GLY B C 1
ATOM 5241 O O . GLY B 1 282 ? -9.258 2.52 16.641 1 96.81 282 GLY B O 1
ATOM 5242 N N . TRP B 1 283 ? -10.609 3.271 18.281 1 97.12 283 TRP B N 1
ATOM 5243 C CA . TRP B 1 283 ? -9.719 2.807 19.344 1 97.12 283 TRP B CA 1
ATOM 5244 C C . TRP B 1 283 ? -9.836 1.298 19.531 1 97.12 283 TRP B C 1
ATOM 5246 O O . TRP B 1 283 ? -10.938 0.77 19.688 1 97.12 283 TRP B O 1
ATOM 5256 N N . ASP B 1 284 ? -8.734 0.647 19.453 1 93.5 284 ASP B N 1
ATOM 5257 C CA . ASP B 1 284 ? -8.68 -0.784 19.734 1 93.5 284 ASP B CA 1
ATOM 5258 C C . ASP B 1 284 ? -8.867 -1.062 21.219 1 93.5 284 ASP B C 1
ATOM 5260 O O . ASP B 1 284 ? -7.941 -0.896 22.016 1 93.5 284 ASP B O 1
ATOM 5264 N N . LYS B 1 285 ? -9.953 -1.577 21.578 1 92.38 285 LYS B N 1
ATOM 5265 C CA . LYS B 1 285 ? -10.297 -1.775 22.984 1 92.38 285 LYS B CA 1
ATOM 5266 C C . LYS B 1 285 ? -9.523 -2.949 23.578 1 92.38 285 LYS B C 1
ATOM 5268 O O . LYS B 1 285 ? -9.359 -3.037 24.797 1 92.38 285 LYS B O 1
ATOM 5273 N N . GLU B 1 286 ? -9.055 -3.738 22.75 1 87.12 286 GLU B N 1
ATOM 5274 C CA . GLU B 1 286 ? -8.359 -4.93 23.234 1 87.12 286 GLU B CA 1
ATOM 5275 C C . GLU B 1 286 ? -6.883 -4.645 23.484 1 87.12 286 GLU B C 1
ATOM 5277 O O . GLU B 1 286 ? -6.352 -4.988 24.531 1 87.12 286 GLU B O 1
ATOM 5282 N N . PHE B 1 287 ? -6.223 -3.949 22.547 1 84.62 287 PHE B N 1
ATOM 5283 C CA . PHE B 1 287 ? -4.773 -3.832 22.641 1 84.62 287 PHE B CA 1
ATOM 5284 C C . PHE B 1 287 ? -4.352 -2.369 22.703 1 84.62 287 PHE B C 1
ATOM 5286 O O . PHE B 1 287 ? -3.17 -2.064 22.875 1 84.62 287 PHE B O 1
ATOM 5293 N N . GLY B 1 288 ? -5.305 -1.536 22.5 1 89.62 288 GLY B N 1
ATOM 5294 C CA . GLY B 1 288 ? -4.996 -0.116 22.5 1 89.62 288 GLY B CA 1
ATOM 5295 C C . GLY B 1 288 ? -4.547 0.394 21.141 1 89.62 288 GLY B C 1
ATOM 5296 O O . GLY B 1 288 ? -4.238 -0.396 20.25 1 89.62 288 GLY B O 1
ATOM 5297 N N . GLY B 1 289 ? -4.629 1.736 21.016 1 93.31 289 GLY B N 1
ATOM 5298 C CA . GLY B 1 289 ? -4.195 2.391 19.781 1 93.31 289 GLY B CA 1
ATOM 5299 C C . GLY B 1 289 ? -5.324 2.6 18.797 1 93.31 289 GLY B C 1
ATOM 5300 O O . GLY B 1 289 ? -6.395 2.006 18.922 1 93.31 289 GLY B O 1
ATOM 5301 N N . ILE B 1 290 ? -5.055 3.416 17.828 1 94.81 290 ILE B N 1
ATOM 5302 C CA . ILE B 1 290 ? -6.043 3.77 16.812 1 94.81 290 ILE B CA 1
ATOM 5303 C C . ILE B 1 290 ? -5.773 2.975 15.531 1 94.81 290 ILE B C 1
ATOM 5305 O O . ILE B 1 290 ? -4.668 3.016 14.984 1 94.81 290 ILE B O 1
ATOM 5309 N N . PHE B 1 291 ? -6.809 2.295 15.055 1 93.44 291 PHE B N 1
ATOM 5310 C CA . PHE B 1 291 ? -6.691 1.57 13.797 1 93.44 291 PHE B CA 1
ATOM 5311 C C . PHE B 1 291 ? -6.484 2.533 12.633 1 93.44 291 PHE B C 1
ATOM 5313 O O . PHE B 1 291 ? -7.023 3.643 12.633 1 93.44 291 PHE B O 1
ATOM 5320 N N . SER B 1 292 ? -5.766 2.07 11.672 1 91.81 292 SER B N 1
ATOM 5321 C CA . SER B 1 292 ? -5.547 2.902 10.492 1 91.81 292 SER B CA 1
ATOM 5322 C C . SER B 1 292 ? -6.828 3.076 9.688 1 91.81 292 SER B C 1
ATOM 5324 O O . SER B 1 292 ? -7.152 4.188 9.258 1 91.81 292 SER B O 1
ATOM 5326 N N . PHE B 1 293 ? -7.559 1.938 9.469 1 94.56 293 PHE B N 1
ATOM 5327 C CA . PHE B 1 293 ? -8.797 1.959 8.703 1 94.56 293 PHE B CA 1
ATOM 5328 C C . PHE B 1 293 ? -9.828 1.017 9.32 1 94.56 293 PHE B C 1
ATOM 5330 O O . PHE B 1 293 ? -9.469 0.057 10 1 94.56 293 PHE B O 1
ATOM 5337 N N . LEU B 1 294 ? -11.047 1.347 9.062 1 96 294 LEU B N 1
ATOM 5338 C CA . LEU B 1 294 ? -12.156 0.506 9.492 1 96 294 LEU B CA 1
ATOM 5339 C C . LEU B 1 294 ? -13.234 0.435 8.414 1 96 294 LEU B C 1
ATOM 5341 O O . LEU B 1 294 ? -13.203 1.206 7.449 1 96 294 LEU B O 1
ATOM 5345 N N . ASP B 1 295 ? -14.078 -0.524 8.555 1 95.44 295 ASP B N 1
ATOM 5346 C CA . ASP B 1 295 ? -15.273 -0.67 7.734 1 95.44 295 ASP B CA 1
ATOM 5347 C C . ASP B 1 295 ? -16.531 -0.337 8.539 1 95.44 295 ASP B C 1
ATOM 5349 O O . ASP B 1 295 ? -16.734 -0.865 9.633 1 95.44 295 ASP B O 1
ATOM 5353 N N . ALA B 1 296 ? -17.359 0.472 7.984 1 96.81 296 ALA B N 1
ATOM 5354 C CA . ALA B 1 296 ? -18.5 1.01 8.719 1 96.81 296 ALA B CA 1
ATOM 5355 C C . ALA B 1 296 ? -19.453 -0.103 9.133 1 96.81 296 ALA B C 1
ATOM 5357 O O . ALA B 1 296 ? -20.266 0.074 10.047 1 96.81 296 ALA B O 1
ATOM 5358 N N . ASP B 1 297 ? -19.422 -1.269 8.5 1 94.62 297 ASP B N 1
ATOM 5359 C CA . ASP B 1 297 ? -20.281 -2.395 8.852 1 94.62 297 ASP B CA 1
ATOM 5360 C C . ASP B 1 297 ? -19.547 -3.395 9.734 1 94.62 297 ASP B C 1
ATOM 5362 O O . ASP B 1 297 ? -20.031 -4.496 9.984 1 94.62 297 ASP B O 1
ATOM 5366 N N . GLY B 1 298 ? -18.344 -3.066 10.109 1 91.12 298 GLY B N 1
ATOM 5367 C CA . GLY B 1 298 ? -17.578 -3.955 10.969 1 91.12 298 GLY B CA 1
ATOM 5368 C C . GLY B 1 298 ? -16.906 -5.09 10.211 1 91.12 298 GLY B C 1
ATOM 5369 O O . GLY B 1 298 ? -16.453 -6.059 10.82 1 91.12 298 GLY B O 1
ATOM 5370 N N . LEU B 1 299 ? -16.891 -4.914 8.875 1 89.25 299 LEU B N 1
ATOM 5371 C CA . LEU B 1 299 ? -16.219 -5.906 8.047 1 89.25 299 LEU B CA 1
ATOM 5372 C C . LEU B 1 299 ? -14.719 -5.637 7.98 1 89.25 299 LEU B C 1
ATOM 5374 O O . LEU B 1 299 ? -14.266 -4.562 8.375 1 89.25 299 LEU B O 1
ATOM 5378 N N . GLU B 1 300 ? -14.016 -6.621 7.57 1 82.44 300 GLU B N 1
ATOM 5379 C CA . GLU B 1 300 ? -12.578 -6.434 7.426 1 82.44 300 GLU B CA 1
ATOM 5380 C C . GLU B 1 300 ? -12.258 -5.477 6.281 1 82.44 300 GLU B C 1
ATOM 5382 O O . GLU B 1 300 ? -12.633 -5.723 5.137 1 82.44 300 GLU B O 1
ATOM 5387 N N . PRO B 1 301 ? -11.539 -4.441 6.609 1 87.31 301 PRO B N 1
ATOM 5388 C CA . PRO B 1 301 ? -11.188 -3.498 5.543 1 87.31 301 PRO B CA 1
ATOM 5389 C C . PRO B 1 301 ? -10.242 -4.102 4.512 1 87.31 301 PRO B C 1
ATOM 5391 O O . PRO B 1 301 ? -9.477 -5.02 4.828 1 87.31 301 PRO B O 1
ATOM 5394 N N . LEU B 1 302 ? -10.211 -3.57 3.307 1 82.44 302 LEU B N 1
ATOM 5395 C CA . LEU B 1 302 ? -9.453 -4.133 2.195 1 82.44 302 LEU B CA 1
ATOM 5396 C C . LEU B 1 302 ? -7.965 -3.848 2.357 1 82.44 302 LEU B C 1
ATOM 5398 O O . LEU B 1 302 ? -7.129 -4.719 2.102 1 82.44 302 LEU B O 1
ATOM 5402 N N . PRO B 1 303 ? -7.637 -2.641 2.826 1 84.94 303 PRO B N 1
ATOM 5403 C CA . PRO B 1 303 ? -6.195 -2.4 2.938 1 84.94 303 PRO B CA 1
ATOM 5404 C C . PRO B 1 303 ? -5.523 -3.316 3.955 1 84.94 303 PRO B C 1
ATOM 5406 O O . PRO B 1 303 ? -6.039 -3.504 5.062 1 84.94 303 PRO B O 1
ATOM 5409 N N . LEU B 1 304 ? -4.293 -3.754 3.623 1 78.69 304 LEU B N 1
ATOM 5410 C CA . LEU B 1 304 ? -3.562 -4.688 4.473 1 78.69 304 LEU B CA 1
ATOM 5411 C C . LEU B 1 304 ? -3.176 -4.035 5.793 1 78.69 304 LEU B C 1
ATOM 5413 O O . LEU B 1 304 ? -3.133 -4.699 6.832 1 78.69 304 LEU B O 1
ATOM 5417 N N . GLU B 1 305 ? -3.068 -2.73 5.793 1 81.12 305 GLU B N 1
ATOM 5418 C CA . GLU B 1 305 ? -2.537 -2.031 6.957 1 81.12 305 GLU B CA 1
ATOM 5419 C C . GLU B 1 305 ? -3.662 -1.504 7.844 1 81.12 305 GLU B C 1
ATOM 5421 O O . GLU B 1 305 ? -3.438 -0.633 8.688 1 81.12 305 GLU B O 1
ATOM 5426 N N . TRP B 1 306 ? -4.84 -2.035 7.676 1 88.75 306 TRP B N 1
ATOM 5427 C CA . TRP B 1 306 ? -6.004 -1.436 8.32 1 88.75 306 TRP B CA 1
ATOM 5428 C C . TRP B 1 306 ? -5.875 -1.494 9.836 1 88.75 306 TRP B C 1
ATOM 5430 O O . TRP B 1 306 ? -6.309 -0.578 10.539 1 88.75 306 TRP B O 1
ATOM 5440 N N . SER B 1 307 ? -5.152 -2.525 10.336 1 85.69 307 SER B N 1
ATOM 5441 C CA . SER B 1 307 ? -5.145 -2.73 11.781 1 85.69 307 SER B CA 1
ATOM 5442 C C . SER B 1 307 ? -3.896 -2.125 12.414 1 85.69 307 SER B C 1
ATOM 5444 O O . SER B 1 307 ? -3.713 -2.203 13.633 1 85.69 307 SER B O 1
ATOM 5446 N N . MET B 1 308 ? -3.074 -1.559 11.594 1 84 308 MET B N 1
ATOM 5447 C CA . MET B 1 308 ? -1.844 -0.977 12.117 1 84 308 MET B CA 1
ATOM 5448 C C . MET B 1 308 ? -2.137 0.293 12.906 1 84 308 MET B C 1
ATOM 5450 O O . MET B 1 308 ? -3.064 1.034 12.578 1 84 308 MET B O 1
ATOM 5454 N N . LYS B 1 309 ? -1.328 0.416 13.977 1 87.44 309 LYS B N 1
ATOM 5455 C CA . LYS B 1 309 ? -1.411 1.62 14.797 1 87.44 309 LYS B CA 1
ATOM 5456 C C . LYS B 1 309 ? -0.319 2.617 14.422 1 87.44 309 LYS B C 1
ATOM 5458 O O . LYS B 1 309 ? 0.792 2.559 14.945 1 87.44 309 LYS B O 1
ATOM 5463 N N . LEU B 1 310 ? -0.652 3.506 13.562 1 84.44 310 LEU B N 1
ATOM 5464 C CA . LEU B 1 310 ? 0.353 4.414 13.016 1 84.44 310 LEU B CA 1
ATOM 5465 C C . LEU B 1 310 ? 0.451 5.684 13.859 1 84.44 310 LEU B C 1
ATOM 5467 O O . LEU B 1 310 ? -0.564 6.199 14.328 1 84.44 310 LEU B O 1
ATOM 5471 N N . TRP B 1 311 ? 1.567 6.188 13.969 1 83.44 311 TRP B N 1
ATOM 5472 C CA . TRP B 1 311 ? 1.883 7.297 14.867 1 83.44 311 TRP B CA 1
ATOM 5473 C C . TRP B 1 311 ? 1.059 8.531 14.523 1 83.44 311 TRP B C 1
ATOM 5475 O O . TRP B 1 311 ? 0.588 9.242 15.414 1 83.44 311 TRP B O 1
ATOM 5485 N N . TRP B 1 312 ? 0.907 8.844 13.266 1 86.5 312 TRP B N 1
ATOM 5486 C CA . TRP B 1 312 ? 0.292 10.109 12.867 1 86.5 312 TRP B CA 1
ATOM 5487 C C . TRP B 1 312 ? -1.154 10.18 13.344 1 86.5 312 TRP B C 1
ATOM 5489 O O . TRP B 1 312 ? -1.613 11.242 13.781 1 86.5 312 TRP B O 1
ATOM 5499 N N . ALA B 1 313 ? -1.857 9.07 13.352 1 91.06 313 ALA B N 1
ATOM 5500 C CA . ALA B 1 313 ? -3.227 9.078 13.859 1 91.06 313 ALA B CA 1
ATOM 5501 C C . ALA B 1 313 ? -3.258 9.422 15.352 1 91.06 313 ALA B C 1
ATOM 5503 O O . ALA B 1 313 ? -4.16 10.125 15.812 1 91.06 313 ALA B O 1
ATOM 5504 N N . HIS B 1 314 ? -2.279 8.977 16.109 1 91.62 314 HIS B N 1
ATOM 5505 C CA . HIS B 1 314 ? -2.207 9.242 17.531 1 91.62 314 HIS B CA 1
ATOM 5506 C C . HIS B 1 314 ? -1.821 10.688 17.812 1 91.62 314 HIS B C 1
ATOM 5508 O O . HIS B 1 314 ? -2.373 11.32 18.719 1 91.62 314 HIS B O 1
ATOM 5514 N N . ALA B 1 315 ? -0.903 11.148 17.016 1 89.81 315 ALA B N 1
ATOM 5515 C CA . ALA B 1 315 ? -0.534 12.555 17.156 1 89.81 315 ALA B CA 1
ATOM 5516 C C . ALA B 1 315 ? -1.729 13.461 16.891 1 89.81 315 ALA B C 1
ATOM 5518 O O . ALA B 1 315 ? -1.964 14.422 17.625 1 89.81 315 ALA B O 1
ATOM 5519 N N . GLU B 1 316 ? -2.445 13.148 15.867 1 93.81 316 GLU B N 1
ATOM 5520 C CA . GLU B 1 316 ? -3.635 13.922 15.516 1 93.81 316 GLU B CA 1
ATOM 5521 C C . GLU B 1 316 ? -4.668 13.883 16.641 1 93.81 316 GLU B C 1
ATOM 5523 O O . GLU B 1 316 ? -5.273 14.906 16.969 1 93.81 316 GLU B O 1
ATOM 5528 N N . ALA B 1 317 ? -4.773 12.758 17.219 1 96.62 317 ALA B N 1
ATOM 5529 C CA . ALA B 1 317 ? -5.715 12.609 18.328 1 96.62 317 ALA B CA 1
ATOM 5530 C C . ALA B 1 317 ? -5.273 13.414 19.547 1 96.62 317 ALA B C 1
ATOM 5532 O O . ALA B 1 317 ? -6.09 14.078 20.188 1 96.62 317 ALA B O 1
ATOM 5533 N N . MET B 1 318 ? -4.02 13.352 19.859 1 94.44 318 MET B N 1
ATOM 5534 C CA . MET B 1 318 ? -3.504 14.117 20.984 1 94.44 318 MET B CA 1
ATOM 5535 C C . MET B 1 318 ? -3.768 15.609 20.797 1 94.44 318 MET B C 1
ATOM 5537 O O . MET B 1 318 ? -4.262 16.281 21.703 1 94.44 318 MET B O 1
ATOM 5541 N N . ILE B 1 319 ? -3.508 16.109 19.625 1 95.31 319 ILE B N 1
ATOM 5542 C CA . ILE B 1 319 ? -3.709 17.516 19.312 1 95.31 319 ILE B CA 1
ATOM 5543 C C . ILE B 1 319 ? -5.188 17.875 19.438 1 95.31 319 ILE B C 1
ATOM 5545 O O . ILE B 1 319 ? -5.551 18.828 20.109 1 95.31 319 ILE B O 1
ATOM 5549 N N . ALA B 1 320 ? -5.996 17.062 18.828 1 97.88 320 ALA B N 1
ATOM 5550 C CA . ALA B 1 320 ? -7.426 17.359 18.781 1 97.88 320 ALA B CA 1
ATOM 5551 C C . ALA B 1 320 ? -8.047 17.312 20.172 1 97.88 320 ALA B C 1
ATOM 5553 O O . ALA B 1 320 ? -8.852 18.188 20.516 1 97.88 320 ALA B O 1
ATOM 5554 N N . PHE B 1 321 ? -7.672 16.375 20.969 1 97.94 321 PHE B N 1
ATOM 5555 C CA . PHE B 1 321 ? -8.234 16.266 22.312 1 97.94 321 PHE B CA 1
ATOM 5556 C C . PHE B 1 321 ? -7.754 17.406 23.203 1 97.94 321 PHE B C 1
ATOM 5558 O O . PHE B 1 321 ? -8.508 17.906 24.031 1 97.94 321 PHE B O 1
ATOM 5565 N N . LEU B 1 322 ? -6.504 17.797 23.078 1 95.62 322 LEU B N 1
ATOM 5566 C CA . LEU B 1 322 ? -6.02 18.938 23.828 1 95.62 322 LEU B CA 1
ATOM 5567 C C . LEU B 1 322 ? -6.781 20.203 23.438 1 95.62 322 LEU B C 1
ATOM 5569 O O . LEU B 1 322 ? -7.188 20.984 24.297 1 95.62 322 LEU B O 1
ATOM 5573 N N . MET B 1 323 ? -6.965 20.375 22.141 1 95.5 323 MET B N 1
ATOM 5574 C CA . MET B 1 323 ? -7.727 21.531 21.672 1 95.5 323 MET B CA 1
ATOM 5575 C C . MET B 1 323 ? -9.148 21.5 22.203 1 95.5 323 MET B C 1
ATOM 5577 O O . MET B 1 323 ? -9.672 22.531 22.656 1 95.5 323 MET B O 1
ATOM 5581 N N . ALA B 1 324 ? -9.734 20.328 22.141 1 97.62 324 ALA B N 1
ATOM 5582 C CA . ALA B 1 324 ? -11.094 20.188 22.656 1 97.62 324 ALA B CA 1
ATOM 5583 C C . ALA B 1 324 ? -11.164 20.516 24.141 1 97.62 324 ALA B C 1
ATOM 5585 O O . ALA B 1 324 ? -12.109 21.156 24.609 1 97.62 324 ALA B O 1
ATOM 5586 N N . PHE B 1 325 ? -10.203 20.047 24.891 1 96.06 325 PHE B N 1
ATOM 5587 C CA . PHE B 1 325 ? -10.164 20.328 26.328 1 96.06 325 PHE B CA 1
ATOM 5588 C C . PHE B 1 325 ? -10.062 21.812 26.594 1 96.06 325 PHE B C 1
ATOM 5590 O O . PHE B 1 325 ? -10.758 22.344 27.453 1 96.06 325 PHE B O 1
ATOM 5597 N N . VAL B 1 326 ? -9.211 22.438 25.859 1 93 326 VAL B N 1
ATOM 5598 C CA . VAL B 1 326 ? -9.023 23.875 26.016 1 93 326 VAL B CA 1
ATOM 5599 C C . VAL B 1 326 ? -10.328 24.609 25.688 1 93 326 VAL B C 1
ATOM 5601 O O . VAL B 1 326 ? -10.711 25.562 26.391 1 93 326 VAL B O 1
ATOM 5604 N N . GLU B 1 327 ? -11.008 24.141 24.703 1 92.81 327 GLU B N 1
ATOM 5605 C CA . GLU B 1 327 ? -12.219 24.797 24.219 1 92.81 327 GLU B CA 1
ATOM 5606 C C . GLU B 1 327 ? -13.391 24.547 25.172 1 92.81 327 GLU B C 1
ATOM 5608 O O . GLU B 1 327 ? -14.234 25.422 25.359 1 92.81 327 GLU B O 1
ATOM 5613 N N . THR B 1 328 ? -13.422 23.406 25.797 1 93.88 328 THR B N 1
ATOM 5614 C CA . THR B 1 328 ? -14.656 23.031 26.469 1 93.88 328 THR B CA 1
ATOM 5615 C C . THR B 1 328 ? -14.438 22.922 27.969 1 93.88 328 THR B C 1
ATOM 5617 O O . THR B 1 328 ? -15.391 22.953 28.75 1 93.88 328 THR B O 1
ATOM 5620 N N . GLY B 1 329 ? -13.234 22.609 28.375 1 92.88 329 GLY B N 1
ATOM 5621 C CA . GLY B 1 329 ? -12.953 22.328 29.781 1 92.88 329 GLY B CA 1
ATOM 5622 C C . GLY B 1 329 ? -13.453 20.969 30.234 1 92.88 329 GLY B C 1
ATOM 5623 O O . GLY B 1 329 ? -13.336 20.625 31.406 1 92.88 329 GLY B O 1
ATOM 5624 N N . ASN B 1 330 ? -13.984 20.266 29.344 1 95.12 330 ASN B N 1
ATOM 5625 C CA . ASN B 1 330 ? -14.523 18.953 29.672 1 95.12 330 ASN B CA 1
ATOM 5626 C C . ASN B 1 330 ? -13.406 17.953 29.969 1 95.12 330 ASN B C 1
ATOM 5628 O O . ASN B 1 330 ? -12.578 17.656 29.109 1 95.12 330 ASN B O 1
ATOM 5632 N N . GLU B 1 331 ? -13.469 17.328 31.047 1 95.19 331 GLU B N 1
ATOM 5633 C CA . GLU B 1 331 ? -12.422 16.438 31.547 1 95.19 331 GLU B CA 1
ATOM 5634 C C . GLU B 1 331 ? -12.312 15.18 30.688 1 95.19 331 GLU B C 1
ATOM 5636 O O . GLU B 1 331 ? -11.25 14.555 30.625 1 95.19 331 GLU B O 1
ATOM 5641 N N . ILE B 1 332 ? -13.328 14.883 30 1 96.12 332 ILE B N 1
ATOM 5642 C CA . ILE B 1 332 ? -13.305 13.688 29.172 1 96.12 332 ILE B CA 1
ATOM 5643 C C . ILE B 1 332 ? -12.258 13.844 28.062 1 96.12 332 ILE B C 1
ATOM 5645 O O . ILE B 1 332 ? -11.602 12.875 27.688 1 96.12 332 ILE B O 1
ATOM 5649 N N . HIS B 1 333 ? -12.141 15.008 27.547 1 97.56 333 HIS B N 1
ATOM 5650 C CA . HIS B 1 333 ? -11.148 15.266 26.516 1 97.56 333 HIS B CA 1
ATOM 5651 C C . HIS B 1 333 ? -9.727 15.125 27.047 1 97.56 333 HIS B C 1
ATOM 5653 O O . HIS B 1 333 ? -8.852 14.594 26.375 1 97.56 333 HIS B O 1
ATOM 5659 N N . TRP B 1 334 ? -9.5 15.562 28.281 1 96.31 334 TRP B N 1
ATOM 5660 C CA . TRP B 1 334 ? -8.195 15.414 28.922 1 96.31 334 TRP B CA 1
ATOM 5661 C C . TRP B 1 334 ? -7.863 13.945 29.172 1 96.31 334 TRP B C 1
ATOM 5663 O O . TRP B 1 334 ? -6.742 13.508 28.906 1 96.31 334 TRP B O 1
ATOM 5673 N N . GLN B 1 335 ? -8.828 13.219 29.594 1 97.06 335 GLN B N 1
ATOM 5674 C CA . GLN B 1 335 ? -8.625 11.797 29.859 1 97.06 335 GLN B CA 1
ATOM 5675 C C . GLN B 1 335 ? -8.289 11.047 28.578 1 97.06 335 GLN B C 1
ATOM 5677 O O . GLN B 1 335 ? -7.457 10.133 28.594 1 97.06 335 GLN B O 1
ATOM 5682 N N . LYS B 1 336 ? -8.922 11.453 27.531 1 98 336 LYS B N 1
ATOM 5683 C CA . LYS B 1 336 ? -8.633 10.812 26.266 1 98 336 LYS B CA 1
ATOM 5684 C C . LYS B 1 336 ? -7.246 11.203 25.75 1 98 336 LYS B C 1
ATOM 5686 O O . LYS B 1 336 ? -6.531 10.375 25.188 1 98 336 LYS B O 1
ATOM 5691 N N . PHE B 1 337 ? -6.918 12.438 25.953 1 96.81 337 PHE B N 1
ATOM 5692 C CA . PHE B 1 337 ? -5.551 12.836 25.641 1 96.81 337 PHE B CA 1
ATOM 5693 C C . PHE B 1 337 ? -4.543 11.969 26.391 1 96.81 337 PHE B C 1
ATOM 5695 O O . PHE B 1 337 ? -3.605 11.445 25.781 1 96.81 337 PHE B O 1
ATOM 5702 N N . LYS B 1 338 ? -4.766 11.766 27.625 1 96.06 338 LYS B N 1
ATOM 5703 C CA . LYS B 1 338 ? -3.855 10.977 28.453 1 96.06 338 LYS B CA 1
ATOM 5704 C C . LYS B 1 338 ? -3.795 9.531 27.969 1 96.06 338 LYS B C 1
ATOM 5706 O O . LYS B 1 338 ? -2.719 8.93 27.906 1 96.06 338 LYS B O 1
ATOM 5711 N N . LEU B 1 339 ? -4.918 9.062 27.656 1 96.56 339 LEU B N 1
ATOM 5712 C CA . LEU B 1 339 ? -4.996 7.684 27.172 1 96.56 339 LEU B CA 1
ATOM 5713 C C . LEU B 1 339 ? -4.109 7.492 25.953 1 96.56 339 LEU B C 1
ATOM 5715 O O . LEU B 1 339 ? -3.336 6.531 25.875 1 96.56 339 LEU B O 1
ATOM 5719 N N . VAL B 1 340 ? -4.215 8.406 25 1 95.44 340 VAL B N 1
ATOM 5720 C CA . VAL B 1 340 ? -3.463 8.312 23.75 1 95.44 340 VAL B CA 1
ATOM 5721 C C . VAL B 1 340 ? -1.98 8.555 24.016 1 95.44 340 VAL B C 1
ATOM 5723 O O . VAL B 1 340 ? -1.123 7.812 23.547 1 95.44 340 VAL B O 1
ATOM 5726 N N . ALA B 1 341 ? -1.709 9.57 24.797 1 91.69 341 ALA B N 1
ATOM 5727 C CA . ALA B 1 341 ? -0.327 9.922 25.109 1 91.69 341 ALA B CA 1
ATOM 5728 C C . ALA B 1 341 ? 0.381 8.766 25.828 1 91.69 341 ALA B C 1
ATOM 5730 O O . ALA B 1 341 ? 1.514 8.422 25.484 1 91.69 341 ALA B O 1
ATOM 5731 N N . ASP B 1 342 ? -0.288 8.164 26.766 1 91.69 342 ASP B N 1
ATOM 5732 C CA . ASP B 1 342 ? 0.297 7.039 27.484 1 91.69 342 ASP B CA 1
ATOM 5733 C C . ASP B 1 342 ? 0.555 5.855 26.562 1 91.69 342 ASP B C 1
ATOM 5735 O O . ASP B 1 342 ? 1.595 5.199 26.656 1 91.69 342 ASP B O 1
ATOM 5739 N N . TYR B 1 343 ? -0.365 5.637 25.719 1 90.75 343 TYR B N 1
ATOM 5740 C CA . TYR B 1 343 ? -0.174 4.559 24.75 1 90.75 343 TYR B CA 1
ATOM 5741 C C . TYR B 1 343 ? 1.058 4.809 23.891 1 90.75 343 TYR B C 1
ATOM 5743 O O . TYR B 1 343 ? 1.882 3.912 23.703 1 90.75 343 TYR B O 1
ATOM 5751 N N . VAL B 1 344 ? 1.153 6 23.344 1 85.62 344 VAL B N 1
ATOM 5752 C CA . VAL B 1 344 ? 2.242 6.363 22.438 1 85.62 344 VAL B CA 1
ATOM 5753 C C . VAL B 1 344 ? 3.578 6.238 23.172 1 85.62 344 VAL B C 1
ATOM 5755 O O . VAL B 1 344 ? 4.52 5.633 22.656 1 85.62 344 VAL B O 1
ATOM 5758 N N . TYR B 1 345 ? 3.705 6.684 24.359 1 83.62 345 TYR B N 1
ATOM 5759 C CA . TYR B 1 345 ? 4.973 6.715 25.078 1 83.62 345 TYR B CA 1
ATOM 5760 C C . TYR B 1 345 ? 5.309 5.344 25.656 1 83.62 345 TYR B C 1
ATOM 5762 O O . TYR B 1 345 ? 6.48 5.004 25.828 1 83.62 345 TYR B O 1
ATOM 5770 N N . ASP B 1 346 ? 4.312 4.527 25.844 1 83.5 346 ASP B N 1
ATOM 5771 C CA . ASP B 1 346 ? 4.543 3.16 26.297 1 83.5 346 ASP B CA 1
ATOM 5772 C C . ASP B 1 346 ? 5.027 2.271 25.156 1 83.5 346 ASP B C 1
ATOM 5774 O O . ASP B 1 346 ? 5.734 1.289 25.375 1 83.5 346 ASP B O 1
ATOM 5778 N N . HIS B 1 347 ? 4.625 2.658 24.031 1 77.81 347 HIS B N 1
ATOM 5779 C CA . HIS B 1 347 ? 4.902 1.768 22.906 1 77.81 347 HIS B CA 1
ATOM 5780 C C . HIS B 1 347 ? 5.961 2.357 21.984 1 77.81 347 HIS B C 1
ATOM 5782 O O . HIS B 1 347 ? 6.262 1.785 20.938 1 77.81 347 HIS B O 1
ATOM 5788 N N . THR B 1 348 ? 6.316 3.475 22.188 1 69.38 348 THR B N 1
ATOM 5789 C CA . THR B 1 348 ? 7.414 4.059 21.422 1 69.38 348 THR B CA 1
ATOM 5790 C C . THR B 1 348 ? 8.68 4.152 22.281 1 69.38 348 THR B C 1
ATOM 5792 O O . THR B 1 348 ? 8.625 4.598 23.422 1 69.38 348 THR B O 1
ATOM 5795 N N . LYS B 1 349 ? 9.594 3.17 21.984 1 54.94 349 LYS B N 1
ATOM 5796 C CA . LYS B 1 349 ? 10.859 3.332 22.703 1 54.94 349 LYS B CA 1
ATOM 5797 C C . LYS B 1 349 ? 11.672 4.484 22.125 1 54.94 349 LYS B C 1
ATOM 5799 O O . LYS B 1 349 ? 12.008 4.48 20.938 1 54.94 349 LYS B O 1
ATOM 5804 N N . PHE B 1 350 ? 11.383 5.605 22.594 1 48.72 350 PHE B N 1
ATOM 5805 C CA . PHE B 1 350 ? 12.227 6.703 22.141 1 48.72 350 PHE B CA 1
ATOM 5806 C C . PHE B 1 350 ? 13.656 6.523 22.625 1 48.72 350 PHE B C 1
ATOM 5808 O O . PHE B 1 350 ? 13.891 6.242 23.797 1 48.72 350 PHE B O 1
ATOM 5815 N N . THR B 1 351 ? 14.391 5.809 21.656 1 49.38 351 THR B N 1
ATOM 5816 C CA . THR B 1 351 ? 15.789 5.602 22.016 1 49.38 351 THR B CA 1
ATOM 5817 C C . THR B 1 351 ? 16.469 6.926 22.359 1 49.38 351 THR B C 1
ATOM 5819 O O . THR B 1 351 ? 15.898 7.996 22.125 1 49.38 351 THR B O 1
ATOM 5822 N N . GLU B 1 352 ? 17.578 6.738 23.109 1 45.75 352 GLU B N 1
ATOM 5823 C CA . GLU B 1 352 ? 18.484 7.82 23.469 1 45.75 352 GLU B CA 1
ATOM 5824 C C . GLU B 1 352 ? 18.672 8.805 22.328 1 45.75 352 GLU B C 1
ATOM 5826 O O . GLU B 1 352 ? 18.906 9.992 22.547 1 45.75 352 GLU B O 1
ATOM 5831 N N . ASN B 1 353 ? 18.484 8.305 21.125 1 45.53 353 ASN B N 1
ATOM 5832 C CA . ASN B 1 353 ? 18.844 9.203 20.031 1 45.53 353 ASN B CA 1
ATOM 5833 C C . ASN B 1 353 ? 17.594 9.812 19.391 1 45.53 353 ASN B C 1
ATOM 5835 O O . ASN B 1 353 ? 17.688 10.406 18.312 1 45.53 353 ASN B O 1
ATOM 5839 N N . GLY B 1 354 ? 16.469 9.82 20.094 1 42.88 354 GLY B N 1
ATOM 5840 C CA . GLY B 1 354 ? 15.359 10.727 19.797 1 42.88 354 GLY B CA 1
ATOM 5841 C C . GLY B 1 354 ? 14.312 10.117 18.891 1 42.88 354 GLY B C 1
ATOM 5842 O O . GLY B 1 354 ? 13.281 10.734 18.609 1 42.88 354 GLY B O 1
ATOM 5843 N N . SER B 1 355 ? 14.664 9.141 18.109 1 43.53 355 SER B N 1
ATOM 5844 C CA . SER B 1 355 ? 13.594 8.688 17.234 1 43.53 355 SER B CA 1
ATOM 5845 C C . SER B 1 355 ? 12.859 7.492 17.828 1 43.53 355 SER B C 1
ATOM 5847 O O . SER B 1 355 ? 13.469 6.648 18.5 1 43.53 355 SER B O 1
ATOM 5849 N N . GLY B 1 356 ? 11.594 7.629 18.125 1 43.91 356 GLY B N 1
ATOM 5850 C CA . GLY B 1 356 ? 10.805 6.508 18.609 1 43.91 356 GLY B CA 1
ATOM 5851 C C . GLY B 1 356 ? 10.891 5.285 17.719 1 43.91 356 GLY B C 1
ATOM 5852 O O . GLY B 1 356 ? 11.023 5.414 16.5 1 43.91 356 GLY B O 1
ATOM 5853 N N . THR B 1 357 ? 11.633 4.215 18.125 1 44.06 357 THR B N 1
ATOM 5854 C CA . THR B 1 357 ? 11.703 2.947 17.406 1 44.06 357 THR B CA 1
ATOM 5855 C C . THR B 1 357 ? 10.461 2.102 17.688 1 44.06 357 THR B C 1
ATOM 5857 O O . THR B 1 357 ? 10 2.031 18.828 1 44.06 357 THR B O 1
ATOM 5860 N N . SER B 1 358 ? 9.648 1.926 16.625 1 40.78 358 SER B N 1
ATOM 5861 C CA . SER B 1 358 ? 8.602 0.919 16.75 1 40.78 358 SER B CA 1
ATOM 5862 C C . SER B 1 358 ? 9.18 -0.491 16.719 1 40.78 358 SER B C 1
ATOM 5864 O O . SER B 1 358 ? 9.961 -0.832 15.82 1 40.78 358 SER B O 1
ATOM 5866 N N . THR B 1 359 ? 9.594 -1.088 17.766 1 36.78 359 THR B N 1
ATOM 5867 C CA . THR B 1 359 ? 9.922 -2.506 17.672 1 36.78 359 THR B CA 1
ATOM 5868 C C . THR B 1 359 ? 8.672 -3.328 17.359 1 36.78 359 THR B C 1
ATOM 5870 O O . THR B 1 359 ? 7.598 -3.055 17.906 1 36.78 359 THR B O 1
ATOM 5873 N N . GLY B 1 360 ? 8.305 -3.541 16.172 1 35.72 360 GLY B N 1
ATOM 5874 C CA . GLY B 1 360 ? 7.238 -4.289 15.523 1 35.72 360 GLY B CA 1
ATOM 5875 C C . GLY B 1 360 ? 6.789 -5.5 16.312 1 35.72 360 GLY B C 1
ATOM 5876 O O . GLY B 1 360 ? 6.191 -6.426 15.766 1 35.72 360 GLY B O 1
ATOM 5877 N N . LYS B 1 361 ? 7.285 -5.797 17.344 1 36.12 361 LYS B N 1
ATOM 5878 C CA . LYS B 1 361 ? 6.688 -6.988 17.938 1 36.12 361 LYS B CA 1
ATOM 5879 C C . LYS B 1 361 ? 5.203 -6.777 18.219 1 36.12 361 LYS B C 1
ATOM 5881 O O . LYS B 1 361 ? 4.75 -5.641 18.359 1 36.12 361 LYS B O 1
ATOM 5886 N N . GLU B 1 362 ? 4.309 -7.742 18.109 1 38.06 362 GLU B N 1
ATOM 5887 C CA . GLU B 1 362 ? 2.861 -7.836 18.266 1 38.06 362 GLU B CA 1
ATOM 5888 C C . GLU B 1 362 ? 2.342 -6.781 19.234 1 38.06 362 GLU B C 1
ATOM 5890 O O . GLU B 1 362 ? 1.246 -6.25 19.062 1 38.06 362 GLU B O 1
ATOM 5895 N N . ASN B 1 363 ? 2.822 -6.633 20.422 1 36.84 363 ASN B N 1
ATOM 5896 C CA . ASN B 1 363 ? 2.676 -5.43 21.234 1 36.84 363 ASN B CA 1
ATOM 5897 C C . ASN B 1 363 ? 3.516 -4.277 20.688 1 36.84 363 ASN B C 1
ATOM 5899 O O . ASN B 1 363 ? 4.254 -3.635 21.438 1 36.84 363 ASN B O 1
ATOM 5903 N N . GLU B 1 364 ? 3.932 -4.434 19.562 1 38.88 364 GLU B N 1
ATOM 5904 C CA . GLU B 1 364 ? 4.961 -3.6 18.953 1 38.88 364 GLU B CA 1
ATOM 5905 C C . GLU B 1 364 ? 4.504 -2.146 18.859 1 38.88 364 GLU B C 1
ATOM 5907 O O . GLU B 1 364 ? 3.32 -1.878 18.641 1 38.88 364 GLU B O 1
ATOM 5912 N N . PRO B 1 365 ? 5.43 -1.369 19.156 1 40.38 365 PRO B N 1
ATOM 5913 C CA . PRO B 1 365 ? 5.375 0.094 19.125 1 40.38 365 PRO B CA 1
ATOM 5914 C C . PRO B 1 365 ? 4.812 0.636 17.812 1 40.38 365 PRO B C 1
ATOM 5916 O O . PRO B 1 365 ? 4.836 -0.058 16.781 1 40.38 365 PRO B O 1
ATOM 5919 N N . ILE B 1 366 ? 4.027 1.429 18 1 41.25 366 ILE B N 1
ATOM 5920 C CA . ILE B 1 366 ? 3.566 2.295 16.922 1 41.25 366 ILE B CA 1
ATOM 5921 C C . ILE B 1 366 ? 4.645 2.393 15.844 1 41.25 366 ILE B C 1
ATOM 5923 O O . ILE B 1 366 ? 5.77 2.816 16.125 1 41.25 366 ILE B O 1
ATOM 5927 N N . PRO B 1 367 ? 4.438 1.346 14.797 1 41.34 367 PRO B N 1
ATOM 5928 C CA . PRO B 1 367 ? 5.434 1.58 13.75 1 41.34 367 PRO B CA 1
ATOM 5929 C C . PRO B 1 367 ? 5.723 3.064 13.531 1 41.34 367 PRO B C 1
ATOM 5931 O O . PRO B 1 367 ? 4.801 3.844 13.273 1 41.34 367 PRO B O 1
ATOM 5934 N N . THR B 1 368 ? 6.465 3.613 14.469 1 41 368 THR B N 1
ATOM 5935 C CA . THR B 1 368 ? 6.98 4.922 14.086 1 41 368 THR B CA 1
ATOM 5936 C C . THR B 1 3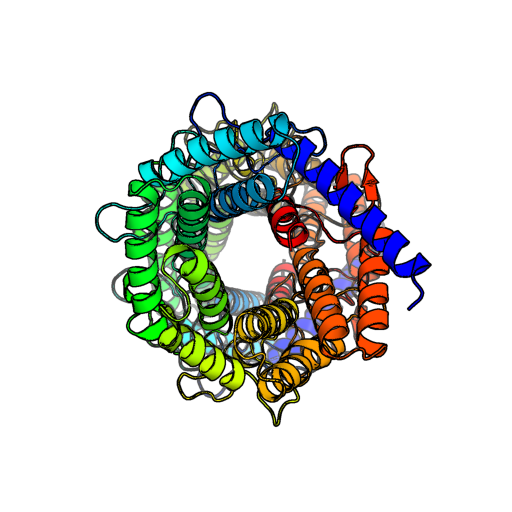68 ? 7.848 4.816 12.836 1 41 368 THR B C 1
ATOM 5938 O O . THR B 1 368 ? 8.664 5.699 12.562 1 41 368 THR B O 1
ATOM 5941 N N . LYS B 1 369 ? 7.758 3.279 12.164 1 39.22 369 LYS B N 1
ATOM 5942 C CA . LYS B 1 369 ? 8.75 2.779 11.219 1 39.22 369 LYS B CA 1
ATOM 5943 C C . LYS B 1 369 ? 8.375 3.148 9.789 1 39.22 369 LYS B C 1
ATOM 5945 O O . LYS B 1 369 ? 7.211 3.049 9.398 1 39.22 369 LYS B O 1
ATOM 5950 N N . GLY B 1 370 ? 9.148 4.195 9.305 1 44.88 370 GLY B N 1
ATOM 5951 C CA . GLY B 1 370 ? 9.57 4.699 8 1 44.88 370 GLY B CA 1
ATOM 5952 C C . GLY B 1 370 ? 9.883 6.184 8.008 1 44.88 370 GLY B C 1
ATOM 5953 O O . GLY B 1 370 ? 9.438 6.91 8.898 1 44.88 370 GLY B O 1
ATOM 5954 N N . CYS B 1 371 ? 10.969 6.434 7.277 1 46.31 371 CYS B N 1
ATOM 5955 C CA . CYS B 1 371 ? 11.539 7.762 7.082 1 46.31 371 CYS B CA 1
ATOM 5956 C C . CYS B 1 371 ? 10.438 8.82 7.016 1 46.31 371 CYS B C 1
ATOM 5958 O O . CYS B 1 371 ? 10.523 9.852 7.68 1 46.31 371 CYS B O 1
ATOM 5960 N N . PRO B 1 372 ? 9.32 8.367 6.441 1 45.47 372 PRO B N 1
ATOM 5961 C CA . PRO B 1 372 ? 8.32 9.43 6.273 1 45.47 372 PRO B CA 1
ATOM 5962 C C . PRO B 1 372 ? 7.562 9.734 7.559 1 45.47 372 PRO B C 1
ATOM 5964 O O . PRO B 1 372 ? 7.195 10.883 7.805 1 45.47 372 PRO B O 1
ATOM 5967 N N . SER B 1 373 ? 7.504 8.688 8.383 1 47.62 373 SER B N 1
ATOM 5968 C CA . SER B 1 373 ? 6.684 8.859 9.578 1 47.62 373 SER B CA 1
ATOM 5969 C C . SER B 1 373 ? 7.34 9.812 10.57 1 47.62 373 SER B C 1
ATOM 5971 O O . SER B 1 373 ? 6.652 10.578 11.25 1 47.62 373 SER B O 1
ATOM 5973 N N . ARG B 1 374 ? 8.555 9.898 10.398 1 51.16 374 ARG B N 1
ATOM 5974 C CA . ARG B 1 374 ? 9.258 10.703 11.391 1 51.16 374 ARG B CA 1
ATOM 5975 C C . ARG B 1 374 ? 9.133 12.188 11.078 1 51.16 374 ARG B C 1
ATOM 5977 O O . ARG B 1 374 ? 8.992 13.008 11.984 1 51.16 374 ARG B O 1
ATOM 5984 N N . VAL B 1 375 ? 9.102 12.43 9.836 1 47.81 375 VAL B N 1
ATOM 5985 C CA . VAL B 1 375 ? 8.906 13.828 9.453 1 47.81 375 VAL B CA 1
ATOM 5986 C C . VAL B 1 375 ? 7.48 14.258 9.781 1 47.81 375 VAL B C 1
ATOM 5988 O O . VAL B 1 375 ? 7.262 15.367 10.281 1 47.81 375 VAL B O 1
ATOM 5991 N N . VAL B 1 376 ? 6.66 13.344 9.57 1 52.94 376 VAL B N 1
ATOM 5992 C CA . VAL B 1 376 ? 5.254 13.625 9.844 1 52.94 376 VAL B CA 1
ATOM 5993 C C . VAL B 1 376 ? 5.059 13.859 11.336 1 52.94 376 VAL B C 1
ATOM 5995 O O . VAL B 1 376 ? 4.363 14.797 11.742 1 52.94 376 VAL B O 1
ATOM 5998 N N . SER B 1 377 ? 5.824 13.133 12 1 51.84 377 SER B N 1
ATOM 5999 C CA . SER B 1 377 ? 5.727 13.258 13.445 1 51.84 377 SER B CA 1
ATOM 6000 C C . SER B 1 377 ? 6.23 14.617 13.93 1 51.84 377 SER B C 1
ATOM 6002 O O . SER B 1 377 ? 5.613 15.242 14.789 1 51.84 377 SER B O 1
ATOM 6004 N N . MET B 1 378 ? 7.215 15.008 13.297 1 52.84 378 MET B N 1
ATOM 6005 C CA . MET B 1 378 ? 7.785 16.297 13.672 1 52.84 378 MET B CA 1
ATOM 6006 C C . MET B 1 378 ? 6.805 17.438 13.398 1 52.84 378 MET B C 1
ATOM 6008 O O . MET B 1 378 ? 6.645 18.328 14.219 1 52.84 378 MET B O 1
ATOM 6012 N N . SER B 1 379 ? 6.125 17.312 12.344 1 64.69 379 SER B N 1
ATOM 6013 C CA . SER B 1 379 ? 5.191 18.375 11.984 1 64.69 379 SER B CA 1
ATOM 6014 C C . SER B 1 379 ? 3.992 18.391 12.93 1 64.69 379 SER B C 1
ATOM 6016 O O . SER B 1 379 ? 3.502 19.469 13.297 1 64.69 379 SER B O 1
ATOM 6018 N N . HIS B 1 380 ? 3.627 17.234 13.344 1 68.06 380 HIS B N 1
ATOM 6019 C CA . HIS B 1 380 ? 2.482 17.156 14.25 1 68.06 380 HIS B CA 1
ATOM 6020 C C . HIS B 1 380 ? 2.861 17.594 15.656 1 68.06 380 HIS B C 1
ATOM 6022 O O . HIS B 1 380 ? 2.043 18.188 16.375 1 68.06 380 HIS B O 1
ATOM 6028 N N . ASP B 1 381 ? 4.094 17.359 15.977 1 58.22 381 ASP B N 1
ATOM 6029 C CA . ASP B 1 381 ? 4.578 17.75 17.297 1 58.22 381 ASP B CA 1
ATOM 6030 C C . ASP B 1 381 ? 4.594 19.266 17.453 1 58.22 381 ASP B C 1
ATOM 6032 O O . ASP B 1 381 ? 4.434 19.781 18.562 1 58.22 381 ASP B O 1
ATOM 6036 N N . VAL B 1 382 ? 4.691 19.891 16.391 1 62.91 382 VAL B N 1
ATOM 6037 C CA . VAL B 1 382 ? 4.719 21.359 16.406 1 62.91 382 VAL B CA 1
ATOM 6038 C C . VAL B 1 382 ? 3.352 21.891 16.812 1 62.91 382 VAL B C 1
ATOM 6040 O O . VAL B 1 382 ? 3.258 22.875 17.547 1 62.91 382 VAL B O 1
ATOM 6043 N N . TYR B 1 383 ? 2.436 21.234 16.422 1 64.75 383 TYR B N 1
ATOM 6044 C CA . TYR B 1 383 ? 1.089 21.672 16.781 1 64.75 383 TYR B CA 1
ATOM 6045 C C . TYR B 1 383 ? 0.81 21.453 18.266 1 64.75 383 TYR B C 1
ATOM 6047 O O . TYR B 1 383 ? 0.113 22.25 18.891 1 64.75 383 TYR B O 1
#

Secondary structure (DSSP, 8-state):
--HHHHHHHHHHHHHHHHHHHHHHHHHSB-TTTSSB--EE-TTS-EEE--EEHHHHHHHHHHHHHHHHH---HHHHHHHHHHHHHHHHHHHHHTB-TTT-PBPSEE-TTS-EEE--SSSHHHHHHHHHHHHHHHHH--HHHHHHHHHHHHHHHHHHHT-GGGGT----TT---EEETHHHHHHHHHHHHHHHHH-TTTTHHHHHHHHHHHHHTEEGGGTEE-SEEETTS-BPPSSSGGGEE-HHHHHHHHHHHHHHHHTTT--HHHHHHHIIIIIIHHHHHHB-TTT-SB-S-EETTSPPPSSGGGG---HHHHHHHHHHHHHHHHHH--HHHHHHHHHHHHHHHHH-EE-TTSSEE---SSS------SHHHHHHHHHHHH-/--HHHHHHHHHHHHHHHHHHHHHHHHHSB-TTTSSB--EE-TTS-EEE--EEHHHHHHHHHHHHHHHHH---HHHHHHHHHHHHHHHHHHHHHTB-TTT-PBPSEE-TTS-EEE--SSSHHHHHHHHHHHHHHHHH--HHHHHHHHHHHHHHHHHHHT-GGGGT----TT---EEETHHHHHHHHHHHHHHHHH-TTTTHHHHHHHHHHHHHTEEGGGTEE-SEEETTS-BPPSSSGGGEE-HHHHHHHHHHHHHHHHTTT--HHHHHHHIIIIIIHHHHHHB-TTT-SB-S-EETTSPPPSSGGGG---HHHHHHHHHHHHHHHHHH--HHHHHHHHHHHHHHHHH-EE-TTS-EE---STT------SHHHHHHHHHHHH-

InterPro domains:
  IPR008928 Six-hairpin glycosidase superfamily [SSF48208] (17-355)
  IPR010819 N-acylglucosamine 2-epimerase/Cellobiose 2-epimerase [PF07221] (35-355)
  IPR012341 Six-hairpin glycosidase-like superfamily [G3DSA:1.50.10.10] (2-364)

Foldseek 3Di:
DDPVVVVVLVVVLVVLLVLLLVLQLVAFADPPQFFTQLFADLVRHRPALKHFLLLRLLLLLLLLLVLVVDPDPVSNVSSLVNSVRSLVLCVVAQADPPLRFGAGIAGNNRHGDGGDLDCSSLLSNLSSLLSNCLRPVDVVSLVNNVVSLVSLLCLLPPNVVSSVDDDDPPDAAKHFLQSLLSNLVSVLSNCSNVNPCPCVVSNVVSLVLNVLQQDPVLLAGAGIDHPVSHQDPDDQNSQKHALLSLLSSLLSQQSSLVVPVVPVVSNVCSCRRRQPNSCVVQFDPPLGAGFGMAGNVRDDHPDPRRRAHADSSLLSNLSSLVSNCVSPVDCVSVVSNCRSSVLQPVQFPLPPSSQGPQPPDPSTHRCCPGSSSSSSVSSSSSD/DDPVVVVVVVVVLVVLLVLLLVLQLVAFADPPQFFTQLFADLVRDRPALKHFLLLRLLLLLLLLLVLVVDPDPVSNVSSLVNSVRSLVLCVVAQADPPLRFGAGIAGNNRHGDGGDLDCNSLLSNLSSLLSNCLRPVDVVSLVNNVVSLVSLLCLLPPNVVSSVDDDDPPDAAKHFLQSLLSNLVSVLSNCSNVNDCPCVVSNVVSLVLQVLQQDPVLLAGAGIDHPVSHQDPDDQNSQKHALLSLLSSLLSQQSSLVVPPVPVVSNVCSCRRRQPNSCVVQFDPPLGAGFGMAGNVRDDHDDPRRRAHADSSLLSNLSSLVSNCVSPVDCVSVVSNCRSSVLQPVQFPLPPSSQGPQPPDPSTHRCCPGSSSSSSVSSSSSD